Protein AF-A0A667XXZ7-F1 (afdb_monomer)

Foldseek 3Di:
DPQCVLCVVCVQVQLVPDDCVQLVVQCVLLVLDDPVLSCCLPVDPDDSSVSRSSLSVSLVVSPPSSRVSVLLSCLPPPQPVSCSRVVDGRPNDPPRSQVPPPDHPPVVVVVVVVVVVVVVVVVVVVVVVVVVVVVVVVVVVVVVVVVVVVVVVVVVVVVVVVVVVVVVVVVVVVVVVVVVVVVVVVVVVVVVVVVVVVVVVVVVVVVVVVVVVVVVVVVVVVVVVVVVVVVCVVVDPDDPVVVVVVVVVVVVVVVVVVVVVVVVVVVVVVVVVVVVVVVVVVVVVVVVVVVVVVVVVVVVVVVVVVVVVVVVVVVVVVVVVVVVVVVVVVVVVVVVVVVVVVVVVVVVVVVVVVVVVVVVVVVVVVVVVVVVVVVVVVVVVVVVVVVVVVVVVVVVVVVVVVVPDDDDDDPPVVVVVVVVVVVVVVVVVPPPDD

Structure (mmCIF, N/CA/C/O backbone):
data_AF-A0A667XXZ7-F1
#
_entry.id   AF-A0A667XXZ7-F1
#
loop_
_atom_site.group_PDB
_atom_site.id
_atom_site.type_symbol
_atom_site.label_atom_id
_atom_site.label_alt_id
_atom_site.label_comp_id
_atom_site.label_asym_id
_atom_site.label_entity_id
_atom_site.label_seq_id
_atom_site.pdbx_PDB_ins_code
_atom_site.Cartn_x
_atom_site.Cartn_y
_atom_site.Cartn_z
_atom_site.occupancy
_atom_site.B_iso_or_equiv
_atom_site.auth_seq_id
_atom_site.auth_comp_id
_atom_site.auth_asym_id
_atom_site.auth_atom_id
_atom_site.pdbx_PDB_model_num
ATOM 1 N N . MET A 1 1 ? -10.606 43.882 -92.218 1.00 45.34 1 MET A N 1
ATOM 2 C CA . MET A 1 1 ? -11.353 44.254 -90.989 1.00 45.34 1 MET A CA 1
ATOM 3 C C . MET A 1 1 ? -12.396 43.194 -90.568 1.00 45.34 1 MET A C 1
ATOM 5 O O . MET A 1 1 ? -13.395 43.552 -89.968 1.00 45.34 1 MET A O 1
ATOM 9 N N . CYS A 1 2 ? -12.189 41.892 -90.843 1.00 54.50 2 CYS A N 1
ATOM 10 C CA . CYS A 1 2 ? -13.182 40.834 -90.545 1.00 54.50 2 CYS A CA 1
ATOM 11 C C . CYS A 1 2 ? -12.654 39.681 -89.661 1.00 54.50 2 CYS A C 1
ATOM 13 O O . CYS A 1 2 ? -13.412 38.782 -89.318 1.00 54.50 2 CYS A O 1
ATOM 15 N N . CYS A 1 3 ? -11.376 39.688 -89.266 1.00 63.72 3 CYS A N 1
ATOM 16 C CA . CYS A 1 3 ? -10.757 38.517 -88.632 1.00 63.72 3 CYS A CA 1
ATOM 17 C C . CYS A 1 3 ? -11.087 38.396 -87.127 1.00 63.72 3 CYS A C 1
ATOM 19 O O . CYS A 1 3 ? -11.458 37.319 -86.666 1.00 63.72 3 CYS A O 1
ATOM 21 N N . PHE A 1 4 ? -11.070 39.500 -86.365 1.00 78.06 4 PHE A N 1
ATOM 22 C CA . PHE A 1 4 ? -11.285 39.469 -84.904 1.00 78.06 4 PHE A CA 1
ATOM 23 C C . PHE A 1 4 ? -12.756 39.258 -84.482 1.00 78.06 4 PHE A C 1
ATOM 25 O O . PHE A 1 4 ? -13.022 38.895 -83.340 1.00 78.06 4 PHE A O 1
ATOM 32 N N . VAL A 1 5 ? -13.720 39.389 -85.407 1.00 77.56 5 VAL A N 1
ATOM 33 C CA . VAL A 1 5 ? -15.167 39.219 -85.136 1.00 77.56 5 VAL A CA 1
ATOM 34 C C . VAL A 1 5 ? -15.468 37.857 -84.499 1.00 77.56 5 VAL A C 1
ATOM 36 O O . VAL A 1 5 ? -16.289 37.752 -83.593 1.00 77.56 5 VAL A O 1
ATOM 39 N N . ARG A 1 6 ? -14.746 36.811 -84.913 1.00 77.12 6 ARG A N 1
ATOM 40 C CA . ARG A 1 6 ? -14.910 35.446 -84.391 1.00 77.12 6 ARG A CA 1
ATOM 41 C C . ARG A 1 6 ? -14.491 35.310 -82.925 1.00 77.12 6 ARG A C 1
ATOM 43 O O . ARG A 1 6 ? -15.121 34.567 -82.178 1.00 77.12 6 ARG A O 1
ATOM 50 N N . VAL A 1 7 ? -13.450 36.038 -82.521 1.00 81.00 7 VAL A N 1
ATOM 51 C CA . VAL A 1 7 ? -12.979 36.105 -81.129 1.00 81.00 7 VAL A CA 1
ATOM 52 C C . VAL A 1 7 ? -13.966 36.919 -80.290 1.00 81.00 7 VAL A C 1
ATOM 54 O O . VAL A 1 7 ? -14.316 36.496 -79.190 1.00 81.00 7 VAL A O 1
ATOM 57 N N . GLU A 1 8 ? -14.505 38.017 -80.835 1.00 80.81 8 GLU A N 1
ATOM 58 C CA . GLU A 1 8 ? -15.518 38.834 -80.149 1.00 80.81 8 GLU A CA 1
ATOM 59 C C . GLU A 1 8 ? -16.818 38.073 -79.871 1.00 80.81 8 GLU A C 1
ATOM 61 O O . GLU A 1 8 ? -17.358 38.146 -78.767 1.00 80.81 8 GLU A O 1
ATOM 66 N N . CYS A 1 9 ? -17.292 37.257 -80.818 1.00 82.06 9 CYS A N 1
ATOM 67 C CA . CYS A 1 9 ? -18.486 36.430 -80.616 1.00 82.06 9 CYS A CA 1
ATOM 68 C C . CYS A 1 9 ? -18.344 35.422 -79.458 1.00 82.06 9 CYS A C 1
ATOM 70 O O . CYS A 1 9 ? -19.352 34.963 -78.923 1.00 82.06 9 CYS A O 1
ATOM 72 N N . LYS A 1 10 ? -17.110 35.079 -79.060 1.00 82.75 10 LYS A N 1
ATOM 73 C CA . LYS A 1 10 ? -16.791 34.139 -77.970 1.00 82.75 10 LYS A CA 1
ATOM 74 C C . LYS A 1 10 ? -16.058 34.799 -76.798 1.00 82.75 10 LYS A C 1
ATOM 76 O O . LYS A 1 10 ? -15.551 34.114 -75.908 1.00 82.75 10 LYS A O 1
ATOM 81 N N . ARG A 1 11 ? -16.061 36.138 -76.739 1.00 84.31 11 ARG A N 1
ATOM 82 C CA . ARG A 1 11 ? -15.299 36.941 -75.768 1.00 84.31 11 ARG A CA 1
ATOM 83 C C . ARG A 1 11 ? -15.547 36.536 -74.316 1.00 84.31 11 ARG A C 1
ATOM 85 O O . ARG A 1 11 ? -14.609 36.510 -73.523 1.00 84.31 11 ARG A O 1
ATOM 92 N N . TYR A 1 12 ? -16.792 36.223 -73.953 1.00 82.00 12 TYR A N 1
ATOM 93 C CA . TYR A 1 12 ? -17.153 35.855 -72.580 1.00 82.00 12 TYR A CA 1
ATOM 94 C C . TYR A 1 12 ? -16.487 34.548 -72.122 1.00 82.00 12 TYR A C 1
ATOM 96 O O . TYR A 1 12 ? -15.918 34.504 -71.032 1.00 82.00 12 TYR A O 1
ATOM 104 N N . GLU A 1 13 ? -16.522 33.511 -72.961 1.00 80.75 13 GLU A N 1
ATOM 105 C CA . GLU A 1 13 ? -15.941 32.197 -72.660 1.00 80.75 13 GLU A CA 1
ATOM 106 C C . GLU A 1 13 ? -14.412 32.283 -72.600 1.00 80.75 13 GLU A C 1
ATOM 108 O O . GLU A 1 13 ? -13.796 31.809 -71.644 1.00 80.75 13 GLU A O 1
ATOM 113 N N . LEU A 1 14 ? -13.808 33.001 -73.551 1.00 83.31 14 LEU A N 1
ATOM 114 C CA . LEU A 1 14 ? -12.369 33.265 -73.570 1.00 83.31 14 LEU A CA 1
ATOM 115 C C . LEU A 1 14 ? -11.921 34.043 -72.323 1.00 83.31 14 LEU A C 1
ATOM 117 O O . LEU A 1 14 ? -10.962 33.662 -71.658 1.00 83.31 14 LEU A O 1
ATOM 121 N N . SER A 1 15 ? -12.669 35.075 -71.928 1.00 81.56 15 SER A N 1
ATOM 122 C CA . SER A 1 15 ? -12.337 35.895 -70.754 1.00 81.56 15 SER A CA 1
ATOM 123 C C . SER A 1 15 ? -12.461 35.157 -69.420 1.00 81.56 15 SER A C 1
ATOM 125 O O . SER A 1 15 ? -11.960 35.646 -68.412 1.00 81.56 15 SER A O 1
ATOM 127 N N . ARG A 1 16 ? -13.157 34.020 -69.357 1.00 82.25 16 ARG A N 1
ATOM 128 C CA . ARG A 1 16 ? -13.315 33.247 -68.116 1.00 82.25 16 ARG A CA 1
ATOM 129 C C . ARG A 1 16 ? -12.281 32.131 -67.990 1.00 82.25 16 ARG A C 1
ATOM 131 O O . ARG A 1 16 ? -11.891 31.801 -66.874 1.00 82.25 16 ARG A O 1
ATOM 138 N N . SER A 1 17 ? -11.857 31.573 -69.117 1.00 79.88 17 SER A N 1
ATOM 139 C CA . SER A 1 17 ? -11.049 30.351 -69.152 1.00 79.88 17 SER A CA 1
ATOM 140 C C . SER A 1 17 ? -9.568 30.604 -69.433 1.00 79.88 17 SER A C 1
ATOM 142 O O . SER A 1 17 ? -8.729 29.789 -69.056 1.00 79.88 17 SER A O 1
ATOM 144 N N . ILE A 1 18 ? -9.226 31.725 -70.073 1.00 84.25 18 ILE A N 1
ATOM 145 C CA . ILE A 1 18 ? -7.834 32.068 -70.368 1.00 84.25 18 ILE A CA 1
ATOM 146 C C . ILE A 1 18 ? -7.140 32.581 -69.106 1.00 84.25 18 ILE A C 1
ATOM 148 O O . ILE A 1 18 ? -7.681 33.396 -68.367 1.00 84.25 18 ILE A O 1
ATOM 152 N N . SER A 1 19 ? -5.902 32.145 -68.888 1.00 82.62 19 SER A N 1
ATOM 153 C CA . SER A 1 19 ? -4.965 32.785 -67.965 1.00 82.62 19 SER A CA 1
ATOM 154 C C . SER A 1 19 ? -3.951 33.621 -68.763 1.00 82.62 19 SER A C 1
ATOM 156 O O . SER A 1 19 ? -3.133 33.034 -69.478 1.00 82.62 19 SER A O 1
ATOM 158 N N . PRO A 1 20 ? -3.983 34.964 -68.658 1.00 81.31 20 PRO A N 1
ATOM 159 C CA . PRO A 1 20 ? -3.093 35.876 -69.370 1.00 81.31 20 PRO A CA 1
ATOM 160 C C . PRO A 1 20 ? -1.624 35.600 -69.086 1.00 81.31 20 PRO A C 1
ATOM 162 O O . PRO A 1 20 ? -0.837 35.586 -70.020 1.00 81.31 20 PRO A O 1
ATOM 165 N N . ALA A 1 21 ? -1.288 35.225 -67.847 1.00 79.06 21 ALA A N 1
ATOM 166 C CA . ALA A 1 21 ? 0.059 34.829 -67.429 1.00 79.06 21 ALA A CA 1
ATOM 167 C C . ALA A 1 21 ? 0.667 33.670 -68.236 1.00 79.06 21 ALA A C 1
ATOM 169 O O . ALA A 1 21 ? 1.884 33.504 -68.237 1.00 79.06 21 ALA A O 1
ATOM 170 N N . LYS A 1 22 ? -0.160 32.859 -68.912 1.00 82.00 22 LYS A N 1
ATOM 171 C CA . LYS A 1 22 ? 0.321 31.811 -69.824 1.00 82.00 22 LYS A CA 1
ATOM 172 C C . LYS A 1 22 ? 0.518 32.308 -71.255 1.00 82.00 22 LYS A C 1
ATOM 174 O O . LYS A 1 22 ? 1.379 31.792 -71.948 1.00 82.00 22 LYS A O 1
ATOM 179 N N . LEU A 1 23 ? -0.279 33.279 -71.709 1.00 83.00 23 LEU A N 1
ATOM 180 C CA . LEU A 1 23 ? -0.261 33.744 -73.101 1.00 83.00 23 LEU A CA 1
ATOM 181 C C . LEU A 1 23 ? 0.696 34.920 -73.329 1.00 83.00 23 LEU A C 1
ATOM 183 O O . LEU A 1 23 ? 1.275 35.025 -74.409 1.00 83.00 23 LEU A O 1
ATOM 187 N N . THR A 1 24 ? 0.879 35.795 -72.335 1.00 82.44 24 THR A N 1
ATOM 188 C CA . THR A 1 24 ? 1.706 37.004 -72.465 1.00 82.44 24 T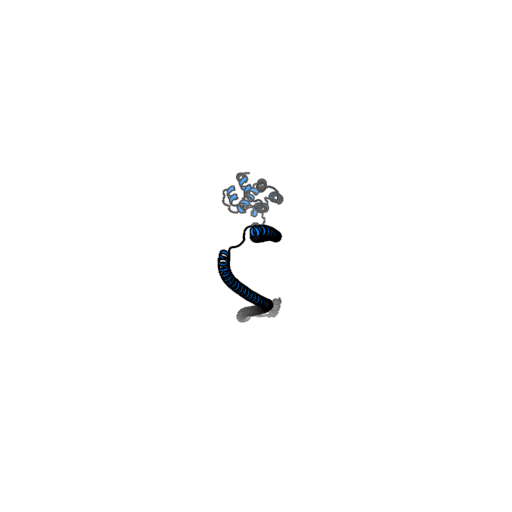HR A CA 1
ATOM 189 C C . THR A 1 24 ? 3.154 36.724 -72.885 1.00 82.44 24 THR A C 1
ATOM 191 O O . THR A 1 24 ? 3.605 37.433 -73.785 1.00 82.44 24 THR A O 1
ATOM 194 N N . PRO A 1 25 ? 3.862 35.673 -72.406 1.00 80.75 25 PRO A N 1
ATOM 195 C CA . PRO A 1 25 ? 5.247 35.435 -72.824 1.00 80.75 25 PRO A CA 1
ATOM 196 C C . PRO A 1 25 ? 5.365 35.100 -74.318 1.00 80.75 25 PRO A C 1
ATOM 198 O O . PRO A 1 25 ? 6.257 35.594 -75.003 1.00 80.75 25 PRO A O 1
ATOM 201 N N . TYR A 1 26 ? 4.424 34.310 -74.852 1.00 82.31 26 TYR A N 1
ATOM 202 C CA . TYR A 1 26 ? 4.376 33.981 -76.281 1.00 82.31 26 TYR A CA 1
ATOM 203 C C . TYR A 1 26 ? 4.067 35.225 -77.128 1.00 82.31 26 TYR A C 1
ATOM 205 O O . TYR A 1 26 ? 4.715 35.485 -78.140 1.00 82.31 26 TYR A O 1
ATOM 213 N N . LEU A 1 27 ? 3.112 36.048 -76.690 1.00 83.88 27 LEU A N 1
ATOM 214 C CA . LEU A 1 27 ? 2.698 37.258 -77.408 1.00 83.88 27 LEU A CA 1
ATOM 215 C C . LEU A 1 27 ? 3.769 38.369 -77.393 1.00 83.88 27 LEU A C 1
ATOM 217 O O . LEU A 1 27 ? 3.875 39.129 -78.361 1.00 83.88 27 LEU A O 1
ATOM 221 N N . ARG A 1 28 ? 4.590 38.439 -76.335 1.00 82.94 28 ARG A N 1
ATOM 222 C CA . ARG A 1 28 ? 5.807 39.271 -76.268 1.00 82.94 28 ARG A CA 1
ATOM 223 C C . ARG A 1 28 ? 6.872 38.788 -77.243 1.00 82.94 28 ARG A C 1
ATOM 225 O O . ARG A 1 28 ? 7.464 39.598 -77.953 1.00 82.94 28 ARG A O 1
ATOM 232 N N . GLN A 1 29 ? 7.071 37.474 -77.328 1.00 78.88 29 GLN A N 1
ATOM 233 C CA . GLN A 1 29 ? 8.041 36.870 -78.240 1.00 78.88 29 GLN A CA 1
ATOM 234 C C . GLN A 1 29 ? 7.663 37.085 -79.718 1.00 78.88 29 GLN A C 1
ATOM 236 O O . GLN A 1 29 ? 8.540 37.347 -80.539 1.00 78.88 29 GLN A O 1
ATOM 241 N N . CYS A 1 30 ? 6.364 37.084 -80.045 1.00 78.56 30 CYS A N 1
ATOM 242 C CA . CYS A 1 30 ? 5.829 37.507 -81.350 1.00 78.56 30 CYS A CA 1
ATOM 243 C C . CYS A 1 30 ? 5.860 39.035 -81.576 1.00 78.56 30 CYS A C 1
ATOM 245 O O . CYS A 1 30 ? 5.245 39.517 -82.524 1.00 78.56 30 CYS A O 1
ATOM 247 N N . LYS A 1 31 ? 6.461 39.818 -80.663 1.00 78.38 31 LYS A N 1
ATOM 248 C CA . LYS A 1 31 ? 6.509 41.295 -80.672 1.00 78.38 31 LYS A CA 1
ATOM 249 C C . LYS A 1 31 ? 5.148 41.955 -80.953 1.00 78.38 31 LYS A C 1
ATOM 251 O O . LYS A 1 31 ? 5.082 42.988 -81.628 1.00 78.38 31 LYS A O 1
ATOM 256 N N . VAL A 1 32 ? 4.066 41.339 -80.474 1.00 84.38 32 VAL A N 1
ATOM 257 C CA . VAL A 1 32 ? 2.695 41.871 -80.546 1.00 84.38 32 VAL A CA 1
ATOM 258 C C . VAL A 1 32 ? 2.380 42.696 -79.304 1.00 84.38 32 VAL A C 1
ATOM 260 O O . VAL A 1 32 ? 1.715 43.727 -79.407 1.00 84.38 32 VAL A O 1
ATOM 263 N N . LEU A 1 33 ? 2.877 42.248 -78.151 1.00 85.69 33 LEU A N 1
ATOM 264 C CA . LEU A 1 33 ? 2.837 42.991 -76.897 1.00 85.69 33 LEU A CA 1
ATOM 265 C C . LEU A 1 33 ? 4.216 43.581 -76.603 1.00 85.69 33 LEU A C 1
ATOM 267 O O . LEU A 1 33 ? 5.240 42.955 -76.904 1.00 85.69 33 LEU A O 1
ATOM 271 N N . ASP A 1 34 ? 4.244 44.764 -76.001 1.00 83.56 34 ASP A N 1
ATOM 272 C CA . ASP A 1 34 ? 5.444 45.335 -75.389 1.00 83.56 34 ASP A CA 1
ATOM 273 C C . ASP A 1 34 ? 5.498 45.056 -73.871 1.00 83.56 34 ASP A C 1
ATOM 275 O O . ASP A 1 34 ? 4.613 44.414 -73.307 1.00 83.56 34 ASP A O 1
ATOM 279 N N . GLU A 1 35 ? 6.589 45.459 -73.217 1.00 82.06 35 GLU A N 1
ATOM 280 C CA . GLU A 1 35 ? 6.788 45.278 -71.769 1.00 82.06 35 GLU A CA 1
ATOM 281 C C . GLU A 1 35 ? 5.723 46.012 -70.939 1.00 82.06 35 GLU A C 1
ATOM 283 O O . GLU A 1 35 ? 5.296 45.509 -69.903 1.00 82.06 35 GLU A O 1
ATOM 288 N N . GLN A 1 36 ? 5.246 47.165 -71.423 1.00 82.94 36 GLN A N 1
ATOM 289 C CA . GLN A 1 36 ? 4.212 47.945 -70.742 1.00 82.94 36 GLN A CA 1
ATOM 290 C C . GLN A 1 36 ? 2.849 47.252 -70.832 1.00 82.94 36 GLN A C 1
ATOM 292 O O . GLN A 1 36 ? 2.148 47.157 -69.824 1.00 82.94 36 GLN A O 1
ATOM 297 N N . ASP A 1 37 ? 2.505 46.718 -72.008 1.00 84.94 37 ASP A N 1
ATOM 298 C CA . ASP A 1 37 ? 1.303 45.915 -72.224 1.00 84.94 37 ASP A CA 1
ATOM 299 C C . ASP A 1 37 ? 1.296 44.681 -71.294 1.00 84.94 37 ASP A C 1
ATOM 301 O O . ASP A 1 37 ? 0.264 44.331 -70.724 1.00 84.94 37 ASP A O 1
ATOM 305 N N . GLU A 1 38 ? 2.440 44.010 -71.117 1.00 82.50 38 GLU A N 1
ATOM 306 C CA . GLU A 1 38 ? 2.567 42.838 -70.240 1.00 82.50 38 GLU A CA 1
ATOM 307 C C . GLU A 1 38 ? 2.392 43.182 -68.756 1.00 82.50 38 GLU A C 1
ATOM 309 O O . GLU A 1 38 ? 1.627 42.501 -68.066 1.00 82.50 38 GLU A O 1
ATOM 314 N N . ASP A 1 39 ? 3.037 44.245 -68.275 1.00 80.44 39 ASP A N 1
ATOM 315 C CA . ASP A 1 39 ? 2.896 44.696 -66.889 1.00 80.44 39 ASP A CA 1
ATOM 316 C C . ASP A 1 39 ? 1.464 45.142 -66.573 1.00 80.44 39 ASP A C 1
ATOM 318 O O . ASP A 1 39 ? 0.925 44.794 -65.516 1.00 80.44 39 ASP A O 1
ATOM 322 N N . GLU A 1 40 ? 0.804 45.848 -67.498 1.00 82.81 40 GLU A N 1
ATOM 323 C CA . GLU A 1 40 ? -0.596 46.250 -67.335 1.00 82.81 40 GLU A CA 1
ATOM 324 C C . GLU A 1 40 ? -1.517 45.028 -67.176 1.00 82.81 40 GLU A C 1
ATOM 326 O O . GLU A 1 40 ? -2.466 45.037 -66.384 1.00 82.81 40 GLU A O 1
ATOM 331 N N . ILE A 1 41 ? -1.224 43.948 -67.901 1.00 81.75 41 ILE A N 1
ATOM 332 C CA . ILE A 1 41 ? -2.010 42.718 -67.857 1.00 81.75 41 ILE A CA 1
ATOM 333 C C . ILE A 1 41 ? -1.693 41.913 -66.588 1.00 81.75 41 ILE A C 1
ATOM 335 O O . ILE A 1 41 ? -2.616 41.502 -65.891 1.00 81.75 41 ILE A O 1
ATOM 339 N N . LEU A 1 42 ? -0.428 41.668 -66.248 1.00 79.62 42 LEU A N 1
ATOM 340 C CA . LEU A 1 42 ? -0.076 40.730 -65.171 1.00 79.62 42 LEU A CA 1
ATOM 341 C C . LEU A 1 42 ? -0.138 41.331 -63.764 1.00 79.62 42 LEU A C 1
ATOM 343 O O . LEU A 1 42 ? -0.450 40.607 -62.818 1.00 79.62 42 LEU A O 1
ATOM 347 N N . ASN A 1 43 ? 0.118 42.633 -63.629 1.00 72.62 43 ASN A N 1
ATOM 348 C CA . ASN A 1 43 ? 0.295 43.293 -62.333 1.00 72.62 43 ASN A CA 1
ATOM 349 C C . ASN A 1 43 ? -0.880 44.206 -61.934 1.00 72.62 43 ASN A C 1
ATOM 351 O O . ASN A 1 43 ? -0.807 44.919 -60.931 1.00 72.62 43 ASN A O 1
ATOM 355 N N . SER A 1 44 ? -1.997 44.183 -62.669 1.00 67.94 44 SER A N 1
ATOM 356 C CA . SER A 1 44 ? -3.195 44.935 -62.277 1.00 67.94 44 SER A CA 1
ATOM 357 C C . SER A 1 44 ? -3.919 44.289 -61.080 1.00 67.94 44 SER A C 1
ATOM 359 O O . SER A 1 44 ? -4.192 43.092 -61.074 1.00 67.94 44 SER A O 1
ATOM 361 N N . MET A 1 45 ? -4.329 45.082 -60.074 1.00 58.53 45 MET A N 1
ATOM 362 C CA . MET A 1 45 ? -5.186 44.635 -58.945 1.00 58.53 45 MET A CA 1
ATOM 363 C C . MET A 1 45 ? -6.644 44.328 -59.365 1.00 58.53 45 MET A C 1
ATOM 365 O O . MET A 1 45 ? -7.583 44.433 -58.572 1.00 58.53 45 MET A O 1
ATOM 369 N N . LEU A 1 46 ? -6.882 44.005 -60.637 1.00 62.34 46 LEU A N 1
ATOM 370 C CA . LEU A 1 46 ? -8.212 43.719 -61.159 1.00 62.34 46 LEU A CA 1
ATOM 371 C C . LEU A 1 46 ? -8.567 42.241 -60.933 1.00 62.34 46 LEU A C 1
ATOM 373 O O . LEU A 1 46 ? -7.723 41.354 -60.998 1.00 62.34 46 LEU A O 1
ATOM 377 N N . LEU A 1 47 ? -9.855 41.956 -60.701 1.00 59.88 47 LEU A N 1
ATOM 378 C CA . LEU A 1 47 ? -10.376 40.582 -60.685 1.00 59.88 47 LEU A CA 1
ATOM 379 C C . LEU A 1 47 ? -9.995 39.855 -61.987 1.00 59.88 47 LEU A C 1
ATOM 381 O O . LEU A 1 47 ? -10.102 40.440 -63.064 1.00 59.88 47 LEU A O 1
ATOM 385 N N . VAL A 1 48 ? -9.642 38.569 -61.896 1.00 61.34 48 VAL A N 1
ATOM 386 C CA . VAL A 1 48 ? -9.121 37.736 -63.005 1.00 61.34 48 VAL A CA 1
ATOM 387 C C . VAL A 1 48 ? -9.924 37.885 -64.311 1.00 61.34 48 VAL A C 1
ATOM 389 O O . VAL A 1 48 ? -9.354 38.032 -65.386 1.00 61.34 48 VAL A O 1
ATOM 392 N N . SER A 1 49 ? -11.257 37.957 -64.243 1.00 61.56 49 SER A N 1
ATOM 393 C CA . SER A 1 49 ? -12.120 38.107 -65.428 1.00 61.56 49 SER A CA 1
ATOM 394 C C . SER A 1 49 ? -12.022 39.469 -66.135 1.00 61.56 49 SER A C 1
ATOM 396 O O . SER A 1 49 ? -12.344 39.564 -67.321 1.00 61.56 49 SER A O 1
ATOM 398 N N . LYS A 1 50 ? -11.593 40.528 -65.436 1.00 67.81 50 LYS A N 1
ATOM 399 C CA . LYS A 1 50 ? -11.342 41.862 -66.009 1.00 67.81 50 LYS A CA 1
ATOM 400 C C . LYS A 1 50 ? -9.964 41.943 -66.663 1.00 67.81 50 LYS A C 1
ATOM 402 O O . LYS A 1 50 ? -9.854 42.543 -67.728 1.00 67.81 50 LYS A O 1
ATOM 407 N N . VAL A 1 51 ? -8.963 41.282 -66.082 1.00 73.25 51 VAL A N 1
ATOM 408 C CA . VAL A 1 51 ? -7.611 41.173 -66.654 1.00 73.25 51 VAL A CA 1
ATOM 409 C C . VAL A 1 51 ? -7.652 40.487 -68.022 1.00 73.25 51 VAL A C 1
ATOM 411 O O . VAL A 1 51 ? -7.089 40.968 -69.002 1.00 73.25 51 VAL A O 1
ATOM 414 N N . ASN A 1 52 ? -8.420 39.402 -68.120 1.00 77.94 52 ASN A N 1
ATOM 415 C CA . ASN A 1 52 ? -8.548 38.624 -69.351 1.00 77.94 52 ASN A CA 1
ATOM 416 C C . ASN A 1 52 ? -9.226 39.411 -70.482 1.00 77.94 52 ASN A C 1
ATOM 418 O O . ASN A 1 52 ? -8.847 39.284 -71.643 1.00 77.94 52 ASN A O 1
ATOM 422 N N . ARG A 1 53 ? -10.212 40.254 -70.146 1.00 79.50 53 ARG A N 1
ATOM 423 C CA . ARG A 1 53 ? -10.860 41.159 -71.109 1.00 79.50 53 ARG A CA 1
ATOM 424 C C . ARG A 1 53 ? -9.892 42.226 -71.604 1.00 79.50 53 ARG A C 1
ATOM 426 O O . ARG A 1 53 ? -9.858 42.488 -72.800 1.00 79.50 53 ARG A O 1
ATOM 433 N N . ARG A 1 54 ? -9.073 42.773 -70.702 1.00 82.38 54 ARG A N 1
ATOM 434 C CA . ARG A 1 54 ? -8.077 43.791 -71.040 1.00 82.38 54 ARG A CA 1
ATOM 435 C C . ARG A 1 54 ? -7.035 43.272 -72.033 1.00 82.38 54 ARG A C 1
ATOM 437 O O . ARG A 1 54 ? -6.754 43.960 -73.007 1.00 82.38 54 ARG A O 1
ATOM 444 N N . LEU A 1 55 ? -6.555 42.036 -71.861 1.00 84.44 55 LEU A N 1
ATOM 445 C CA . LEU A 1 55 ? -5.684 41.369 -72.841 1.00 84.44 55 LEU A CA 1
ATOM 446 C C . LEU A 1 55 ? -6.336 41.309 -74.236 1.00 84.44 55 LEU A C 1
ATOM 448 O O . LEU A 1 55 ? -5.694 41.632 -75.233 1.00 84.44 55 LEU A O 1
ATOM 452 N N . LEU A 1 56 ? -7.615 40.924 -74.319 1.00 85.00 56 LEU A N 1
ATOM 453 C CA . LEU A 1 56 ? -8.336 40.857 -75.596 1.00 85.00 56 LEU A CA 1
ATOM 454 C C . LEU A 1 56 ? -8.552 42.244 -76.219 1.00 85.00 56 LEU A C 1
ATOM 456 O O . LEU A 1 56 ? -8.469 42.372 -77.438 1.00 85.00 56 LEU A O 1
ATOM 460 N N . ASP A 1 57 ? -8.814 43.274 -75.405 1.00 85.50 57 ASP A N 1
ATOM 461 C CA . ASP A 1 57 ? -8.908 44.668 -75.867 1.00 85.50 57 ASP A CA 1
ATOM 462 C C . ASP A 1 57 ? -7.583 45.135 -76.487 1.00 85.50 57 ASP A C 1
ATOM 464 O O . ASP A 1 57 ? -7.577 45.672 -77.595 1.00 85.50 57 ASP A O 1
ATOM 468 N N . ILE A 1 58 ? -6.456 44.881 -75.813 1.00 83.94 58 ILE A N 1
ATOM 469 C CA . ILE A 1 58 ? -5.123 45.253 -76.307 1.00 83.94 58 ILE A CA 1
ATOM 470 C C . ILE A 1 58 ? -4.835 44.524 -77.622 1.00 83.94 58 ILE A C 1
ATOM 472 O O . ILE A 1 58 ? -4.497 45.169 -78.614 1.00 83.94 58 ILE A O 1
ATOM 476 N N . LEU A 1 59 ? -5.065 43.210 -77.694 1.00 84.38 59 LEU A N 1
ATOM 477 C CA . LEU A 1 59 ? -4.836 42.430 -78.916 1.00 84.38 59 LEU A CA 1
ATOM 478 C C . LEU A 1 59 ? -5.710 42.876 -80.094 1.00 84.38 59 LEU A C 1
ATOM 480 O O . LEU A 1 59 ? -5.236 42.875 -81.231 1.00 84.38 59 LEU A O 1
ATOM 484 N N . HIS A 1 60 ? -6.946 43.314 -79.836 1.00 83.81 60 HIS A N 1
ATOM 485 C CA . HIS A 1 60 ? -7.816 43.885 -80.864 1.00 83.81 60 HIS A CA 1
ATOM 486 C C . HIS A 1 60 ? -7.208 45.165 -81.472 1.00 83.81 60 HIS A C 1
ATOM 488 O O . HIS A 1 60 ? -7.282 45.367 -82.686 1.00 83.81 60 HIS A O 1
ATOM 494 N N . THR A 1 61 ? -6.547 46.012 -80.667 1.00 82.56 61 THR A N 1
ATOM 495 C CA . THR A 1 61 ? -5.873 47.230 -81.172 1.00 82.56 61 THR A CA 1
ATOM 496 C C . THR A 1 61 ? -4.639 46.941 -82.033 1.00 82.56 61 THR A C 1
ATOM 498 O O . THR A 1 61 ? -4.297 47.755 -82.889 1.00 82.56 61 THR A O 1
ATOM 501 N N . LYS A 1 62 ? -4.003 45.770 -81.877 1.00 81.06 62 LYS A N 1
ATOM 502 C CA . LYS A 1 62 ? -2.827 45.352 -82.670 1.00 81.06 62 LYS A CA 1
ATOM 503 C C . LYS A 1 62 ? -3.198 44.759 -84.045 1.00 81.06 62 LYS A C 1
ATOM 505 O O . LYS A 1 62 ? -2.316 44.369 -84.811 1.00 81.06 62 LYS A O 1
ATOM 510 N N . GLY A 1 63 ? -4.490 44.699 -84.383 1.00 81.50 63 GLY A N 1
ATOM 511 C CA . GLY A 1 63 ? -4.982 44.340 -85.715 1.00 81.50 63 GLY A CA 1
ATOM 512 C C . GLY A 1 63 ? -4.765 42.872 -86.102 1.00 81.50 63 GLY A C 1
ATOM 513 O O . GLY A 1 63 ? -4.820 41.969 -85.270 1.00 81.50 63 GLY A O 1
ATOM 514 N N . GLU A 1 64 ? -4.546 42.616 -87.395 1.00 79.75 64 GLU A N 1
ATOM 515 C CA . GLU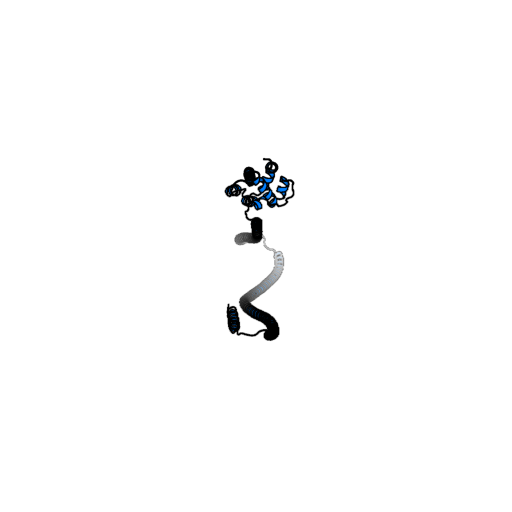 A 1 64 ? -4.428 41.256 -87.952 1.00 79.75 64 GLU A CA 1
ATOM 516 C C . GLU A 1 64 ? -3.269 40.459 -87.342 1.00 79.75 64 GLU A C 1
ATOM 518 O O . GLU A 1 64 ? -3.416 39.280 -87.034 1.00 79.75 64 GLU A O 1
ATOM 523 N N . ARG A 1 65 ? -2.147 41.122 -87.062 1.00 79.69 65 ARG A N 1
ATOM 524 C CA . ARG A 1 65 ? -0.982 40.503 -86.425 1.00 79.69 65 ARG A CA 1
ATOM 525 C C . ARG A 1 65 ? -1.278 40.055 -84.990 1.00 79.69 65 ARG A C 1
ATOM 527 O O . ARG A 1 65 ? -0.895 38.957 -84.597 1.00 79.69 65 ARG A O 1
ATOM 534 N N . GLY A 1 66 ? -2.027 40.864 -84.236 1.00 82.25 66 GLY A N 1
ATOM 535 C CA . GLY A 1 66 ? -2.502 40.493 -82.901 1.00 82.25 66 GLY A CA 1
ATOM 536 C C . GLY A 1 66 ? -3.479 39.321 -82.924 1.00 82.25 66 GLY A C 1
ATOM 537 O O . GLY A 1 66 ? -3.397 38.436 -82.077 1.00 82.25 66 GLY A O 1
ATOM 538 N N . TYR A 1 67 ? -4.353 39.271 -83.932 1.00 84.25 67 TYR A N 1
ATOM 539 C CA . TYR A 1 67 ? -5.277 38.158 -84.140 1.00 84.25 67 TYR A CA 1
ATOM 540 C C . TYR A 1 67 ? -4.555 36.830 -84.404 1.00 84.25 67 TYR A C 1
ATOM 542 O O . TYR A 1 67 ? -4.864 35.833 -83.753 1.00 84.25 67 TYR A O 1
ATOM 550 N N . VAL A 1 68 ? -3.592 36.812 -85.332 1.00 82.25 68 VAL A N 1
ATOM 551 C CA . VAL A 1 68 ? -2.860 35.587 -85.696 1.00 82.25 68 VAL A CA 1
ATOM 552 C C . VAL A 1 68 ? -2.011 35.094 -84.523 1.00 82.25 68 VAL A C 1
ATOM 554 O O . VAL A 1 68 ? -2.135 33.934 -84.137 1.00 82.25 68 VAL A O 1
ATOM 557 N N . ALA A 1 69 ? -1.241 35.977 -83.876 1.00 83.00 69 ALA A N 1
ATOM 558 C CA . ALA A 1 69 ? -0.437 35.603 -82.711 1.00 83.00 69 ALA A CA 1
ATOM 559 C C . ALA A 1 69 ? -1.299 35.102 -81.541 1.00 83.00 69 ALA A C 1
ATOM 561 O O . ALA A 1 69 ? -0.920 34.165 -80.838 1.00 83.00 69 ALA A O 1
ATOM 562 N N . PHE A 1 70 ? -2.481 35.694 -81.343 1.00 86.88 70 PHE A N 1
ATOM 563 C CA . PHE A 1 70 ? -3.428 35.238 -80.333 1.00 86.88 70 PHE A CA 1
ATOM 564 C C . PHE A 1 70 ? -3.969 33.843 -80.642 1.00 86.88 70 PHE A C 1
ATOM 566 O O . PHE A 1 70 ? -3.984 32.996 -79.750 1.00 86.88 70 PHE A O 1
ATOM 573 N N . LEU A 1 71 ? -4.359 33.573 -81.889 1.00 85.31 71 LEU A N 1
ATOM 574 C CA . LEU A 1 71 ? -4.810 32.243 -82.290 1.00 85.31 71 LEU A CA 1
ATOM 575 C C . LEU A 1 71 ? -3.711 31.192 -82.129 1.00 85.31 71 LEU A C 1
ATOM 577 O O . LEU A 1 71 ? -3.988 30.153 -81.541 1.00 85.31 71 LEU A O 1
ATOM 581 N N . GLU A 1 72 ? -2.474 31.474 -82.538 1.00 84.00 72 GLU A N 1
ATOM 582 C CA . GLU A 1 72 ? -1.342 30.561 -82.315 1.00 84.00 72 GLU A CA 1
ATOM 583 C C . GLU A 1 72 ? -1.100 30.311 -80.813 1.00 84.00 72 GLU A C 1
ATOM 585 O O . GLU A 1 72 ? -0.873 29.177 -80.389 1.00 84.00 72 GLU A O 1
ATOM 590 N N . SER A 1 73 ? -1.223 31.351 -79.977 1.00 84.50 73 SER A N 1
ATOM 591 C CA . SER A 1 73 ? -1.087 31.215 -78.520 1.00 84.50 73 SER A CA 1
ATOM 592 C C . SER A 1 73 ? -2.207 30.363 -77.903 1.00 84.50 73 SER A C 1
ATOM 594 O O . SER A 1 73 ? -1.958 29.548 -77.011 1.00 84.50 73 SER A O 1
ATOM 596 N N . LEU A 1 74 ? -3.441 30.496 -78.403 1.00 85.06 74 LEU A N 1
ATOM 597 C CA . LEU A 1 74 ? -4.566 29.657 -77.995 1.00 85.06 74 LEU A CA 1
ATOM 598 C C . LEU A 1 74 ? -4.371 28.217 -78.453 1.00 85.06 74 LEU A C 1
ATOM 600 O O . LEU A 1 74 ? -4.631 27.300 -77.684 1.00 85.06 74 LEU A O 1
ATOM 604 N N . GLU A 1 75 ? -3.888 28.011 -79.672 1.00 85.19 75 GLU A N 1
ATOM 605 C CA . GLU A 1 75 ? -3.627 26.688 -80.234 1.00 85.19 75 GLU A CA 1
ATOM 606 C C . GLU A 1 75 ? -2.612 25.897 -79.400 1.00 85.19 75 GLU A C 1
ATOM 608 O O . GLU A 1 75 ? -2.736 24.679 -79.250 1.00 85.19 75 GLU A O 1
ATOM 613 N N . PHE A 1 76 ? -1.638 26.596 -78.811 1.00 81.25 76 PHE A N 1
ATOM 614 C CA . PHE A 1 76 ? -0.609 25.997 -77.970 1.00 81.25 76 PHE A CA 1
ATOM 615 C C . PHE A 1 76 ? -1.057 25.758 -76.523 1.00 81.25 76 PHE A C 1
ATOM 617 O O . PHE A 1 76 ? -0.892 24.651 -76.008 1.00 81.25 76 PHE A O 1
ATOM 624 N N . TYR A 1 77 ? -1.636 26.764 -75.862 1.00 81.94 77 TYR A N 1
ATOM 625 C CA . TYR A 1 77 ? -1.955 26.680 -74.430 1.00 81.94 77 TYR A CA 1
ATOM 626 C C . TYR A 1 77 ? -3.384 26.209 -74.126 1.00 81.94 77 TYR A C 1
ATOM 628 O O . TYR A 1 77 ? -3.633 25.687 -73.037 1.00 81.94 77 TYR A O 1
ATOM 636 N N . TYR A 1 78 ? -4.324 26.397 -75.054 1.00 85.81 78 TYR A N 1
ATOM 637 C CA . TYR A 1 78 ? -5.752 26.116 -74.872 1.00 85.81 78 TYR A CA 1
ATOM 638 C C . TYR A 1 78 ? -6.379 25.529 -76.155 1.00 85.81 78 TYR A C 1
ATOM 640 O O . TYR A 1 78 ? -7.227 26.178 -76.780 1.00 85.81 78 TYR A O 1
ATOM 648 N N . PRO A 1 79 ? -6.006 24.295 -76.549 1.00 82.00 79 PRO A N 1
ATOM 649 C CA . PRO A 1 79 ? -6.442 23.685 -77.812 1.00 82.00 79 PRO A CA 1
ATOM 650 C C . PRO A 1 79 ? -7.973 23.619 -77.958 1.00 82.00 79 PRO A C 1
ATOM 652 O O . PRO A 1 79 ? -8.502 23.835 -79.049 1.00 82.00 79 PRO A O 1
ATOM 655 N N . ASP A 1 80 ? -8.695 23.418 -76.852 1.00 82.25 80 ASP A N 1
ATOM 656 C CA . ASP A 1 80 ? -10.163 23.388 -76.836 1.00 82.25 80 ASP A CA 1
ATOM 657 C C . ASP A 1 80 ? -10.781 24.765 -77.140 1.00 82.25 80 ASP A C 1
ATOM 659 O O . ASP A 1 80 ? -11.788 24.864 -77.845 1.00 82.25 80 ASP A O 1
ATOM 663 N N . LEU A 1 81 ? -10.159 25.847 -76.653 1.00 84.44 81 LEU A N 1
ATOM 664 C CA . LEU A 1 81 ? -10.608 27.220 -76.913 1.00 84.44 81 LEU A CA 1
ATOM 665 C C . LEU A 1 81 ? -10.257 27.668 -78.335 1.00 84.44 81 LEU A C 1
ATOM 667 O O . LEU A 1 81 ? -11.028 28.406 -78.944 1.00 84.44 81 LEU A O 1
ATOM 671 N N . TYR A 1 82 ? -9.135 27.199 -78.887 1.00 84.19 82 TYR A N 1
ATOM 672 C CA . TYR A 1 82 ? -8.803 27.420 -80.294 1.00 84.19 82 TYR A CA 1
ATOM 673 C C . TYR A 1 82 ? -9.878 26.824 -81.205 1.00 84.19 82 TYR A C 1
ATOM 675 O O . TYR A 1 82 ? -10.471 27.545 -82.010 1.00 84.19 82 TYR A O 1
ATOM 683 N N . LYS A 1 83 ? -10.203 25.540 -81.008 1.00 84.69 83 LYS A N 1
ATOM 684 C CA . LYS A 1 83 ? -11.237 24.829 -81.770 1.00 84.69 83 LYS A CA 1
ATOM 685 C C . LYS A 1 83 ? -12.609 25.494 -81.651 1.00 84.69 83 LYS A C 1
ATOM 687 O O . LYS A 1 83 ? -13.346 25.574 -82.629 1.00 84.69 83 LYS A O 1
ATOM 692 N N . LEU A 1 84 ? -12.933 26.036 -80.479 1.00 84.50 84 LEU A N 1
ATOM 693 C CA . LEU A 1 84 ? -14.173 26.774 -80.231 1.00 84.50 84 LEU A CA 1
ATOM 694 C C . LEU A 1 84 ? -14.287 28.076 -81.047 1.00 84.50 84 LEU A C 1
ATOM 696 O O . LEU A 1 84 ? -15.385 28.447 -81.464 1.00 84.50 84 LEU A O 1
ATOM 700 N N . VAL A 1 85 ? -13.174 28.775 -81.278 1.00 82.06 85 VAL A N 1
ATOM 701 C CA . VAL A 1 85 ? -13.144 30.056 -82.008 1.00 82.06 85 VAL A CA 1
ATOM 702 C C . VAL A 1 85 ? -12.985 29.844 -83.518 1.00 82.06 85 VAL A C 1
ATOM 704 O O . VAL A 1 85 ? -13.641 30.520 -84.322 1.00 82.06 85 VAL A O 1
ATOM 707 N N . THR A 1 86 ? -12.122 28.910 -83.926 1.00 80.12 86 THR A N 1
ATOM 708 C CA . THR A 1 86 ? -11.757 28.680 -85.333 1.00 80.12 86 THR A CA 1
ATOM 709 C C . THR A 1 86 ? -12.572 27.572 -86.003 1.00 80.12 86 THR A C 1
ATOM 711 O O . THR A 1 86 ? -12.654 27.557 -87.232 1.00 80.12 86 THR A O 1
ATOM 714 N N . GLY A 1 87 ? -13.218 26.688 -85.237 1.00 77.94 87 GLY A N 1
ATOM 715 C CA . GLY A 1 87 ? -13.929 25.510 -85.747 1.00 77.94 87 GLY A CA 1
ATOM 716 C C . GLY A 1 87 ? -13.013 24.426 -86.327 1.00 77.94 87 GLY A C 1
ATOM 717 O O . GLY A 1 87 ? -13.506 23.385 -86.751 1.00 77.94 87 GLY A O 1
ATOM 718 N N . ASN A 1 88 ? -11.700 24.662 -86.336 1.00 77.50 88 ASN A N 1
ATOM 719 C CA . ASN A 1 88 ? -10.693 23.794 -86.931 1.00 77.50 88 ASN A CA 1
ATOM 720 C C . ASN A 1 88 ? -9.927 23.041 -85.838 1.00 77.50 88 ASN A C 1
ATOM 722 O O . ASN A 1 88 ? -9.825 23.509 -84.702 1.00 77.50 88 ASN A O 1
ATOM 726 N N . GLU A 1 89 ? -9.366 21.882 -86.186 1.00 75.88 89 GLU A N 1
ATOM 727 C CA . GLU A 1 89 ? -8.470 21.165 -85.276 1.00 75.88 89 GLU A CA 1
ATOM 728 C C . GLU A 1 89 ? -7.133 21.916 -85.120 1.00 75.88 89 GLU A C 1
ATOM 730 O O . GLU A 1 89 ? -6.626 22.451 -86.108 1.00 75.88 89 GLU A O 1
ATOM 735 N N . PRO A 1 90 ? -6.538 21.942 -83.912 1.00 77.50 90 PRO A N 1
ATOM 736 C CA . PRO A 1 90 ? -5.203 22.487 -83.681 1.00 77.50 90 PRO A CA 1
ATOM 737 C C . PRO A 1 90 ? -4.134 21.742 -84.501 1.00 77.50 90 PRO A C 1
ATOM 739 O O . PRO A 1 90 ? -3.847 20.569 -84.267 1.00 77.50 90 PRO A O 1
ATOM 742 N N . THR A 1 91 ? -3.505 22.443 -85.431 1.00 66.75 91 THR A N 1
ATOM 743 C CA . THR A 1 91 ? -2.365 22.022 -86.261 1.00 66.75 91 THR A CA 1
ATOM 744 C C . THR A 1 91 ? -0.996 22.383 -85.661 1.00 66.75 91 THR A C 1
ATOM 746 O O . THR A 1 91 ? 0.015 21.828 -86.085 1.00 66.75 91 THR A O 1
ATOM 749 N N . ARG A 1 92 ? -0.953 23.260 -84.646 1.00 67.00 92 ARG A N 1
ATOM 750 C CA . ARG A 1 92 ? 0.242 23.751 -83.924 1.00 67.00 92 ARG A CA 1
ATOM 751 C C . ARG A 1 92 ? 1.296 24.382 -84.842 1.00 67.00 92 ARG A C 1
ATOM 753 O O . ARG A 1 92 ? 2.487 24.084 -84.741 1.00 67.00 92 ARG A O 1
ATOM 760 N N . CYS A 1 93 ? 0.860 25.259 -85.741 1.00 61.03 93 CYS A N 1
ATOM 761 C CA . CYS A 1 93 ? 1.749 25.970 -86.658 1.00 61.03 93 CYS A CA 1
ATOM 762 C C . CYS A 1 93 ? 2.136 27.345 -86.089 1.00 61.03 93 CYS A C 1
ATOM 764 O O . CYS A 1 93 ? 1.303 28.238 -86.005 1.00 61.03 93 CYS A O 1
ATOM 766 N N . PHE A 1 94 ? 3.407 27.532 -85.727 1.00 61.88 94 PHE A N 1
ATOM 767 C CA . PHE A 1 94 ? 3.934 28.798 -85.198 1.00 61.88 94 PHE A CA 1
ATOM 768 C C . PHE A 1 94 ? 4.511 29.663 -86.319 1.00 61.88 94 PHE A C 1
ATOM 770 O O . PHE A 1 94 ? 5.725 29.781 -86.473 1.00 61.88 94 PHE A O 1
ATOM 777 N N . SER A 1 95 ? 3.647 30.228 -87.155 1.00 60.91 95 SER A N 1
ATOM 778 C CA . SER A 1 95 ? 4.083 31.034 -88.299 1.00 60.91 95 SER A CA 1
ATOM 779 C C . SER A 1 95 ? 4.576 32.427 -87.886 1.00 60.91 95 SER A C 1
ATOM 781 O O . SER A 1 95 ? 5.515 32.949 -88.488 1.00 60.91 95 SER A O 1
ATOM 783 N N . THR A 1 96 ? 4.021 32.992 -86.809 1.00 60.44 96 THR A N 1
ATOM 784 C CA . THR A 1 96 ? 4.318 34.366 -86.369 1.00 60.44 96 THR A CA 1
ATOM 785 C C . THR A 1 96 ? 5.648 34.468 -85.620 1.00 60.44 96 THR A C 1
ATOM 787 O O . THR A 1 96 ? 6.461 35.338 -85.925 1.00 60.44 96 THR A O 1
ATOM 790 N N . ILE A 1 97 ? 5.930 33.545 -84.692 1.00 60.47 97 ILE A N 1
ATOM 791 C CA . ILE A 1 97 ? 7.207 33.526 -83.954 1.00 60.47 97 ILE A CA 1
ATOM 792 C C . ILE A 1 97 ? 8.391 33.188 -84.875 1.00 60.47 97 ILE A C 1
ATOM 794 O O . ILE A 1 97 ? 9.483 33.730 -84.703 1.00 60.47 97 ILE A O 1
ATOM 798 N N . VAL A 1 98 ? 8.178 32.318 -85.870 1.00 58.72 98 VAL A N 1
ATOM 799 C CA . VAL A 1 98 ? 9.220 31.899 -86.824 1.00 58.72 98 VAL A CA 1
ATOM 800 C C . VAL A 1 98 ? 9.499 32.983 -87.871 1.00 58.72 98 VAL A C 1
ATOM 802 O O . VAL A 1 98 ? 10.635 33.102 -88.317 1.00 58.72 98 VAL A O 1
ATOM 805 N N . GLY A 1 99 ? 8.501 33.797 -88.238 1.00 58.44 99 GLY A N 1
ATOM 806 C CA . GLY A 1 99 ? 8.662 34.895 -89.197 1.00 58.44 99 GLY A CA 1
ATOM 807 C C . GLY A 1 99 ? 9.388 36.133 -88.654 1.00 58.44 99 GLY A C 1
ATOM 808 O O . GLY A 1 99 ? 9.948 36.898 -89.436 1.00 58.44 99 GLY A O 1
ATOM 809 N N . GLU A 1 100 ? 9.403 36.349 -87.335 1.00 55.06 100 GLU A N 1
ATOM 810 C CA . GLU A 1 100 ? 9.939 37.581 -86.728 1.00 55.06 100 GLU A CA 1
ATOM 811 C C . GLU A 1 100 ? 11.259 37.434 -85.975 1.00 55.06 100 GLU A C 1
ATOM 813 O O . GLU A 1 100 ? 11.982 38.426 -85.774 1.00 55.06 100 GLU A O 1
ATOM 818 N N . LEU A 1 101 ? 11.603 36.216 -85.565 1.00 52.97 101 LEU A N 1
ATOM 819 C CA . LEU A 1 101 ? 12.953 35.932 -85.115 1.00 52.97 101 LEU A CA 1
ATOM 820 C C . LEU A 1 101 ? 13.864 35.869 -86.339 1.00 52.97 101 LEU A C 1
ATOM 822 O O . LEU A 1 101 ? 13.729 34.988 -87.179 1.00 52.97 101 LEU A O 1
ATOM 826 N N . HIS A 1 102 ? 14.859 36.755 -86.411 1.00 50.59 102 HIS A N 1
ATOM 827 C CA . HIS A 1 102 ? 15.920 36.713 -87.433 1.00 50.59 102 HIS A CA 1
ATOM 828 C C . HIS A 1 102 ? 16.871 35.498 -87.273 1.00 50.59 102 HIS A C 1
ATOM 830 O O . HIS A 1 102 ? 17.963 35.464 -87.831 1.00 50.59 102 HIS A O 1
ATOM 836 N N . THR A 1 103 ? 16.441 34.486 -86.521 1.00 48.84 103 THR A N 1
ATOM 837 C CA . THR A 1 103 ? 17.078 33.199 -86.257 1.00 48.84 103 THR A CA 1
ATOM 838 C C . THR A 1 103 ? 15.970 32.135 -86.242 1.00 48.84 103 THR A C 1
ATOM 840 O O . THR A 1 103 ? 15.333 31.888 -85.217 1.00 48.84 103 THR A O 1
ATOM 843 N N . GLY A 1 104 ? 15.670 31.553 -87.410 1.00 57.38 104 GLY A N 1
ATOM 844 C CA . GLY A 1 104 ? 14.653 30.499 -87.568 1.00 57.38 104 GLY A CA 1
ATOM 845 C C . GLY A 1 104 ? 14.894 29.272 -86.671 1.00 57.38 104 GLY A C 1
ATOM 846 O O . GLY A 1 104 ? 16.003 29.104 -86.188 1.00 57.38 104 GLY A O 1
ATOM 847 N N . SER A 1 105 ? 13.846 28.457 -86.450 1.00 57.31 105 SER A N 1
ATOM 848 C CA . SER A 1 105 ? 13.697 27.220 -85.622 1.00 57.31 105 SER A CA 1
ATOM 849 C C . SER A 1 105 ? 14.328 27.144 -84.213 1.00 57.31 105 SER A C 1
ATOM 851 O O . SER A 1 105 ? 13.716 26.574 -83.307 1.00 57.31 105 SER A O 1
ATOM 853 N N . ASP A 1 106 ? 15.501 27.723 -83.977 1.00 60.62 106 ASP A N 1
ATOM 854 C CA . ASP A 1 106 ? 16.260 27.670 -82.725 1.00 60.62 106 ASP A CA 1
ATOM 855 C C . ASP A 1 106 ? 15.597 28.461 -81.593 1.00 60.62 106 ASP A C 1
ATOM 857 O O . ASP A 1 106 ? 15.543 27.990 -80.455 1.00 60.62 106 ASP A O 1
ATOM 861 N N . GLY A 1 107 ? 15.011 29.626 -81.884 1.00 65.00 107 GLY A N 1
ATOM 862 C CA . GLY A 1 107 ? 14.338 30.417 -80.850 1.00 65.00 107 GLY A CA 1
ATOM 863 C C . GLY A 1 107 ? 13.029 29.805 -80.344 1.00 65.00 107 GLY A C 1
ATOM 864 O O . GLY A 1 107 ? 12.704 29.930 -79.164 1.00 65.00 107 GLY A O 1
ATOM 865 N N . LEU A 1 108 ? 12.309 29.068 -81.197 1.00 71.06 108 LEU A N 1
ATOM 866 C CA . LEU A 1 108 ? 11.135 28.295 -80.778 1.00 71.06 108 LEU A CA 1
ATOM 867 C C . LEU A 1 108 ? 11.546 27.128 -79.864 1.00 71.06 108 LEU A C 1
ATOM 869 O O . LEU A 1 108 ? 10.892 26.870 -78.855 1.00 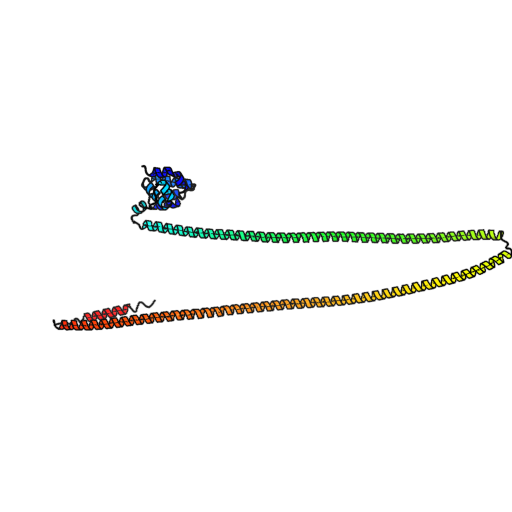71.06 108 LEU A O 1
ATOM 873 N N . THR A 1 109 ? 12.659 26.462 -80.177 1.00 72.44 109 THR A N 1
ATOM 874 C CA . THR A 1 109 ? 13.190 25.352 -79.370 1.00 72.44 109 THR A CA 1
ATOM 875 C C . THR A 1 109 ? 13.612 25.821 -77.975 1.00 72.44 109 THR A C 1
ATOM 877 O O . THR A 1 109 ? 13.278 25.174 -76.983 1.00 72.44 109 THR A O 1
ATOM 880 N N . GLN A 1 110 ? 14.271 26.981 -77.868 1.00 74.38 110 GLN A N 1
ATOM 881 C CA . GLN A 1 110 ? 14.621 27.572 -76.570 1.00 74.38 110 GLN A CA 1
ATOM 882 C C . GLN A 1 110 ? 13.391 27.960 -75.741 1.00 74.38 110 GLN A C 1
ATOM 884 O O . GLN A 1 110 ? 13.359 27.701 -74.537 1.00 74.38 110 GLN A O 1
ATOM 889 N N . PHE A 1 111 ? 12.364 28.538 -76.370 1.00 75.94 111 PHE A N 1
ATOM 890 C CA . PHE A 1 111 ? 11.116 28.877 -75.686 1.00 75.94 111 PHE A CA 1
ATOM 891 C C . PHE A 1 111 ? 10.435 27.632 -75.102 1.00 75.94 111 PHE A C 1
ATOM 893 O O . PHE A 1 111 ? 10.106 27.599 -73.916 1.00 75.94 111 PHE A O 1
ATOM 900 N N . LEU A 1 112 ? 10.298 26.575 -75.910 1.00 79.62 112 LEU A N 1
ATOM 901 C CA . LEU A 1 112 ? 9.703 25.312 -75.472 1.00 79.62 112 LEU A CA 1
ATOM 902 C C . LEU A 1 112 ? 10.514 24.651 -74.347 1.00 79.62 112 LEU A C 1
ATOM 904 O O . LEU A 1 112 ? 9.928 24.159 -73.385 1.00 79.62 112 LEU A O 1
ATOM 908 N N . MET A 1 113 ? 11.848 24.681 -74.421 1.00 81.12 113 MET A N 1
ATOM 909 C CA . MET A 1 113 ? 12.721 24.139 -73.374 1.00 81.12 113 MET A CA 1
ATOM 910 C C . MET A 1 113 ? 12.552 24.877 -72.039 1.00 81.12 113 MET A C 1
ATOM 912 O O . MET A 1 113 ? 12.431 24.245 -70.987 1.00 81.12 113 MET A O 1
ATOM 916 N N . ASN A 1 114 ? 12.483 26.210 -72.072 1.00 78.38 114 ASN A N 1
ATOM 917 C CA . ASN A 1 114 ? 12.254 27.020 -70.876 1.00 78.38 114 ASN A CA 1
ATOM 918 C C . ASN A 1 114 ? 10.868 26.764 -70.265 1.00 78.38 114 ASN A C 1
ATOM 920 O O . ASN A 1 114 ? 10.751 26.650 -69.042 1.00 78.38 114 ASN A O 1
ATOM 924 N N . GLU A 1 115 ? 9.834 26.601 -71.093 1.00 79.06 115 GLU A N 1
ATOM 925 C CA . GLU A 1 115 ? 8.480 26.297 -70.620 1.00 79.06 115 GLU A CA 1
ATOM 926 C C . GLU A 1 115 ? 8.406 24.904 -69.967 1.00 79.06 115 GLU A C 1
ATOM 928 O O . GLU A 1 115 ? 7.806 24.741 -68.901 1.00 79.06 115 GLU A O 1
ATOM 933 N N . VAL A 1 116 ? 9.099 23.906 -70.532 1.00 81.50 116 VAL A N 1
ATOM 934 C CA . VAL A 1 116 ? 9.212 22.562 -69.939 1.00 81.50 116 VAL A CA 1
ATOM 935 C C . VAL A 1 116 ? 9.948 22.603 -68.599 1.00 81.50 116 VAL A C 1
ATOM 937 O O . VAL A 1 116 ? 9.469 22.016 -67.624 1.00 81.50 116 VAL A O 1
ATOM 940 N N . MET A 1 117 ? 11.066 23.331 -68.500 1.00 80.38 117 MET A N 1
ATOM 941 C CA . MET A 1 117 ? 11.786 23.477 -67.229 1.00 80.38 117 MET A CA 1
ATOM 942 C C . MET A 1 117 ? 10.925 24.149 -66.152 1.00 80.38 117 MET A C 1
ATOM 944 O O . MET A 1 117 ? 10.919 23.708 -64.999 1.00 80.38 117 MET A O 1
ATOM 948 N N . LYS A 1 118 ? 10.146 25.170 -66.523 1.00 80.88 118 LYS A N 1
ATOM 949 C CA . LYS A 1 118 ? 9.233 25.871 -65.611 1.00 80.88 118 LYS A CA 1
ATOM 950 C C . LYS A 1 118 ? 8.114 24.955 -65.107 1.00 80.88 118 LYS A C 1
ATOM 952 O O . LYS A 1 118 ? 7.857 24.914 -63.903 1.00 80.88 118 LYS A O 1
ATOM 957 N N . LEU A 1 119 ? 7.496 24.165 -65.989 1.00 82.19 119 LEU A N 1
ATOM 958 C CA . LEU A 1 119 ? 6.484 23.173 -65.601 1.00 82.19 119 LEU A CA 1
ATOM 959 C C . LEU A 1 119 ? 7.066 22.096 -64.675 1.00 82.19 119 LEU A C 1
ATOM 961 O O . LEU A 1 119 ? 6.425 21.710 -63.695 1.00 82.19 119 LEU A O 1
ATOM 965 N N . GLN A 1 120 ? 8.299 21.654 -64.928 1.00 81.31 120 GLN A N 1
ATOM 966 C CA . GLN A 1 120 ? 8.976 20.671 -64.085 1.00 81.31 120 GLN A CA 1
ATOM 967 C C . GLN A 1 120 ? 9.293 21.226 -62.685 1.00 81.31 120 GLN A C 1
ATOM 969 O O . GLN A 1 120 ? 9.144 20.510 -61.691 1.00 81.31 120 GLN A O 1
ATOM 974 N N . GLN A 1 121 ? 9.679 22.500 -62.576 1.00 83.31 121 GLN A N 1
ATOM 975 C CA . GLN A 1 121 ? 9.867 23.175 -61.286 1.00 83.31 121 GLN A CA 1
ATOM 976 C C . GLN A 1 121 ? 8.544 23.352 -60.529 1.00 83.31 121 GLN A C 1
ATOM 978 O O . GLN A 1 121 ? 8.483 23.069 -59.333 1.00 83.31 121 GLN A O 1
ATOM 983 N N . GLN A 1 122 ? 7.467 23.742 -61.216 1.00 80.06 122 GLN A N 1
ATOM 984 C CA . GLN A 1 122 ? 6.139 23.877 -60.605 1.00 80.06 122 GLN A CA 1
ATOM 985 C C . GLN A 1 122 ? 5.588 22.536 -60.106 1.00 80.06 122 GLN A C 1
ATOM 987 O O . GLN A 1 122 ? 5.004 22.481 -59.024 1.00 80.06 122 GLN A O 1
ATOM 992 N N . ALA A 1 123 ? 5.811 21.445 -60.846 1.00 82.62 123 ALA A N 1
ATOM 993 C CA . ALA A 1 123 ? 5.445 20.104 -60.403 1.00 82.62 123 ALA A CA 1
ATOM 994 C C . ALA A 1 123 ? 6.188 19.720 -59.114 1.00 82.62 123 ALA A C 1
ATOM 996 O O . ALA A 1 123 ? 5.557 19.275 -58.159 1.00 82.62 123 ALA A O 1
ATOM 997 N N . LYS A 1 124 ? 7.504 19.971 -59.046 1.00 83.25 124 LYS A N 1
ATOM 998 C CA . LYS A 1 124 ? 8.305 19.729 -57.834 1.00 83.25 124 LYS A CA 1
ATOM 999 C C . LYS A 1 124 ? 7.824 20.561 -56.641 1.00 83.25 124 LYS A C 1
ATOM 1001 O O . LYS A 1 124 ? 7.665 20.010 -55.555 1.00 83.25 124 LYS A O 1
ATOM 1006 N N . ALA A 1 125 ? 7.545 21.850 -56.842 1.00 82.69 125 ALA A N 1
ATOM 1007 C CA . ALA A 1 125 ? 7.043 22.733 -55.789 1.00 82.69 125 ALA A CA 1
ATOM 1008 C C . ALA A 1 125 ? 5.676 22.276 -55.252 1.00 82.69 125 ALA A C 1
ATOM 1010 O O . ALA A 1 125 ? 5.461 22.245 -54.043 1.00 82.69 125 ALA A O 1
ATOM 1011 N N . LYS A 1 126 ? 4.769 21.847 -56.139 1.00 83.19 126 LYS A N 1
ATOM 1012 C CA . LYS A 1 126 ? 3.452 21.331 -55.746 1.00 83.19 126 LYS A CA 1
ATOM 1013 C C . LYS A 1 126 ? 3.555 20.024 -54.955 1.00 83.19 126 LYS A C 1
ATOM 1015 O O . LYS A 1 126 ? 2.825 19.858 -53.983 1.00 83.19 126 LYS A O 1
ATOM 1020 N N . THR A 1 127 ? 4.463 19.123 -55.334 1.00 83.31 127 THR A N 1
ATOM 1021 C CA . THR A 1 127 ? 4.712 17.881 -54.582 1.00 83.31 127 THR A CA 1
ATOM 1022 C C . THR A 1 127 ? 5.263 18.171 -53.187 1.00 83.31 127 THR A C 1
ATOM 1024 O O . THR A 1 127 ? 4.808 17.564 -52.221 1.00 83.31 127 THR A O 1
ATOM 1027 N N . LEU A 1 128 ? 6.195 19.124 -53.062 1.00 86.12 128 LEU A N 1
ATOM 1028 C CA . LEU A 1 128 ? 6.735 19.545 -51.765 1.00 86.12 128 LEU A CA 1
ATOM 1029 C C . LEU A 1 128 ? 5.629 20.118 -50.865 1.00 86.12 128 LEU A C 1
ATOM 1031 O O . LEU A 1 128 ? 5.459 19.672 -49.737 1.00 86.12 128 LEU A O 1
ATOM 1035 N N . GLN A 1 129 ? 4.810 21.023 -51.403 1.00 84.00 129 GLN A N 1
ATOM 1036 C CA . GLN A 1 129 ? 3.702 21.633 -50.668 1.00 84.00 129 GLN A CA 1
ATOM 1037 C C . GLN A 1 129 ? 2.654 20.600 -50.219 1.00 84.00 129 GLN A C 1
ATOM 1039 O O . GLN A 1 129 ? 2.095 20.705 -49.129 1.00 84.00 129 GLN A O 1
ATOM 1044 N N . GLN A 1 130 ? 2.380 19.582 -51.042 1.00 82.06 130 GLN A N 1
ATOM 1045 C CA . GLN A 1 130 ? 1.490 18.480 -50.667 1.00 82.06 130 GLN A CA 1
ATOM 1046 C C . GLN A 1 130 ? 2.081 17.612 -49.552 1.00 82.06 130 GLN A C 1
ATOM 1048 O O . GLN A 1 130 ? 1.341 17.200 -48.661 1.00 82.06 130 GLN A O 1
ATOM 1053 N N . ALA A 1 131 ? 3.392 17.361 -49.575 1.00 82.50 131 ALA A N 1
ATOM 1054 C CA . ALA A 1 131 ? 4.078 16.629 -48.515 1.00 82.50 131 ALA A CA 1
ATOM 1055 C C . ALA A 1 131 ? 4.078 17.409 -47.188 1.00 82.50 131 ALA A C 1
ATOM 1057 O O . ALA A 1 131 ? 3.783 16.833 -46.143 1.00 82.50 131 ALA A O 1
ATOM 1058 N N . GLU A 1 132 ? 4.326 18.720 -47.227 1.00 85.00 132 GLU A N 1
ATOM 1059 C CA . GLU A 1 132 ? 4.272 19.600 -46.051 1.00 85.00 132 GLU A CA 1
ATOM 1060 C C . GLU A 1 132 ? 2.859 19.690 -45.462 1.00 85.00 132 GLU A C 1
ATOM 1062 O O . GLU A 1 132 ? 2.678 19.560 -44.252 1.00 85.00 132 GLU A O 1
ATOM 1067 N N . ALA A 1 133 ? 1.836 19.837 -46.311 1.00 81.88 133 ALA A N 1
ATOM 1068 C CA . ALA A 1 133 ? 0.447 19.819 -45.866 1.00 81.88 133 ALA A CA 1
ATOM 1069 C C . ALA A 1 133 ? 0.083 18.468 -45.229 1.00 81.88 133 ALA A C 1
ATOM 1071 O O . ALA A 1 133 ? -0.510 18.443 -44.154 1.00 81.88 133 ALA A O 1
ATOM 1072 N N . ALA A 1 134 ? 0.470 17.346 -45.844 1.00 82.19 134 ALA A N 1
ATOM 1073 C CA . ALA A 1 134 ? 0.226 16.016 -45.286 1.00 82.19 134 ALA A CA 1
ATOM 1074 C C . ALA A 1 134 ? 0.918 15.812 -43.925 1.00 82.19 134 ALA A C 1
ATOM 1076 O O . ALA A 1 134 ? 0.315 15.236 -43.019 1.00 82.19 134 ALA A O 1
ATOM 1077 N N . ALA A 1 135 ? 2.142 16.325 -43.757 1.00 82.88 135 ALA A N 1
ATOM 1078 C CA . ALA A 1 135 ? 2.865 16.283 -42.487 1.00 82.88 135 ALA A CA 1
ATOM 1079 C C . ALA A 1 135 ? 2.165 17.105 -41.390 1.00 82.88 135 ALA A C 1
ATOM 1081 O O . ALA A 1 135 ? 2.033 16.627 -40.264 1.00 82.88 135 ALA A O 1
ATOM 1082 N N . LEU A 1 136 ? 1.659 18.298 -41.721 1.00 85.06 136 LEU A N 1
ATOM 1083 C CA . LEU A 1 136 ? 0.878 19.125 -40.793 1.00 85.06 136 LEU A CA 1
ATOM 1084 C C . LEU A 1 136 ? -0.437 18.449 -40.382 1.00 85.06 136 LEU A C 1
ATOM 1086 O O . LEU A 1 136 ? -0.757 18.421 -39.198 1.00 85.06 136 LEU A O 1
ATOM 1090 N N . TYR A 1 137 ? -1.166 17.846 -41.327 1.00 79.25 137 TYR A N 1
ATOM 1091 C CA . TYR A 1 137 ? -2.397 17.109 -41.019 1.00 79.25 137 TYR A CA 1
ATOM 1092 C C . TYR A 1 137 ? -2.146 15.922 -40.081 1.00 79.25 137 TYR A C 1
ATOM 1094 O O . TYR A 1 137 ? -2.911 15.733 -39.138 1.00 79.25 137 TYR A O 1
ATOM 1102 N N . LEU A 1 138 ? -1.080 15.147 -40.311 1.00 80.81 138 LEU A N 1
ATOM 1103 C CA . LEU A 1 138 ? -0.692 14.041 -39.427 1.00 80.81 138 LEU A CA 1
ATOM 1104 C C . LEU A 1 138 ? -0.331 14.541 -38.021 1.00 80.81 138 LEU A C 1
ATOM 1106 O O . LEU A 1 138 ? -0.854 14.026 -37.032 1.00 80.81 138 LEU A O 1
ATOM 1110 N N . HIS A 1 139 ? 0.484 15.594 -37.934 1.00 79.44 139 HIS A N 1
ATOM 1111 C CA . HIS A 1 139 ? 0.874 16.196 -36.661 1.00 79.44 139 HIS A CA 1
ATOM 1112 C C . HIS A 1 139 ? -0.337 16.709 -35.862 1.00 79.44 139 HIS A C 1
ATOM 1114 O O . HIS A 1 139 ? -0.448 16.447 -34.664 1.00 79.44 139 HIS A O 1
ATOM 1120 N N . ASP A 1 140 ? -1.284 17.386 -36.516 1.00 78.62 140 ASP A N 1
ATOM 1121 C CA . ASP A 1 140 ? -2.508 17.860 -35.864 1.00 78.62 140 ASP A CA 1
ATOM 1122 C C . ASP A 1 140 ? -3.401 16.701 -35.408 1.00 78.62 140 ASP A C 1
ATOM 1124 O O . ASP A 1 140 ? -3.981 16.758 -34.318 1.00 78.62 140 ASP A O 1
ATOM 1128 N N . THR A 1 141 ? -3.494 15.615 -36.185 1.00 80.00 141 THR A N 1
ATOM 1129 C CA . THR A 1 141 ? -4.250 14.430 -35.756 1.00 80.00 141 THR A CA 1
ATOM 1130 C C . THR A 1 141 ? -3.628 13.747 -34.543 1.00 80.00 141 THR A C 1
ATOM 1132 O O . THR A 1 141 ? -4.364 13.398 -33.615 1.00 80.00 141 THR A O 1
ATOM 1135 N N . ASP A 1 142 ? -2.301 13.623 -34.499 1.00 81.12 142 ASP A N 1
ATOM 1136 C CA . ASP A 1 142 ? -1.580 13.034 -33.368 1.00 81.12 142 ASP A CA 1
ATOM 1137 C C . ASP A 1 142 ? -1.715 13.910 -32.116 1.00 81.12 142 ASP A C 1
ATOM 1139 O O . ASP A 1 142 ? -2.011 13.414 -31.025 1.00 81.12 142 ASP A O 1
ATOM 1143 N N . HIS A 1 143 ? -1.608 15.232 -32.272 1.00 78.31 143 HIS A N 1
ATOM 1144 C CA . HIS A 1 143 ? -1.780 16.185 -31.178 1.00 78.31 143 HIS A CA 1
ATOM 1145 C C . HIS A 1 143 ? -3.207 16.148 -30.601 1.00 78.31 143 HIS A C 1
ATOM 1147 O O . HIS A 1 143 ? -3.400 16.135 -29.382 1.00 78.31 143 HIS A O 1
ATOM 1153 N N . VAL A 1 144 ? -4.231 16.056 -31.457 1.00 81.06 144 VAL A N 1
ATOM 1154 C CA . VAL A 1 144 ? -5.631 15.909 -31.023 1.00 81.06 144 VAL A CA 1
ATOM 1155 C C . VAL A 1 144 ? -5.871 14.567 -30.324 1.00 81.06 144 VAL A C 1
ATOM 1157 O O . VAL A 1 144 ? -6.612 14.519 -29.337 1.00 81.06 144 VAL A O 1
ATOM 1160 N N . GLN A 1 145 ? -5.264 13.474 -30.792 1.00 80.31 145 GLN A N 1
ATOM 1161 C CA . GLN A 1 145 ? -5.363 12.173 -30.122 1.00 80.31 145 GLN A CA 1
ATOM 1162 C C . GLN A 1 145 ? -4.692 12.186 -28.742 1.00 80.31 145 GLN A C 1
ATOM 1164 O O . GLN A 1 145 ? -5.287 11.705 -27.773 1.00 80.31 145 GLN A O 1
ATOM 1169 N N . LEU A 1 146 ? -3.514 12.803 -28.618 1.00 81.88 146 LEU A N 1
ATOM 1170 C CA . LEU A 1 146 ? -2.806 12.945 -27.345 1.00 81.88 146 LEU A CA 1
ATOM 1171 C C . LEU A 1 146 ? -3.600 13.795 -26.339 1.00 81.88 146 LEU A C 1
ATOM 1173 O O . LEU A 1 146 ? -3.735 13.421 -25.170 1.00 81.88 146 LEU A O 1
ATOM 1177 N N . LEU A 1 147 ? -4.201 14.899 -26.791 1.00 80.44 147 LEU A N 1
ATOM 1178 C CA . LEU A 1 147 ? -5.083 15.725 -25.961 1.00 80.44 147 LEU A CA 1
ATOM 1179 C C . LEU A 1 147 ? -6.321 14.953 -25.485 1.00 80.44 147 LEU A C 1
ATOM 1181 O O . LEU A 1 147 ? -6.701 15.045 -24.320 1.00 80.44 147 LEU A O 1
ATOM 1185 N N . LYS A 1 148 ? -6.939 14.136 -26.345 1.00 78.19 148 LYS A N 1
ATOM 1186 C CA . LYS A 1 148 ? -8.068 13.286 -25.933 1.00 78.19 148 LYS A CA 1
ATOM 1187 C C . LYS A 1 148 ? -7.651 12.252 -24.887 1.00 78.19 148 LYS A C 1
ATOM 1189 O O . LYS A 1 148 ? -8.361 12.079 -23.899 1.00 78.19 148 LYS A O 1
ATOM 1194 N N . MET A 1 149 ? -6.501 11.602 -25.068 1.00 77.12 149 MET A N 1
ATOM 1195 C CA . MET A 1 149 ? -5.995 10.602 -24.122 1.00 77.12 149 MET A CA 1
ATOM 1196 C C . MET A 1 149 ? -5.678 11.222 -22.751 1.00 77.12 149 MET A C 1
ATOM 1198 O O . MET A 1 149 ? -6.066 10.682 -21.715 1.00 77.12 149 MET A O 1
ATOM 1202 N N . THR A 1 150 ? -5.035 12.392 -22.735 1.00 75.88 150 THR A N 1
ATOM 1203 C CA . THR A 1 150 ? -4.712 13.116 -21.493 1.00 75.88 150 THR A CA 1
ATOM 1204 C C . THR A 1 150 ? -5.962 13.629 -20.775 1.00 75.88 150 THR A C 1
ATOM 1206 O O . THR A 1 150 ? -6.050 13.513 -19.553 1.00 75.88 150 THR A O 1
ATOM 1209 N N . MET A 1 151 ? -6.972 14.104 -21.509 1.00 75.56 151 MET A N 1
ATOM 1210 C CA . MET A 1 151 ? -8.266 14.511 -20.947 1.00 75.56 151 MET A CA 1
ATOM 1211 C C . MET A 1 151 ? -9.028 13.342 -20.307 1.00 75.56 151 MET A C 1
ATOM 1213 O O . MET A 1 151 ? -9.561 13.491 -19.208 1.00 75.56 151 MET A O 1
ATOM 1217 N N . VAL A 1 152 ? -9.054 12.169 -20.950 1.00 75.69 152 VAL A N 1
ATOM 1218 C CA . VAL A 1 152 ? -9.690 10.962 -20.387 1.00 75.69 152 VAL A CA 1
ATOM 1219 C C . VAL A 1 152 ? -8.954 10.495 -19.127 1.00 75.69 152 VAL A C 1
ATOM 1221 O O . VAL A 1 152 ? -9.597 10.206 -18.116 1.00 75.69 152 VAL A O 1
ATOM 1224 N N . GLY A 1 153 ? -7.617 10.493 -19.147 1.00 75.50 153 GLY A N 1
ATOM 1225 C CA . GLY A 1 153 ? -6.805 10.186 -17.967 1.00 75.50 153 GLY A CA 1
ATOM 1226 C C . GLY A 1 153 ? -7.037 11.168 -16.811 1.00 75.50 153 GLY A C 1
ATOM 1227 O O . GLY A 1 153 ? -7.203 10.752 -15.664 1.00 75.50 153 GLY A O 1
ATOM 1228 N N . SER A 1 154 ? -7.131 12.468 -17.110 1.00 80.88 154 SER A N 1
ATOM 1229 C CA . SER A 1 154 ? -7.417 13.515 -16.121 1.00 80.88 154 SER A CA 1
ATOM 1230 C C . SER A 1 154 ? -8.822 13.386 -15.521 1.00 80.88 154 SER A C 1
ATOM 1232 O O . SER A 1 154 ? -8.982 13.503 -14.306 1.00 80.88 154 SER A O 1
ATOM 1234 N N . ALA A 1 155 ? -9.835 13.074 -16.334 1.00 81.56 155 ALA A N 1
ATOM 1235 C CA . ALA A 1 155 ? -11.201 12.857 -15.860 1.00 81.56 155 ALA A CA 1
ATOM 1236 C C . ALA A 1 155 ? -11.301 11.644 -14.918 1.00 81.56 155 ALA A C 1
ATOM 1238 O O . ALA A 1 155 ? -11.941 11.733 -13.870 1.00 81.56 155 ALA A O 1
ATOM 1239 N N . GLY A 1 156 ? -10.619 10.539 -15.246 1.00 84.50 156 GLY A N 1
ATOM 1240 C CA . GLY A 1 156 ? -10.535 9.368 -14.367 1.00 84.50 156 GLY A CA 1
ATOM 1241 C C . GLY A 1 156 ? -9.860 9.687 -13.030 1.00 84.50 156 GLY A C 1
ATOM 1242 O O . GLY A 1 156 ? -10.378 9.330 -11.973 1.00 84.50 156 GLY A O 1
ATOM 1243 N N . TYR A 1 157 ? -8.750 10.428 -13.061 1.00 83.12 157 TYR A N 1
ATOM 1244 C CA . TYR A 1 157 ? -8.051 10.871 -11.853 1.00 83.12 157 TYR A CA 1
ATOM 1245 C C . TYR A 1 157 ? -8.914 11.789 -10.970 1.00 83.12 157 TYR A C 1
ATOM 1247 O O . TYR A 1 157 ? -8.975 11.601 -9.754 1.00 83.12 157 TYR A O 1
ATOM 1255 N N . ASN A 1 158 ? -9.616 12.755 -11.570 1.00 86.75 158 ASN A N 1
ATOM 1256 C CA . ASN A 1 158 ? -10.492 13.668 -10.834 1.00 86.75 158 ASN A CA 1
ATOM 1257 C C . ASN A 1 158 ? -11.660 12.928 -10.177 1.00 86.75 158 ASN A C 1
ATOM 1259 O O . ASN A 1 158 ? -11.936 13.170 -9.006 1.00 86.75 158 ASN A O 1
ATOM 1263 N N . LYS A 1 159 ? -12.267 11.962 -10.875 1.00 92.50 159 LYS A N 1
ATOM 1264 C CA . LYS A 1 159 ? -13.342 11.137 -10.314 1.00 92.50 159 LYS A CA 1
ATOM 1265 C C . LYS A 1 159 ? -12.883 10.352 -9.081 1.00 92.50 159 LYS A C 1
ATOM 1267 O O . LYS A 1 159 ? -13.522 10.417 -8.037 1.00 92.50 159 LYS A O 1
ATOM 1272 N N . MET A 1 160 ? -11.731 9.681 -9.156 1.00 89.56 160 MET A N 1
ATOM 1273 C CA . MET A 1 160 ? -11.175 8.952 -8.004 1.00 89.56 160 MET A CA 1
ATOM 1274 C C . MET A 1 160 ? -10.839 9.889 -6.834 1.00 89.56 160 MET A C 1
ATOM 1276 O O . MET A 1 160 ? -11.013 9.538 -5.665 1.00 89.56 160 MET A O 1
ATOM 1280 N N . ARG A 1 161 ? -10.364 11.104 -7.132 1.00 93.38 161 ARG A N 1
ATOM 1281 C CA . ARG A 1 161 ? -10.089 12.133 -6.122 1.00 93.38 161 ARG A CA 1
ATOM 1282 C C . ARG A 1 161 ? -11.369 12.610 -5.431 1.00 93.38 161 ARG A C 1
ATOM 1284 O O . ARG A 1 161 ? -11.349 12.789 -4.215 1.00 93.38 161 ARG A O 1
ATOM 1291 N N . GLU A 1 162 ? -12.445 12.822 -6.181 1.00 94.38 162 GLU A N 1
ATOM 1292 C CA . GLU A 1 162 ? -13.762 13.199 -5.655 1.00 94.38 162 GLU A CA 1
ATOM 1293 C C . GLU A 1 162 ? -14.354 12.096 -4.778 1.00 94.38 162 GLU A C 1
ATOM 1295 O O . GLU A 1 162 ? -14.784 12.381 -3.664 1.00 94.38 162 GLU A O 1
ATOM 1300 N N . GLU A 1 163 ? -14.288 10.836 -5.215 1.00 94.50 163 GLU A N 1
ATOM 1301 C CA . GLU A 1 163 ? -14.733 9.683 -4.422 1.00 94.50 163 GLU A CA 1
ATOM 1302 C C . GLU A 1 163 ? -13.961 9.590 -3.100 1.00 94.50 163 GLU A C 1
ATOM 1304 O O . GLU A 1 163 ? -14.561 9.511 -2.030 1.00 94.50 163 GLU A O 1
ATOM 1309 N N . ARG A 1 164 ? -12.627 9.701 -3.142 1.00 94.88 164 ARG A N 1
ATOM 1310 C CA . ARG A 1 164 ? -11.790 9.748 -1.933 1.00 94.88 164 ARG A CA 1
ATOM 1311 C C . ARG A 1 164 ? -12.188 10.898 -1.003 1.00 94.88 164 ARG A C 1
ATOM 1313 O O . ARG A 1 164 ? -12.234 10.703 0.209 1.00 94.88 164 ARG A O 1
ATOM 1320 N N . ASN A 1 165 ? -12.447 12.089 -1.543 1.00 95.31 165 ASN A N 1
ATOM 1321 C CA . ASN A 1 165 ? -12.887 13.229 -0.736 1.00 95.31 165 ASN A CA 1
ATOM 1322 C C . ASN A 1 165 ? -14.256 12.955 -0.097 1.00 95.31 165 ASN A C 1
ATOM 1324 O O . ASN A 1 165 ? -14.405 13.153 1.102 1.00 95.31 165 ASN A O 1
ATOM 1328 N N . SER A 1 166 ? -15.206 12.403 -0.855 1.00 96.88 166 SER A N 1
ATOM 1329 C CA . SER A 1 166 ? -16.524 12.025 -0.339 1.00 96.88 166 SER A CA 1
ATOM 1330 C C . SER A 1 166 ? -16.425 11.002 0.794 1.00 96.88 166 SER A C 1
ATOM 1332 O O . SER A 1 166 ? -17.116 11.144 1.799 1.00 96.88 166 SER A O 1
ATOM 1334 N N . TYR A 1 167 ? -15.561 9.988 0.670 1.00 96.81 167 TYR A N 1
ATOM 1335 C CA . TYR A 1 167 ? -15.327 9.025 1.750 1.00 96.81 167 TYR A CA 1
ATOM 1336 C C . TYR A 1 167 ? -14.654 9.666 2.969 1.00 96.81 167 TYR A C 1
ATOM 1338 O O . TYR A 1 167 ? -14.955 9.295 4.100 1.00 96.81 167 TYR A O 1
ATOM 1346 N N . SER A 1 168 ? -13.763 10.636 2.756 1.00 97.06 168 SER A N 1
ATOM 1347 C CA . SER A 1 168 ? -13.130 11.392 3.841 1.00 97.06 168 SER A CA 1
ATOM 1348 C C . SER A 1 168 ? -14.144 12.240 4.614 1.00 97.06 168 SER A C 1
ATOM 1350 O O . SER A 1 168 ? -14.113 12.257 5.845 1.00 97.06 168 SER A O 1
ATOM 1352 N N . ASP A 1 169 ? -15.052 12.917 3.912 1.00 97.75 169 ASP A N 1
ATOM 1353 C CA . ASP A 1 169 ? -16.107 13.728 4.526 1.00 97.75 169 ASP A CA 1
ATOM 1354 C C . ASP A 1 169 ? -17.103 12.845 5.289 1.00 97.75 169 ASP A C 1
ATOM 1356 O O . ASP A 1 169 ? -17.499 13.162 6.413 1.00 97.75 169 ASP A O 1
ATOM 1360 N N . GLU A 1 170 ? -17.446 11.686 4.722 1.00 97.50 170 GLU A N 1
ATOM 1361 C CA . GLU A 1 170 ? -18.302 10.699 5.377 1.00 97.50 170 GLU A CA 1
ATOM 1362 C C . GLU A 1 170 ? -17.675 10.141 6.655 1.00 97.50 170 GLU A C 1
ATOM 1364 O O . GLU A 1 170 ? -18.332 10.045 7.693 1.00 97.50 170 GLU A O 1
ATOM 1369 N N . LEU A 1 171 ? -16.382 9.824 6.604 1.00 97.44 171 LEU A N 1
ATOM 1370 C CA . LEU A 1 171 ? -15.635 9.356 7.764 1.00 97.44 171 LEU A CA 1
ATOM 1371 C C . LEU A 1 171 ? -15.626 10.405 8.880 1.00 97.44 171 LEU A C 1
ATOM 1373 O O . LEU A 1 171 ? -15.804 10.057 10.049 1.00 97.44 171 LEU A O 1
ATOM 1377 N N . LEU A 1 172 ? -15.438 11.681 8.533 1.00 97.94 172 LEU A N 1
ATOM 1378 C CA . LEU A 1 172 ? -15.478 12.770 9.505 1.00 97.94 172 LEU A CA 1
ATOM 1379 C C . LEU A 1 172 ? -16.870 12.900 10.134 1.00 97.94 172 LEU A C 1
ATOM 1381 O O . LEU A 1 172 ? -16.984 12.995 11.355 1.00 97.94 172 LEU A O 1
ATOM 1385 N N . ARG A 1 173 ? -17.926 12.817 9.321 1.00 98.38 173 ARG A N 1
ATOM 1386 C CA . ARG A 1 173 ? -19.315 12.864 9.789 1.00 98.38 173 ARG A CA 1
ATOM 1387 C C . ARG A 1 173 ? -19.629 11.739 10.776 1.00 98.38 173 ARG A C 1
ATOM 1389 O O . ARG A 1 173 ? -20.140 12.008 11.862 1.00 98.38 173 ARG A O 1
ATOM 1396 N N . VAL A 1 174 ? -19.264 10.500 10.445 1.00 97.75 174 VAL A N 1
ATOM 1397 C CA . VAL A 1 174 ? -19.468 9.336 11.328 1.00 97.75 174 VAL A CA 1
ATOM 1398 C C . VAL A 1 174 ? -18.632 9.460 12.603 1.00 97.75 174 VAL A C 1
ATOM 1400 O O . VAL A 1 174 ? -19.108 9.134 13.691 1.00 97.75 174 VAL A O 1
ATOM 1403 N N . LYS A 1 175 ? -17.400 9.973 12.505 1.00 98.31 175 LYS A N 1
ATOM 1404 C CA . LYS A 1 175 ? -16.549 10.243 13.670 1.00 98.31 175 LYS A CA 1
ATOM 1405 C C . LYS A 1 175 ? -17.217 11.248 14.614 1.00 98.31 175 LYS A C 1
ATOM 1407 O O . LYS A 1 175 ? -17.300 10.979 15.812 1.00 98.31 175 LYS A O 1
ATOM 1412 N N . ASP A 1 176 ? -17.744 12.350 14.090 1.00 98.38 176 ASP A N 1
ATOM 1413 C CA . ASP A 1 176 ? -18.447 13.366 14.879 1.00 98.38 176 ASP A CA 1
ATOM 1414 C C . ASP A 1 176 ? -19.734 12.827 15.520 1.00 98.38 176 ASP A C 1
ATOM 1416 O O . ASP A 1 176 ? -20.032 13.126 16.679 1.00 98.38 176 ASP A O 1
ATOM 1420 N N . GLU A 1 177 ? -20.503 12.014 14.793 1.00 98.06 177 GLU A N 1
ATOM 1421 C CA . GLU A 1 177 ? -21.686 11.332 15.326 1.00 98.06 177 GLU A CA 1
ATOM 1422 C C . GLU A 1 177 ? -21.320 10.356 16.452 1.00 98.06 177 GLU A C 1
ATOM 1424 O O . GLU A 1 177 ? -21.970 10.360 17.501 1.00 98.06 177 GLU A O 1
ATOM 1429 N N . ASN A 1 178 ? -20.236 9.593 16.293 1.00 98.06 178 ASN A N 1
ATOM 1430 C CA . ASN A 1 178 ? -19.732 8.687 17.322 1.00 98.06 178 ASN A CA 1
ATOM 1431 C C . ASN A 1 178 ? -19.277 9.446 18.581 1.00 98.06 178 ASN A C 1
ATOM 1433 O O . ASN A 1 178 ? -19.625 9.053 19.693 1.00 98.06 178 ASN A O 1
ATOM 1437 N N . TYR A 1 179 ? -18.581 10.581 18.434 1.00 98.44 179 TYR A N 1
ATOM 1438 C CA . TYR A 1 179 ? -18.227 11.429 19.581 1.00 98.44 179 TYR A CA 1
ATOM 1439 C C . TYR A 1 179 ? -19.458 11.992 20.293 1.00 98.44 179 TYR A C 1
ATOM 1441 O O . TYR A 1 179 ? -19.516 11.977 21.524 1.00 98.44 179 TYR A O 1
ATOM 1449 N N . LYS A 1 180 ? -20.469 12.452 19.546 1.00 98.50 180 LYS A N 1
ATOM 1450 C CA . LYS A 1 180 ? -21.738 12.916 20.132 1.00 98.50 180 LYS A CA 1
ATOM 1451 C C . LYS A 1 180 ? -22.443 11.795 20.890 1.00 98.50 180 LYS A C 1
ATOM 1453 O O . LYS A 1 180 ? -22.990 12.043 21.965 1.00 98.50 180 LYS A O 1
ATOM 1458 N N . LEU A 1 181 ? -22.428 10.575 20.353 1.00 98.25 181 LEU A N 1
ATOM 1459 C CA . LEU A 1 181 ? -23.021 9.414 21.007 1.00 98.25 181 LEU A CA 1
ATOM 1460 C C . LEU A 1 181 ? -22.259 9.038 22.281 1.00 98.25 181 LEU A C 1
ATOM 1462 O O . LEU A 1 181 ? -22.891 8.824 23.311 1.00 98.25 181 LEU A O 1
ATOM 1466 N N . ALA A 1 182 ? -20.926 9.037 22.246 1.00 98.00 182 ALA A N 1
ATOM 1467 C CA . ALA A 1 182 ? -20.091 8.786 23.417 1.00 98.00 182 ALA A CA 1
ATOM 1468 C C . ALA A 1 182 ? -20.336 9.819 24.530 1.00 98.00 182 ALA A C 1
ATOM 1470 O O . ALA A 1 182 ? -20.483 9.449 25.694 1.00 98.00 182 ALA A O 1
ATOM 1471 N N . LEU A 1 183 ? -20.469 11.103 24.178 1.00 98.38 183 LEU A N 1
ATOM 1472 C CA . LEU A 1 183 ? -20.777 12.162 25.142 1.00 98.38 183 LEU A CA 1
ATOM 1473 C C . LEU A 1 183 ? -22.179 11.991 25.755 1.00 98.38 183 LEU A C 1
ATOM 1475 O O . LEU A 1 183 ? -22.360 12.137 26.965 1.00 98.38 183 LEU A O 1
ATOM 1479 N N . ARG A 1 184 ? -23.177 11.629 24.937 1.00 98.38 184 ARG A N 1
ATOM 1480 C CA . ARG A 1 184 ? -24.527 11.291 25.425 1.00 98.38 184 ARG A CA 1
ATOM 1481 C C . ARG A 1 184 ? -24.523 10.060 26.325 1.00 98.38 184 ARG A C 1
ATOM 1483 O O . ARG A 1 184 ? -25.222 10.033 27.327 1.00 98.38 184 ARG A O 1
ATOM 1490 N N . TYR A 1 185 ? -23.732 9.047 25.991 1.00 97.94 185 TYR A N 1
ATOM 1491 C CA . TYR A 1 185 ? -23.599 7.855 26.819 1.00 97.94 185 TYR A CA 1
ATOM 1492 C C . TYR A 1 185 ? -22.960 8.179 28.176 1.00 97.94 185 TYR A C 1
ATOM 1494 O O . TYR A 1 185 ? -23.466 7.738 29.205 1.00 97.94 185 TYR A O 1
ATOM 1502 N N . ALA A 1 186 ? -21.897 8.989 28.191 1.00 98.06 186 ALA A N 1
ATOM 1503 C CA . ALA A 1 186 ? -21.240 9.418 29.424 1.00 98.06 186 ALA A CA 1
ATOM 1504 C C . ALA A 1 186 ? -22.204 10.188 30.342 1.00 98.06 186 ALA A C 1
ATOM 1506 O O . ALA A 1 186 ? -22.367 9.822 31.504 1.00 98.06 186 ALA A O 1
ATOM 1507 N N . THR A 1 187 ? -22.919 11.177 29.797 1.00 98.19 187 THR A N 1
ATOM 1508 C CA . THR A 1 187 ? -23.919 11.960 30.550 1.00 98.19 187 THR A CA 1
ATOM 1509 C C . THR A 1 187 ? -25.055 11.090 31.095 1.00 98.19 187 THR A C 1
ATOM 1511 O O . THR A 1 187 ? -25.357 11.155 32.284 1.00 98.19 187 THR A O 1
ATOM 1514 N N . LEU A 1 188 ? -25.628 10.193 30.284 1.00 98.12 188 LEU A N 1
ATOM 1515 C CA . LEU A 1 188 ? -26.653 9.249 30.753 1.00 98.12 188 LEU A CA 1
ATOM 1516 C C . LEU A 1 188 ? -26.125 8.285 31.827 1.00 98.12 188 LEU A C 1
ATOM 1518 O O . LEU A 1 188 ? -26.856 7.914 32.747 1.00 98.12 188 LEU A O 1
ATOM 1522 N N . SER A 1 189 ? -24.861 7.870 31.734 1.00 97.75 189 SER A N 1
ATOM 1523 C CA . SER A 1 189 ? -24.227 7.037 32.757 1.00 97.75 189 SER A CA 1
ATOM 1524 C C . SER A 1 189 ? -24.058 7.792 34.079 1.00 97.75 189 SER A C 1
ATOM 1526 O O . SER A 1 189 ? -24.279 7.212 35.143 1.00 97.75 189 SER A O 1
ATOM 1528 N N . GLU A 1 190 ? -23.689 9.072 34.035 1.00 98.12 190 GLU A N 1
ATOM 1529 C CA . GLU A 1 190 ? -23.614 9.932 35.221 1.00 98.12 190 GLU A CA 1
ATOM 1530 C C . GLU A 1 190 ? -24.998 10.135 35.851 1.00 98.12 190 GLU A C 1
ATOM 1532 O O . GLU A 1 190 ? -25.155 9.943 37.058 1.00 98.12 190 GLU A O 1
ATOM 1537 N N . GLU A 1 191 ? -26.023 10.425 35.046 1.00 97.81 191 GLU A N 1
ATOM 1538 C CA . GLU A 1 191 ? -27.410 10.554 35.510 1.00 97.81 191 GLU A CA 1
ATOM 1539 C C . GLU A 1 191 ? -27.927 9.269 36.163 1.00 97.81 191 GLU A C 1
ATOM 1541 O O . GLU A 1 191 ? -28.516 9.311 37.248 1.00 97.81 191 GLU A O 1
ATOM 1546 N N . LYS A 1 192 ? -27.650 8.110 35.555 1.00 98.06 192 LYS A N 1
ATOM 1547 C CA . LYS A 1 192 ? -27.965 6.802 36.141 1.00 98.06 192 LYS A CA 1
ATOM 1548 C C . LYS A 1 192 ? -27.285 6.631 37.498 1.00 98.06 192 LYS A C 1
ATOM 1550 O O . LYS A 1 192 ? -27.942 6.218 38.452 1.00 98.06 192 LYS A O 1
ATOM 1555 N N . ASN A 1 193 ? -25.993 6.938 37.599 1.00 97.56 193 ASN A N 1
ATOM 1556 C CA . ASN A 1 193 ? -25.254 6.814 38.855 1.00 97.56 193 ASN A CA 1
ATOM 1557 C C . ASN A 1 193 ? -25.836 7.736 39.937 1.00 97.56 193 ASN A C 1
ATOM 1559 O O . ASN A 1 193 ? -26.045 7.292 41.065 1.00 97.56 193 ASN A O 1
ATOM 1563 N N . MET A 1 194 ? -26.189 8.978 39.590 1.00 98.31 194 MET A N 1
ATOM 1564 C CA . MET A 1 194 ? -26.868 9.902 40.506 1.00 98.31 194 MET A CA 1
ATOM 1565 C C . MET A 1 194 ? -28.227 9.362 40.974 1.00 98.31 194 MET A C 1
ATOM 1567 O O . MET A 1 194 ? -28.538 9.423 42.166 1.00 98.31 194 MET A O 1
ATOM 1571 N N . ALA A 1 195 ? -29.027 8.789 40.070 1.00 97.75 195 ALA A N 1
ATOM 1572 C CA . ALA A 1 195 ? -30.309 8.176 40.417 1.00 97.75 195 ALA A CA 1
ATOM 1573 C C . ALA A 1 195 ? -30.142 6.960 41.345 1.00 97.75 195 ALA A C 1
ATOM 1575 O O . ALA A 1 195 ? -30.902 6.807 42.302 1.00 97.75 195 ALA A O 1
ATOM 1576 N N . VAL A 1 196 ? -29.125 6.125 41.106 1.00 98.31 196 VAL A N 1
ATOM 1577 C CA . VAL A 1 196 ? -28.793 4.975 41.963 1.00 98.31 196 VAL A CA 1
ATOM 1578 C C . VAL A 1 196 ? -28.385 5.430 43.363 1.00 98.31 196 VAL A C 1
ATOM 1580 O O . VAL A 1 196 ? -28.900 4.891 44.343 1.00 98.31 196 VAL A O 1
ATOM 1583 N N . MET A 1 197 ? -27.524 6.447 43.475 1.00 98.00 197 MET A N 1
ATOM 1584 C CA . MET A 1 197 ? -27.131 7.013 44.772 1.00 98.00 197 MET A CA 1
ATOM 1585 C C . MET A 1 197 ? -28.348 7.551 45.532 1.00 98.00 197 MET A C 1
ATOM 1587 O O . MET A 1 197 ? -28.586 7.156 46.671 1.00 98.00 197 MET A O 1
ATOM 1591 N N . ARG A 1 198 ? -29.204 8.335 44.864 1.00 97.88 198 ARG A N 1
ATOM 1592 C CA . ARG A 1 198 ? -30.443 8.853 45.464 1.00 97.88 198 ARG A CA 1
ATOM 1593 C C . ARG A 1 198 ? -31.397 7.737 45.899 1.00 97.88 198 ARG A C 1
ATOM 1595 O O . ARG A 1 198 ? -32.024 7.836 46.950 1.00 97.88 198 ARG A O 1
ATOM 1602 N N . SER A 1 199 ? -31.511 6.666 45.113 1.00 97.56 199 SER A N 1
ATOM 1603 C CA . SER A 1 199 ? -32.312 5.494 45.482 1.00 97.56 199 SER A CA 1
ATOM 1604 C C . SER A 1 199 ? -31.753 4.791 46.718 1.00 97.56 199 SER A C 1
ATOM 1606 O O . SER A 1 199 ? -32.531 4.293 47.532 1.00 97.56 199 SER A O 1
ATOM 1608 N N . ARG A 1 200 ? -30.425 4.737 46.871 1.00 98.12 200 ARG A N 1
ATOM 1609 C CA . ARG A 1 200 ? -29.781 4.152 48.049 1.00 98.12 200 ARG A CA 1
ATOM 1610 C C . ARG A 1 200 ? -30.034 4.992 49.297 1.00 98.12 200 ARG A C 1
ATOM 1612 O O . ARG A 1 200 ? -30.370 4.416 50.327 1.00 98.12 200 ARG A O 1
ATOM 1619 N N . ASP A 1 201 ? -29.941 6.313 49.187 1.00 98.31 201 ASP A N 1
ATOM 1620 C CA . ASP A 1 201 ? -30.217 7.234 50.295 1.00 98.31 201 ASP A CA 1
ATOM 1621 C C . ASP A 1 201 ? -31.670 7.113 50.774 1.00 98.31 201 ASP A C 1
ATOM 1623 O O . ASP A 1 201 ? -31.921 6.920 51.964 1.00 98.31 201 ASP A O 1
ATOM 1627 N N . LEU A 1 202 ? -32.633 7.101 49.845 1.00 98.00 202 LEU A N 1
ATOM 1628 C CA . LEU A 1 202 ? -34.048 6.892 50.175 1.00 98.00 202 LEU A CA 1
ATOM 1629 C C . LEU A 1 202 ? -34.301 5.522 50.820 1.00 98.00 202 LEU A C 1
ATOM 1631 O O . LEU A 1 202 ? -35.115 5.410 51.735 1.00 98.00 202 LEU A O 1
ATOM 1635 N N . GLN A 1 203 ? -33.598 4.474 50.382 1.00 97.81 203 GLN A N 1
ATOM 1636 C CA . GLN A 1 203 ? -33.697 3.157 51.013 1.00 97.81 203 GLN A CA 1
ATOM 1637 C C . GLN A 1 203 ? -33.209 3.192 52.469 1.00 97.81 203 GLN A C 1
ATOM 1639 O O . GLN A 1 203 ? -33.855 2.611 53.342 1.00 97.81 203 GLN A O 1
ATOM 1644 N N . LEU A 1 204 ? -32.114 3.909 52.745 1.00 97.88 204 LEU A N 1
ATOM 1645 C CA . LEU A 1 204 ? -31.615 4.099 54.108 1.00 97.88 204 LEU A CA 1
ATOM 1646 C C . LEU A 1 204 ? -32.619 4.872 54.975 1.00 97.88 204 LEU A C 1
ATOM 1648 O O . LEU A 1 204 ? -32.834 4.497 56.128 1.00 97.88 204 LEU A O 1
ATOM 1652 N N . GLU A 1 205 ? -33.274 5.903 54.438 1.00 97.88 205 GLU A N 1
ATOM 1653 C CA . GLU A 1 205 ? -34.346 6.621 55.144 1.00 97.88 205 GLU A CA 1
ATOM 1654 C C . GLU A 1 205 ? -35.535 5.706 55.465 1.00 97.88 205 GLU A C 1
ATOM 1656 O O . GLU A 1 205 ? -36.036 5.711 56.593 1.00 97.88 205 GLU A O 1
ATOM 1661 N N . ILE A 1 206 ? -35.961 4.872 54.510 1.00 97.50 206 ILE A N 1
ATOM 1662 C CA . ILE A 1 206 ? -37.029 3.885 54.722 1.00 97.50 206 ILE A CA 1
ATOM 1663 C C . ILE A 1 206 ? -36.659 2.927 55.856 1.00 97.50 206 ILE A C 1
ATOM 1665 O O . ILE A 1 206 ? -37.486 2.666 56.731 1.00 97.50 206 ILE A O 1
ATOM 1669 N N . ASP A 1 207 ? -35.434 2.409 55.869 1.00 97.19 207 ASP A N 1
ATOM 1670 C CA . ASP A 1 207 ? -35.001 1.456 56.891 1.00 97.19 207 ASP A CA 1
ATOM 1671 C C . ASP A 1 207 ? -34.912 2.113 58.280 1.00 97.19 207 ASP A C 1
ATOM 1673 O O . ASP A 1 207 ? -35.332 1.521 59.280 1.00 97.19 207 ASP A O 1
ATOM 1677 N N . GLN A 1 208 ? -34.485 3.378 58.352 1.00 97.25 208 GLN A N 1
ATOM 1678 C CA . GLN A 1 208 ? -34.534 4.167 59.587 1.00 97.25 208 GLN A CA 1
ATOM 1679 C C . GLN A 1 208 ? -35.971 4.384 60.080 1.00 97.25 208 GLN A C 1
ATOM 1681 O O . GLN A 1 208 ? -36.243 4.247 61.278 1.00 97.25 208 GLN A O 1
ATOM 1686 N N . LEU A 1 209 ? -36.904 4.705 59.179 1.00 97.25 209 LEU A N 1
ATOM 1687 C CA . LEU A 1 209 ? -38.316 4.886 59.518 1.00 97.25 209 LEU A CA 1
ATOM 1688 C C . LEU A 1 209 ? -38.960 3.578 59.981 1.00 97.25 209 LEU A C 1
ATOM 1690 O O . LEU A 1 209 ? -39.672 3.589 60.983 1.00 97.25 209 LEU A O 1
ATOM 1694 N N . LYS A 1 210 ? -38.659 2.447 59.332 1.00 96.62 210 LYS A N 1
ATOM 1695 C CA . LYS A 1 210 ? -39.100 1.114 59.777 1.00 96.62 210 LYS A CA 1
ATOM 1696 C C . LYS A 1 210 ? -38.594 0.793 61.178 1.00 96.62 210 LYS A C 1
ATOM 1698 O O . LYS A 1 210 ? -39.362 0.314 62.006 1.00 96.62 210 LYS A O 1
ATOM 1703 N N . HIS A 1 211 ? -37.325 1.081 61.472 1.00 96.44 211 HIS A N 1
ATOM 1704 C CA . HIS A 1 211 ? -36.778 0.842 62.806 1.00 96.44 211 HIS A CA 1
ATOM 1705 C C . HIS A 1 211 ? -37.473 1.701 63.874 1.00 96.44 211 HIS A C 1
ATOM 1707 O O . HIS A 1 211 ? -37.836 1.194 64.936 1.00 96.44 211 HIS A O 1
ATOM 1713 N N . ARG A 1 212 ? -37.721 2.985 63.579 1.00 96.69 212 ARG A N 1
ATOM 1714 C CA . ARG A 1 212 ? -38.487 3.874 64.468 1.00 96.69 212 ARG A CA 1
ATOM 1715 C C . ARG A 1 212 ? -39.919 3.386 64.667 1.00 96.69 212 ARG A C 1
ATOM 1717 O O . ARG A 1 212 ? -40.382 3.367 65.801 1.00 96.69 212 ARG A O 1
ATOM 1724 N N . LEU A 1 213 ? -40.592 2.969 63.596 1.00 96.31 213 LEU A N 1
ATOM 1725 C CA . LEU A 1 213 ? -41.944 2.418 63.662 1.00 96.31 213 LEU A CA 1
ATOM 1726 C C . LEU A 1 213 ? -41.982 1.179 64.561 1.00 96.31 213 LEU A C 1
ATOM 1728 O O . LEU A 1 213 ? -42.754 1.158 65.511 1.00 96.31 213 LEU A O 1
ATOM 1732 N N . ASN A 1 214 ? -41.093 0.210 64.329 1.00 94.69 214 ASN A N 1
ATOM 1733 C CA . ASN A 1 214 ? -40.996 -0.997 65.152 1.00 94.69 214 ASN A CA 1
ATOM 1734 C C . ASN A 1 214 ? -40.769 -0.664 66.629 1.00 94.69 214 ASN A C 1
ATOM 1736 O O . ASN A 1 214 ? -41.393 -1.265 67.499 1.00 94.69 214 ASN A O 1
ATOM 1740 N N . LYS A 1 215 ? -39.908 0.315 66.927 1.00 95.38 215 LYS A N 1
ATOM 1741 C CA . LYS A 1 215 ? -39.676 0.765 68.303 1.00 95.38 215 LYS A CA 1
ATOM 1742 C C . LYS A 1 215 ? -40.969 1.267 68.958 1.00 95.38 215 LYS A C 1
ATOM 1744 O O . LYS A 1 215 ? -41.297 0.823 70.054 1.00 95.38 215 LYS A O 1
ATOM 1749 N N . VAL A 1 216 ? -41.721 2.134 68.277 1.00 94.50 216 VAL A N 1
ATOM 1750 C CA . VAL A 1 216 ? -43.002 2.656 68.790 1.00 94.50 216 VAL A CA 1
ATOM 1751 C C . VAL A 1 216 ? -44.061 1.551 68.895 1.00 94.50 216 VAL A C 1
ATOM 1753 O O . VAL A 1 216 ? -44.833 1.517 69.855 1.00 94.50 216 VAL A O 1
ATOM 1756 N N . GLU A 1 217 ? -44.104 0.621 67.940 1.00 92.88 217 GLU A N 1
ATOM 1757 C CA . GLU A 1 217 ? -45.012 -0.527 67.991 1.00 92.88 217 GLU A CA 1
ATOM 1758 C C . GLU A 1 217 ? -44.734 -1.428 69.198 1.00 92.88 217 GLU A C 1
ATOM 1760 O O . GLU A 1 217 ? -45.678 -1.844 69.873 1.00 92.88 217 GLU A O 1
ATOM 1765 N N . GLU A 1 218 ? -43.467 -1.712 69.503 1.00 90.81 218 GLU A N 1
ATOM 1766 C CA . GLU A 1 218 ? -43.090 -2.495 70.683 1.00 90.81 218 GLU A CA 1
ATOM 1767 C C . GLU A 1 218 ? -43.394 -1.750 71.986 1.00 90.81 218 GLU A C 1
ATOM 1769 O O . GLU A 1 218 ? -43.957 -2.347 72.902 1.00 90.81 218 GLU A O 1
ATOM 1774 N N . GLU A 1 219 ? -43.139 -0.442 72.061 1.00 89.69 219 GLU A N 1
ATOM 1775 C CA . GLU A 1 219 ? -43.552 0.390 73.202 1.00 89.69 219 GLU A CA 1
ATOM 1776 C C . GLU A 1 219 ? -45.078 0.312 73.423 1.00 89.69 219 GLU A C 1
ATOM 1778 O O . GLU A 1 219 ? -45.540 0.062 74.539 1.00 89.69 219 GLU A O 1
ATOM 1783 N N . CYS A 1 220 ? -45.879 0.388 72.353 1.00 86.44 220 CYS A N 1
ATOM 1784 C CA . CYS A 1 220 ? -47.336 0.246 72.430 1.00 86.44 220 CYS A CA 1
ATOM 1785 C C . CYS A 1 220 ? -47.779 -1.170 72.843 1.00 86.44 220 CYS A C 1
ATOM 1787 O O . CYS A 1 220 ? -48.709 -1.331 73.641 1.00 86.44 220 CYS A O 1
ATOM 1789 N N . LYS A 1 221 ? -47.124 -2.220 72.329 1.00 88.31 221 LYS A N 1
ATOM 1790 C CA . LYS A 1 221 ? -47.388 -3.610 72.739 1.00 88.31 221 LYS A CA 1
ATOM 1791 C C . LYS A 1 221 ? -47.054 -3.822 74.211 1.00 88.31 221 LYS A C 1
ATOM 1793 O O . LYS A 1 221 ? -47.811 -4.511 74.892 1.00 88.31 221 LYS A O 1
ATOM 1798 N N . MET A 1 222 ? -45.963 -3.247 74.707 1.00 84.81 222 MET A N 1
ATOM 1799 C CA . MET A 1 222 ? -45.565 -3.334 76.112 1.00 84.81 222 MET A CA 1
ATOM 1800 C C . MET A 1 222 ? -46.573 -2.637 77.028 1.00 84.81 222 MET A C 1
ATOM 1802 O O . MET A 1 222 ? -46.975 -3.229 78.029 1.00 84.81 222 MET A O 1
ATOM 1806 N N . GLU A 1 223 ? -47.079 -1.468 76.636 1.00 80.19 223 GLU A N 1
ATOM 1807 C CA . GLU A 1 223 ? -48.129 -0.748 77.369 1.00 80.19 223 GLU A CA 1
ATOM 1808 C C . GLU A 1 223 ? -49.456 -1.531 77.391 1.00 80.19 223 GLU A C 1
ATOM 1810 O O . GLU A 1 223 ? -50.103 -1.693 78.431 1.00 80.19 223 GLU A O 1
ATOM 1815 N N . ARG A 1 224 ? -49.836 -2.126 76.249 1.00 80.00 224 ARG A N 1
ATOM 1816 C CA . ARG A 1 224 ? -50.995 -3.030 76.157 1.00 80.00 224 ARG A CA 1
ATOM 1817 C C . ARG A 1 224 ? -50.808 -4.283 77.003 1.00 80.00 224 ARG A C 1
ATOM 1819 O O . ARG A 1 224 ? -51.762 -4.716 77.641 1.00 80.00 224 ARG A O 1
ATOM 1826 N N . ARG A 1 225 ? -49.606 -4.869 77.026 1.00 82.81 225 ARG A N 1
ATOM 1827 C CA . ARG A 1 225 ? -49.273 -6.026 77.870 1.00 82.81 225 ARG A CA 1
ATOM 1828 C C . ARG A 1 225 ? -49.330 -5.663 79.348 1.00 82.81 225 ARG A C 1
ATOM 1830 O O . ARG A 1 225 ? -49.895 -6.442 80.099 1.00 82.81 225 ARG A O 1
ATOM 1837 N N . GLN A 1 226 ? -48.823 -4.505 79.770 1.00 74.25 226 GLN A N 1
ATOM 1838 C CA . GLN A 1 226 ? -48.968 -4.030 81.151 1.00 74.25 226 GLN A CA 1
ATOM 1839 C C . GLN A 1 226 ? -50.440 -3.815 81.526 1.00 74.25 226 GLN A C 1
ATOM 1841 O O . GLN A 1 226 ? -50.876 -4.300 82.569 1.00 74.25 226 GLN A O 1
ATOM 1846 N N . SER A 1 227 ? -51.232 -3.208 80.638 1.00 72.00 227 SER A N 1
ATOM 1847 C CA . SER A 1 227 ? -52.680 -3.026 80.822 1.00 72.00 227 SER A CA 1
ATOM 1848 C C . SER A 1 227 ? -53.442 -4.359 80.896 1.00 72.00 227 SER A C 1
ATOM 1850 O O . SER A 1 227 ? -54.321 -4.541 81.736 1.00 72.00 227 SER A O 1
ATOM 1852 N N . LEU A 1 228 ? -53.084 -5.328 80.046 1.00 70.31 228 LEU A N 1
ATOM 1853 C CA . LEU A 1 228 ? -53.644 -6.684 80.046 1.00 70.31 228 LEU A CA 1
ATOM 1854 C C . LEU A 1 228 ? -53.187 -7.514 81.247 1.00 70.31 228 LEU A C 1
ATOM 1856 O O . LEU A 1 228 ? -53.943 -8.377 81.680 1.00 70.31 228 LEU A O 1
ATOM 1860 N N . LYS A 1 229 ? -51.985 -7.275 81.782 1.00 67.25 229 LYS A N 1
ATOM 1861 C CA . LYS A 1 229 ? -51.462 -7.929 82.990 1.00 67.25 229 LYS A CA 1
ATOM 1862 C C . LYS A 1 229 ? -52.203 -7.426 84.230 1.00 67.25 229 LYS A C 1
ATOM 1864 O O . LYS A 1 229 ? -52.742 -8.241 84.957 1.00 67.25 229 LYS A O 1
ATOM 1869 N N . LEU A 1 230 ? -52.403 -6.111 84.358 1.00 56.66 230 LEU A N 1
ATOM 1870 C CA . LEU A 1 230 ? -53.267 -5.502 85.383 1.00 56.66 230 LEU A CA 1
ATOM 1871 C C . LEU A 1 230 ? -54.723 -5.999 85.316 1.00 56.66 230 LEU A C 1
ATOM 1873 O O . LEU A 1 230 ? -55.354 -6.177 86.351 1.00 56.66 230 LEU A O 1
ATOM 1877 N N . LYS A 1 231 ? -55.254 -6.255 84.112 1.00 56.72 231 LYS A N 1
ATOM 1878 C CA . LYS A 1 231 ? -56.598 -6.826 83.917 1.00 56.72 231 LYS A CA 1
ATOM 1879 C C . LYS A 1 231 ? -56.660 -8.336 84.214 1.00 56.72 231 LYS A C 1
ATOM 1881 O O . LYS A 1 231 ? -57.602 -8.789 84.855 1.00 56.72 231 LYS A O 1
ATOM 1886 N N . ASN A 1 232 ? -55.653 -9.111 83.804 1.00 57.19 232 ASN A N 1
ATOM 1887 C CA . ASN A 1 232 ? -55.554 -10.549 84.096 1.00 57.19 232 ASN A CA 1
ATOM 1888 C C . ASN A 1 232 ? -55.306 -10.840 85.580 1.00 57.19 232 ASN A C 1
ATOM 1890 O O . ASN A 1 232 ? -55.879 -11.792 86.102 1.00 57.19 232 ASN A O 1
ATOM 1894 N N . ASP A 1 233 ? -54.507 -10.015 86.260 1.00 55.31 233 ASP A N 1
ATOM 1895 C CA . ASP A 1 233 ? -54.248 -10.120 87.702 1.00 55.31 233 ASP A CA 1
ATOM 1896 C C . ASP A 1 233 ? -55.533 -9.865 88.528 1.00 55.31 233 ASP A C 1
ATOM 1898 O O . ASP A 1 233 ? -55.621 -10.281 89.684 1.00 55.31 233 ASP A O 1
ATOM 1902 N N . ILE A 1 234 ? -56.552 -9.233 87.923 1.00 54.50 234 ILE A N 1
ATOM 1903 C CA . ILE A 1 234 ? -57.902 -9.041 88.480 1.00 54.50 234 ILE A CA 1
ATOM 1904 C C . ILE A 1 234 ? -58.848 -10.207 88.125 1.00 54.50 234 ILE A C 1
ATOM 1906 O O . ILE A 1 234 ? -59.665 -10.596 88.959 1.00 54.50 234 ILE A O 1
ATOM 1910 N N . GLU A 1 235 ? -58.765 -10.777 86.917 1.00 56.03 235 GLU A N 1
ATOM 1911 C CA . GLU A 1 235 ? -59.736 -11.775 86.426 1.00 56.03 235 GLU A CA 1
ATOM 1912 C C . GLU A 1 235 ? -59.354 -13.242 86.687 1.00 56.03 235 GLU A C 1
ATOM 1914 O O . GLU A 1 235 ? -60.247 -14.087 86.760 1.00 56.03 235 GLU A O 1
ATOM 1919 N N . ASN A 1 236 ? -58.076 -13.580 86.879 1.00 52.09 236 ASN A N 1
ATOM 1920 C CA . ASN A 1 236 ? -57.646 -14.980 86.861 1.00 52.09 236 ASN A CA 1
ATOM 1921 C C . ASN A 1 236 ? -56.978 -15.439 88.162 1.00 52.09 236 ASN A C 1
ATOM 1923 O O . ASN A 1 236 ? -55.762 -15.386 88.335 1.00 52.09 236 ASN A O 1
ATOM 1927 N N . ARG A 1 237 ? -57.795 -16.022 89.050 1.00 48.53 237 ARG A N 1
ATOM 1928 C CA . ARG A 1 237 ? -57.331 -16.999 90.047 1.00 48.53 237 ARG A CA 1
ATOM 1929 C C . ARG A 1 237 ? -57.379 -18.393 89.399 1.00 48.53 237 ARG A C 1
ATOM 1931 O O . ARG A 1 237 ? -58.486 -18.881 89.160 1.00 48.53 237 ARG A O 1
ATOM 1938 N N . PRO A 1 238 ? -56.247 -19.057 89.100 1.00 54.28 238 PRO A N 1
ATOM 1939 C CA . PRO A 1 238 ? -56.292 -20.290 88.322 1.00 54.28 238 PRO A CA 1
ATOM 1940 C C . PRO A 1 238 ? -56.734 -21.479 89.181 1.00 54.28 238 PRO A C 1
ATOM 1942 O O . PRO A 1 238 ? -56.292 -21.645 90.321 1.00 54.28 238 PRO A O 1
ATOM 1945 N N . LYS A 1 239 ? -57.588 -22.337 88.613 1.00 62.28 239 LYS A N 1
ATOM 1946 C CA . LYS A 1 239 ? -57.892 -23.673 89.144 1.00 62.28 239 LYS A CA 1
ATOM 1947 C C . LYS A 1 239 ? -56.848 -24.669 88.624 1.00 62.28 239 LYS A C 1
ATOM 1949 O O . LYS A 1 239 ? -56.445 -24.606 87.468 1.00 62.28 239 LYS A O 1
ATOM 1954 N N . LYS A 1 240 ? -56.435 -25.600 89.489 1.00 56.72 240 LYS A N 1
ATOM 1955 C CA . LYS A 1 240 ? -55.319 -26.548 89.290 1.00 56.72 240 LYS A CA 1
ATOM 1956 C C . LYS A 1 240 ? -55.384 -27.417 88.024 1.00 56.72 240 LYS A C 1
ATOM 1958 O O . LYS A 1 240 ? -54.339 -27.844 87.563 1.00 56.72 240 LYS A O 1
ATOM 1963 N N . GLU A 1 241 ? -56.559 -27.682 87.463 1.00 57.75 241 GLU A N 1
ATOM 1964 C CA . GLU A 1 241 ? -56.716 -28.565 86.292 1.00 57.75 241 GLU A CA 1
ATOM 1965 C C . GLU A 1 241 ? -56.235 -27.911 84.987 1.00 57.75 241 GLU A C 1
ATOM 1967 O O . GLU A 1 241 ? -55.553 -28.553 84.195 1.00 57.75 241 GLU A O 1
ATOM 1972 N N . GLN A 1 242 ? -56.461 -26.604 84.821 1.00 61.06 242 GLN A N 1
ATOM 1973 C CA . GLN A 1 242 ? -55.945 -25.837 83.678 1.00 61.06 242 GLN A CA 1
ATOM 1974 C C . GLN A 1 242 ? -54.416 -25.705 83.717 1.00 61.06 242 GLN A C 1
ATOM 1976 O O . GLN A 1 242 ? -53.779 -25.571 82.679 1.00 61.06 242 GLN A O 1
ATOM 1981 N N . ILE A 1 243 ? -53.813 -25.774 84.910 1.00 65.25 243 ILE A N 1
ATOM 1982 C CA . ILE A 1 243 ? -52.354 -25.735 85.080 1.00 65.25 243 ILE A CA 1
ATOM 1983 C C . ILE A 1 243 ? -51.718 -27.007 84.502 1.00 65.25 243 ILE A C 1
ATOM 1985 O O . ILE A 1 243 ? -50.742 -26.904 83.771 1.00 65.25 243 ILE A O 1
ATOM 1989 N N . PHE A 1 244 ? -52.308 -28.184 84.739 1.00 69.88 244 PHE A N 1
ATOM 1990 C CA . PHE A 1 244 ? -51.783 -29.455 84.220 1.00 69.88 244 PHE A CA 1
ATOM 1991 C C . PHE A 1 244 ? -51.910 -29.596 82.693 1.00 69.88 244 PHE A C 1
ATOM 1993 O O . PHE A 1 244 ? -51.018 -30.146 82.046 1.00 69.88 244 PHE A O 1
ATOM 2000 N N . GLU A 1 245 ? -52.993 -29.097 82.093 1.00 75.31 245 GLU A N 1
ATOM 2001 C CA . GLU A 1 245 ? -53.150 -29.085 80.629 1.00 75.31 245 GLU A CA 1
ATOM 2002 C C . GLU A 1 245 ? -52.134 -28.141 79.967 1.00 75.31 245 GLU A C 1
ATOM 2004 O O . GLU A 1 245 ? -51.466 -28.525 79.004 1.00 75.31 245 GLU A O 1
ATOM 2009 N N . LEU A 1 246 ? -51.931 -26.954 80.550 1.00 77.38 246 LEU A N 1
ATOM 2010 C CA . LEU A 1 246 ? -50.927 -25.988 80.100 1.00 77.38 246 LEU A CA 1
ATOM 2011 C C . LEU A 1 246 ? -49.488 -26.479 80.306 1.00 77.38 246 LEU A C 1
ATOM 2013 O O . LEU A 1 246 ? -48.626 -26.167 79.487 1.00 77.38 246 LEU A O 1
ATOM 2017 N N . GLU A 1 247 ? -49.206 -27.249 81.362 1.00 77.75 247 GLU A N 1
ATOM 2018 C CA . GLU A 1 247 ? -47.900 -27.892 81.583 1.00 77.75 247 GLU A CA 1
ATOM 2019 C C . GLU A 1 247 ? -47.591 -28.909 80.476 1.00 77.75 247 GLU A C 1
ATOM 2021 O O . GLU A 1 247 ? -46.504 -28.883 79.893 1.00 77.75 247 GLU A O 1
ATOM 2026 N N . ARG A 1 248 ? -48.573 -29.738 80.101 1.00 82.31 248 ARG A N 1
ATOM 2027 C CA . ARG A 1 248 ? -48.423 -30.722 79.019 1.00 82.31 248 ARG A CA 1
ATOM 2028 C C . ARG A 1 248 ? -48.235 -30.067 77.648 1.00 82.31 248 ARG A C 1
ATOM 2030 O O . ARG A 1 248 ? -47.404 -30.525 76.860 1.00 82.31 248 ARG A O 1
ATOM 2037 N N . GLU A 1 249 ? -48.984 -29.006 77.350 1.00 85.44 249 GLU A N 1
ATOM 2038 C CA . GLU A 1 249 ? -48.785 -28.216 76.128 1.00 85.44 249 GLU A CA 1
ATOM 2039 C C . GLU A 1 249 ? -47.416 -27.528 76.112 1.00 85.44 249 GLU A C 1
ATOM 2041 O O . GLU A 1 249 ? -46.760 -27.497 75.069 1.00 85.44 249 GLU A O 1
ATOM 2046 N N . ASN A 1 250 ? -46.933 -27.050 77.263 1.00 86.00 250 ASN A N 1
ATOM 2047 C CA . ASN A 1 250 ? -45.592 -26.482 77.389 1.00 86.00 250 ASN A CA 1
ATOM 2048 C C . ASN A 1 250 ? -44.500 -27.502 77.057 1.00 86.00 250 ASN A C 1
ATOM 2050 O O . ASN A 1 250 ? -43.575 -27.182 76.314 1.00 86.00 250 ASN A O 1
ATOM 2054 N N . GLU A 1 251 ? -44.599 -28.730 77.571 1.00 88.56 251 GLU A N 1
ATOM 2055 C CA . GLU A 1 251 ? -43.632 -29.792 77.265 1.00 88.56 251 GLU A CA 1
ATOM 2056 C C . GLU A 1 251 ? -43.603 -30.108 75.758 1.00 88.56 251 GLU A C 1
ATOM 2058 O O . GLU A 1 251 ? -42.534 -30.192 75.154 1.00 88.56 251 GLU A O 1
ATOM 2063 N N . MET A 1 252 ? -44.776 -30.193 75.121 1.00 88.81 252 MET A N 1
ATOM 2064 C CA . MET A 1 252 ? -44.905 -30.386 73.669 1.00 88.81 252 MET A CA 1
ATOM 2065 C C . MET A 1 252 ? -44.311 -29.223 72.863 1.00 88.81 252 MET A C 1
ATOM 2067 O O . MET A 1 252 ? -43.656 -29.442 71.842 1.00 88.81 252 MET A O 1
ATOM 2071 N N . LEU A 1 253 ? -44.525 -27.983 73.307 1.00 90.69 253 LEU A N 1
ATOM 2072 C CA . LEU A 1 253 ? -43.959 -26.796 72.668 1.00 90.69 253 LEU A CA 1
ATOM 2073 C C . LEU A 1 253 ? -42.436 -26.737 72.815 1.00 90.69 253 LEU A C 1
ATOM 2075 O O . LEU A 1 253 ? -41.771 -26.339 71.862 1.00 90.69 253 LEU A O 1
ATOM 2079 N N . LYS A 1 254 ? -41.872 -27.179 73.947 1.00 91.31 254 LYS A N 1
ATOM 2080 C CA . LYS A 1 254 ? -40.415 -27.280 74.140 1.00 91.31 254 LYS A CA 1
ATOM 2081 C C . LYS A 1 254 ? -39.775 -28.278 73.174 1.00 91.31 254 LYS A C 1
ATOM 2083 O O . LYS A 1 254 ? -38.743 -27.955 72.594 1.00 91.31 254 LYS A O 1
ATOM 2088 N N . ILE A 1 255 ? -40.392 -29.446 72.967 1.00 91.62 255 ILE A N 1
ATOM 2089 C CA . ILE A 1 255 ? -39.892 -30.457 72.016 1.00 91.62 255 ILE A CA 1
ATOM 2090 C C . ILE A 1 255 ? -39.919 -29.900 70.590 1.00 91.62 255 ILE A C 1
ATOM 2092 O O . ILE A 1 255 ? -38.899 -29.918 69.907 1.00 91.62 255 ILE A O 1
ATOM 2096 N N . LYS A 1 256 ? -41.042 -29.302 70.169 1.00 92.31 256 LYS A N 1
ATOM 2097 C CA . LYS A 1 256 ? -41.143 -28.650 68.852 1.00 92.31 256 LYS A CA 1
ATOM 2098 C C . LYS A 1 256 ? -40.139 -27.509 68.685 1.00 92.31 256 LYS A C 1
ATOM 2100 O O . LYS A 1 256 ? -39.614 -27.312 67.596 1.00 92.31 256 LYS A O 1
ATOM 2105 N N . LEU A 1 257 ? -39.856 -26.757 69.749 1.00 92.56 257 LEU A N 1
ATOM 2106 C CA . LEU A 1 257 ? -38.820 -25.724 69.745 1.00 92.56 257 LEU A CA 1
ATOM 2107 C C . LEU A 1 257 ? -37.422 -26.312 69.554 1.00 92.56 257 LEU A C 1
ATOM 2109 O O . LEU A 1 257 ? -36.654 -25.754 68.780 1.00 92.56 257 LEU A O 1
ATOM 2113 N N . GLN A 1 258 ? -37.101 -27.425 70.216 1.00 92.69 258 GLN A N 1
ATOM 2114 C CA . GLN A 1 258 ? -35.828 -28.123 70.023 1.00 92.69 258 GLN A CA 1
ATOM 2115 C C . GLN A 1 258 ? -35.690 -28.694 68.607 1.00 92.69 258 GLN A C 1
ATOM 2117 O O . GLN A 1 258 ? -34.626 -28.564 68.010 1.00 92.69 258 GLN A O 1
ATOM 2122 N N . GLU A 1 259 ? -36.754 -29.269 68.042 1.00 93.19 259 GLU A N 1
ATOM 2123 C CA . GLU A 1 259 ? -36.776 -29.740 66.648 1.00 93.19 259 GLU A CA 1
ATOM 2124 C C . GLU A 1 259 ? -36.608 -28.582 65.654 1.00 93.19 259 GLU A C 1
ATOM 2126 O O . GLU A 1 259 ? -35.832 -28.672 64.708 1.00 93.19 259 GLU A O 1
ATOM 2131 N N . LEU A 1 260 ? -37.284 -27.453 65.880 1.00 92.94 260 LEU A N 1
ATOM 2132 C CA . LEU A 1 260 ? -37.101 -26.262 65.050 1.00 92.94 260 LEU A CA 1
ATOM 2133 C C . LEU A 1 260 ? -35.687 -25.687 65.192 1.00 92.94 260 LEU A C 1
ATOM 2135 O O . LEU A 1 260 ? -35.105 -25.273 64.196 1.00 92.94 260 LEU A O 1
ATOM 2139 N N . GLN A 1 261 ? -35.112 -25.686 66.397 1.00 93.44 261 GLN A N 1
ATOM 2140 C CA . GLN A 1 261 ? -33.728 -25.263 66.622 1.00 93.44 261 GLN A CA 1
ATOM 2141 C C . GLN A 1 261 ? -32.727 -26.172 65.905 1.00 93.44 261 GLN A C 1
ATOM 2143 O O . GLN A 1 261 ? -31.782 -25.656 65.313 1.00 93.44 261 GLN A O 1
ATOM 2148 N N . SER A 1 262 ? -32.935 -27.493 65.905 1.00 93.56 262 SER A N 1
ATOM 2149 C CA . SER A 1 262 ? -32.048 -28.418 65.192 1.00 93.56 262 SER A CA 1
ATOM 2150 C C . SER A 1 262 ? -32.144 -28.252 63.673 1.00 93.56 262 SER A C 1
ATOM 2152 O O . SER A 1 262 ? -31.116 -28.248 63.000 1.00 93.56 262 SER A O 1
ATOM 2154 N N . ILE A 1 263 ? -33.347 -28.022 63.135 1.00 94.38 263 ILE A N 1
ATOM 2155 C CA . ILE A 1 263 ? -33.550 -27.717 61.710 1.00 94.38 263 ILE A CA 1
ATOM 2156 C C . ILE A 1 263 ? -32.883 -26.389 61.338 1.00 94.38 263 ILE A C 1
ATOM 2158 O O . ILE A 1 263 ? -32.197 -26.313 60.321 1.00 94.38 263 ILE A O 1
ATOM 2162 N N . ILE A 1 264 ? -33.053 -25.347 62.156 1.00 93.31 264 ILE A N 1
ATOM 2163 C CA . ILE A 1 264 ? -32.416 -24.043 61.926 1.00 93.31 264 ILE A CA 1
ATOM 2164 C C . ILE A 1 264 ? -30.891 -24.183 61.940 1.00 93.31 264 ILE A C 1
ATOM 2166 O O . ILE A 1 264 ? -30.238 -23.628 61.061 1.00 93.31 264 ILE A O 1
ATOM 2170 N N . GLN A 1 265 ? -30.327 -24.949 62.880 1.00 93.75 265 GLN A N 1
ATOM 2171 C CA . GLN A 1 265 ? -28.885 -25.191 62.931 1.00 93.75 265 GLN A CA 1
ATOM 2172 C C . GLN A 1 265 ? -28.388 -25.920 61.675 1.00 93.75 265 GLN A C 1
ATOM 2174 O O . GLN A 1 265 ? -27.422 -25.478 61.067 1.00 93.75 265 GLN A O 1
ATOM 2179 N N . ALA A 1 266 ? -29.092 -26.962 61.223 1.00 93.81 266 ALA A N 1
ATOM 2180 C CA . ALA A 1 266 ? -28.731 -27.675 59.997 1.00 93.81 266 ALA A CA 1
ATOM 2181 C C . ALA A 1 266 ? -28.779 -26.772 58.749 1.00 93.81 266 ALA A C 1
ATOM 2183 O O . ALA A 1 266 ? -27.920 -26.875 57.879 1.00 93.81 266 ALA A O 1
ATOM 2184 N N . ILE A 1 267 ? -29.758 -25.863 58.660 1.00 95.25 267 ILE A N 1
ATOM 2185 C CA . ILE A 1 267 ? -29.838 -24.884 57.565 1.00 95.25 267 ILE A CA 1
ATOM 2186 C C . ILE A 1 267 ? -28.665 -23.899 57.627 1.00 95.25 267 ILE A C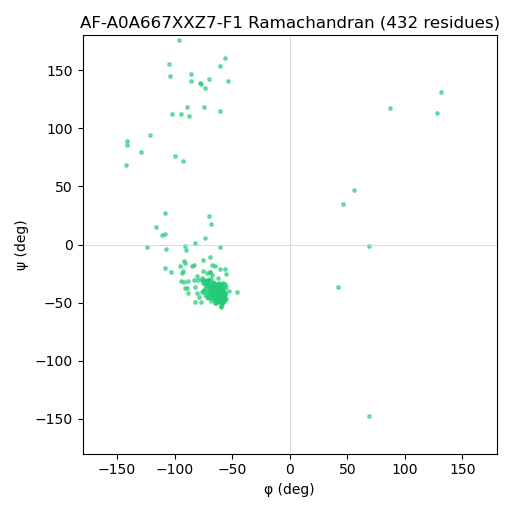 1
ATOM 2188 O O . ILE A 1 267 ? -28.101 -23.570 56.586 1.00 95.25 267 ILE A O 1
ATOM 2192 N N . LEU A 1 268 ? -28.293 -23.427 58.821 1.00 96.06 268 LEU A N 1
ATOM 2193 C CA . LEU A 1 268 ? -27.147 -22.532 58.991 1.00 96.06 268 LEU A CA 1
ATOM 2194 C C . LEU A 1 268 ? -25.842 -23.200 58.547 1.00 96.06 268 LEU A C 1
ATOM 2196 O O . LEU A 1 268 ? -25.085 -22.577 57.809 1.00 96.06 268 LEU A O 1
ATOM 2200 N N . ASP A 1 269 ? -25.627 -24.462 58.922 1.00 96.38 269 ASP A N 1
ATOM 2201 C CA . ASP A 1 269 ? -24.426 -25.214 58.550 1.00 96.38 269 ASP A CA 1
ATOM 2202 C C . ASP A 1 269 ? -24.341 -25.427 57.023 1.00 96.38 269 ASP A C 1
ATOM 2204 O O . ASP A 1 269 ? -23.273 -25.258 56.435 1.00 96.38 269 ASP A O 1
ATOM 2208 N N . ILE A 1 270 ? -25.469 -25.730 56.357 1.00 96.75 270 ILE A N 1
ATOM 2209 C CA . ILE A 1 270 ? -25.533 -25.843 54.885 1.00 96.75 270 ILE A CA 1
ATOM 2210 C C . ILE A 1 270 ? -25.198 -24.501 54.226 1.00 96.75 270 ILE A C 1
ATOM 2212 O O . ILE A 1 270 ? -24.350 -24.444 53.343 1.00 96.75 270 ILE A O 1
ATOM 2216 N N . LEU A 1 271 ? -25.815 -23.405 54.678 1.00 97.00 271 LEU A N 1
ATOM 2217 C CA . LEU A 1 271 ? -25.558 -22.076 54.113 1.00 97.00 271 LEU A CA 1
ATOM 2218 C C . LEU A 1 271 ? -24.112 -21.618 54.335 1.00 97.00 271 LEU A C 1
ATOM 2220 O O . LEU A 1 271 ? -23.552 -20.911 53.496 1.00 97.00 271 LEU A O 1
ATOM 2224 N N . GLU A 1 272 ? -23.504 -21.987 55.462 1.00 96.56 272 GLU A N 1
ATOM 2225 C CA . GLU A 1 272 ? -22.098 -21.700 55.728 1.00 96.56 272 GLU A CA 1
ATOM 2226 C C . GLU A 1 272 ? -21.173 -22.508 54.811 1.00 96.56 272 GLU A C 1
ATOM 2228 O O . GLU A 1 272 ? -20.206 -21.943 54.292 1.00 96.56 272 GLU A O 1
ATOM 2233 N N . HIS A 1 273 ? -21.505 -23.775 54.551 1.00 97.31 273 HIS A N 1
ATOM 2234 C CA . HIS A 1 273 ? -20.786 -24.619 53.600 1.00 97.31 273 HIS A CA 1
ATOM 2235 C C . HIS A 1 273 ? -20.887 -24.087 52.163 1.00 97.31 273 HIS A C 1
ATOM 2237 O O . HIS A 1 273 ? -19.853 -23.841 51.546 1.00 97.31 273 HIS A O 1
ATOM 2243 N N . ASP A 1 274 ? -22.096 -23.788 51.676 1.00 97.62 274 ASP A N 1
ATOM 2244 C CA . ASP A 1 274 ? -22.326 -23.231 50.332 1.00 97.62 274 ASP A CA 1
ATOM 2245 C C . ASP A 1 274 ? -21.584 -21.894 50.144 1.00 97.62 274 ASP A C 1
ATOM 2247 O O . ASP A 1 274 ? -21.018 -21.599 49.089 1.00 97.62 274 ASP A O 1
ATOM 2251 N N . ARG A 1 275 ? -21.549 -21.060 51.195 1.00 97.31 275 ARG A N 1
ATOM 2252 C CA . ARG A 1 275 ? -20.787 -19.803 51.196 1.00 97.31 275 ARG A CA 1
ATOM 2253 C C . ARG A 1 275 ? -19.283 -20.059 51.083 1.00 97.31 275 ARG A C 1
ATOM 2255 O O . ARG A 1 275 ? -18.591 -19.266 50.446 1.00 97.31 275 ARG A O 1
ATOM 2262 N N . GLN A 1 276 ? -18.769 -21.092 51.745 1.00 97.69 276 GLN A N 1
ATOM 2263 C CA . GLN A 1 276 ? -17.354 -21.455 51.707 1.00 97.69 276 GLN A CA 1
ATOM 2264 C C . GLN A 1 276 ? -16.960 -21.971 50.315 1.00 97.69 276 GLN A C 1
ATOM 2266 O O . GLN A 1 276 ? -16.008 -21.449 49.739 1.00 97.69 276 GLN A O 1
ATOM 2271 N N . GLU A 1 277 ? -17.738 -22.895 49.747 1.00 97.19 277 GLU A N 1
ATOM 2272 C CA . GLU A 1 277 ? -17.531 -23.442 48.397 1.00 97.19 277 GLU A CA 1
ATOM 2273 C C . GLU A 1 277 ? -17.530 -22.323 47.344 1.00 97.19 277 GLU A C 1
ATOM 2275 O O . GLU A 1 277 ? -16.580 -22.178 46.575 1.00 97.19 277 GLU A O 1
ATOM 2280 N N . ALA A 1 278 ? -18.512 -21.416 47.398 1.00 97.06 278 ALA A N 1
ATOM 2281 C CA . ALA A 1 278 ? -18.572 -20.275 46.484 1.00 97.06 278 ALA A CA 1
ATOM 2282 C C . ALA A 1 278 ? -17.365 -19.319 46.608 1.00 97.06 278 ALA A C 1
ATOM 2284 O O . ALA A 1 278 ? -17.005 -18.638 45.642 1.00 97.06 278 ALA A O 1
ATOM 2285 N N . LEU A 1 279 ? -16.743 -19.217 47.790 1.00 97.56 279 LEU A N 1
ATOM 2286 C CA . LEU A 1 279 ? -15.525 -18.423 47.976 1.00 97.56 279 LEU A CA 1
ATOM 2287 C C . LEU A 1 279 ? -14.293 -19.115 47.391 1.00 97.56 279 LEU A C 1
ATOM 2289 O O . LEU A 1 279 ? -13.459 -18.425 46.801 1.00 97.56 279 LEU A O 1
ATOM 2293 N N . GLU A 1 280 ? -14.187 -20.433 47.545 1.00 97.62 280 GLU A N 1
ATOM 2294 C CA . GLU A 1 280 ? -13.109 -21.249 46.975 1.00 97.62 280 GLU A CA 1
ATOM 2295 C C . GLU A 1 280 ? -13.158 -21.210 45.441 1.00 97.62 280 GLU A C 1
ATOM 2297 O O . GLU A 1 280 ? -12.175 -20.810 44.814 1.00 97.62 280 GLU A O 1
ATOM 2302 N N . ASP A 1 281 ? -14.334 -21.426 44.843 1.00 97.31 281 ASP A N 1
ATOM 2303 C CA . ASP A 1 281 ? -14.553 -21.298 43.394 1.00 97.31 281 ASP A CA 1
ATOM 2304 C C . ASP A 1 281 ? -14.160 -19.911 42.868 1.00 97.31 281 ASP A C 1
ATOM 2306 O O . ASP A 1 281 ? -13.515 -19.756 41.823 1.00 97.31 281 ASP A O 1
ATOM 2310 N N . ARG A 1 282 ? -14.535 -18.858 43.607 1.00 97.06 282 ARG A N 1
ATOM 2311 C CA . ARG A 1 282 ? -14.175 -17.486 43.241 1.00 97.06 282 ARG A CA 1
ATOM 2312 C C . ARG A 1 282 ? -12.667 -17.272 43.312 1.00 97.06 282 ARG A C 1
ATOM 2314 O O . ARG A 1 282 ? -12.123 -16.557 42.470 1.00 97.06 282 ARG A O 1
ATOM 2321 N N . GLN A 1 283 ? -11.996 -17.853 44.303 1.00 97.94 283 GLN A N 1
ATOM 2322 C CA . GLN A 1 283 ? -10.548 -17.758 44.442 1.00 97.94 283 GLN A CA 1
ATOM 2323 C C . GLN A 1 283 ? -9.829 -18.483 43.296 1.00 97.94 283 GLN A C 1
ATOM 2325 O O . GLN A 1 283 ? -8.883 -17.930 42.731 1.00 97.94 283 GLN A O 1
ATOM 2330 N N . ASP A 1 284 ? -10.316 -19.652 42.886 1.00 98.00 284 ASP A N 1
ATOM 2331 C CA . ASP A 1 284 ? -9.776 -20.399 41.748 1.00 98.00 284 ASP A CA 1
ATOM 2332 C C . ASP A 1 284 ? -9.943 -19.645 40.427 1.00 98.00 284 ASP A C 1
ATOM 2334 O O . ASP A 1 284 ? -9.006 -19.566 39.624 1.00 98.00 284 ASP A O 1
ATOM 2338 N N . LEU A 1 285 ? -11.096 -19.002 40.220 1.00 97.94 285 LEU A N 1
ATOM 2339 C CA . LEU A 1 285 ? -11.316 -18.120 39.072 1.00 97.94 285 LEU A CA 1
ATOM 2340 C C . LEU A 1 285 ? -10.339 -16.940 39.059 1.00 97.94 285 LEU A C 1
ATOM 2342 O O . LEU A 1 285 ? -9.782 -16.619 38.008 1.00 97.94 285 LEU A O 1
ATOM 2346 N N . VAL A 1 286 ? -10.098 -16.309 40.210 1.00 98.38 286 VAL A N 1
ATOM 2347 C CA . VAL A 1 286 ? -9.121 -15.217 40.336 1.00 98.38 286 VAL A CA 1
ATOM 2348 C C . VAL A 1 286 ? -7.714 -15.710 40.004 1.00 98.38 286 VAL A C 1
ATOM 2350 O O . VAL A 1 286 ? -7.028 -15.083 39.197 1.00 98.38 286 VAL A O 1
ATOM 2353 N N . ASN A 1 287 ? -7.297 -16.855 40.545 1.00 98.19 287 ASN A N 1
ATOM 2354 C CA . ASN A 1 287 ? -5.989 -17.447 40.253 1.00 98.19 287 ASN A CA 1
ATOM 2355 C C . ASN A 1 287 ? -5.831 -17.744 38.752 1.00 98.19 287 ASN A C 1
ATOM 2357 O O . ASN A 1 287 ? -4.802 -17.430 38.150 1.00 98.19 287 ASN A O 1
ATOM 2361 N N . ARG A 1 288 ? -6.876 -18.287 38.116 1.00 98.31 288 ARG A N 1
ATOM 2362 C CA . ARG A 1 288 ? -6.883 -18.551 36.674 1.00 98.31 288 ARG A CA 1
ATOM 2363 C C . ARG A 1 288 ? -6.798 -17.269 35.850 1.00 98.31 288 ARG A C 1
ATOM 2365 O O . ARG A 1 288 ? -6.079 -17.247 34.855 1.00 98.31 288 ARG A O 1
ATOM 2372 N N . LEU A 1 289 ? -7.492 -16.206 36.260 1.00 98.19 289 LEU A N 1
ATOM 2373 C CA . LEU A 1 289 ? -7.388 -14.897 35.615 1.00 98.19 289 LEU A CA 1
ATOM 2374 C C . LEU A 1 289 ? -5.964 -14.343 35.693 1.00 98.19 289 LEU A C 1
ATOM 2376 O O . LEU A 1 289 ? -5.472 -13.857 34.678 1.00 98.19 289 LEU A O 1
ATOM 2380 N N . TYR A 1 290 ? -5.294 -14.446 36.843 1.00 98.25 290 TYR A N 1
ATOM 2381 C CA . TYR A 1 290 ? -3.898 -14.021 36.983 1.00 98.25 290 TYR A CA 1
ATOM 2382 C C . TYR A 1 290 ? -2.961 -14.787 36.044 1.00 98.25 290 TYR A C 1
ATOM 2384 O O . TYR A 1 290 ? -2.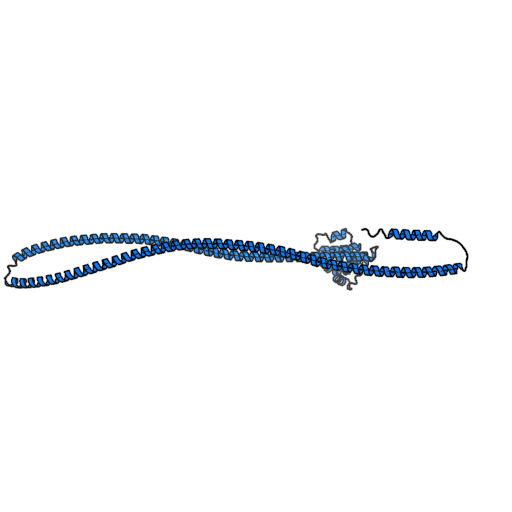173 -14.161 35.338 1.00 98.25 290 TYR A O 1
ATOM 2392 N N . ASN A 1 291 ? -3.088 -16.115 35.978 1.00 98.38 291 ASN A N 1
ATOM 2393 C CA . ASN A 1 291 ? -2.269 -16.934 35.080 1.00 98.38 291 ASN A CA 1
ATOM 2394 C C . ASN A 1 291 ? -2.494 -16.558 33.609 1.00 98.38 291 ASN A C 1
ATOM 2396 O O . ASN A 1 291 ? -1.531 -16.361 32.875 1.00 98.38 291 ASN A O 1
ATOM 2400 N N . LEU A 1 292 ? -3.754 -16.372 33.198 1.00 98.31 292 LEU A N 1
ATOM 2401 C CA . LEU A 1 292 ? -4.083 -15.939 31.838 1.00 98.31 292 LEU A CA 1
ATOM 2402 C C . LEU A 1 292 ? -3.515 -14.552 31.514 1.00 98.31 292 LEU A C 1
ATOM 2404 O O . LEU A 1 292 ? -3.060 -14.332 30.397 1.00 98.31 292 LEU A O 1
ATOM 2408 N N . HIS A 1 293 ? -3.516 -13.614 32.465 1.00 98.31 293 HIS A N 1
ATOM 2409 C CA . HIS A 1 293 ? -2.906 -12.298 32.247 1.00 98.31 293 HIS A CA 1
ATOM 2410 C C . HIS A 1 293 ? -1.392 -12.401 32.041 1.00 98.31 293 HIS A C 1
ATOM 2412 O O . HIS A 1 293 ? -0.852 -11.720 31.171 1.00 98.31 293 HIS A O 1
ATOM 2418 N N . GLU A 1 294 ? -0.711 -13.258 32.800 1.00 98.38 294 GLU A N 1
ATOM 2419 C CA . GLU A 1 294 ? 0.729 -13.463 32.635 1.00 98.38 294 GLU A CA 1
ATOM 2420 C C . GLU A 1 294 ? 1.053 -14.176 31.311 1.00 98.38 294 GLU A C 1
ATOM 2422 O O . GLU A 1 294 ? 1.985 -13.774 30.618 1.00 98.38 294 GLU A O 1
ATOM 2427 N N . GLU A 1 295 ? 0.251 -15.164 30.898 1.00 98.25 295 GLU A N 1
ATOM 2428 C CA . GLU A 1 295 ? 0.370 -15.806 29.579 1.00 98.25 295 GLU A CA 1
ATOM 2429 C C . GLU A 1 295 ? 0.176 -14.803 28.433 1.00 98.25 295 GLU A C 1
ATOM 2431 O O . GLU A 1 295 ? 0.952 -14.801 27.476 1.00 98.25 295 GLU A O 1
ATOM 2436 N N . VAL A 1 296 ? -0.820 -13.914 28.537 1.00 98.31 296 VAL A N 1
ATOM 2437 C CA . VAL A 1 296 ? -1.042 -12.838 27.557 1.00 98.31 296 VAL A CA 1
ATOM 2438 C C . VAL A 1 296 ? 0.172 -11.919 27.493 1.00 98.31 296 VAL A C 1
ATOM 2440 O O . VAL A 1 296 ? 0.668 -11.652 26.401 1.00 98.31 296 VAL A O 1
ATOM 2443 N N . ARG A 1 297 ? 0.701 -11.492 28.643 1.00 98.38 297 ARG A N 1
ATOM 2444 C CA . ARG A 1 297 ? 1.887 -10.632 28.692 1.00 98.38 297 ARG A CA 1
ATOM 2445 C C . ARG A 1 297 ? 3.103 -11.300 28.041 1.00 98.38 297 ARG A C 1
ATOM 2447 O O . ARG A 1 297 ? 3.798 -10.673 27.249 1.00 98.38 297 ARG A O 1
ATOM 2454 N N . GLN A 1 298 ? 3.341 -12.582 28.317 1.00 98.38 298 GLN A N 1
ATOM 2455 C CA . GLN A 1 298 ? 4.429 -13.343 27.689 1.00 98.38 298 GLN A CA 1
ATOM 2456 C C . GLN A 1 298 ? 4.238 -13.479 26.173 1.00 98.38 298 GLN A C 1
ATOM 2458 O O . GLN A 1 298 ? 5.201 -13.364 25.412 1.00 98.38 298 GLN A O 1
ATOM 2463 N N . ALA A 1 299 ? 3.002 -13.695 25.717 1.00 97.56 299 ALA A N 1
ATOM 2464 C CA . ALA A 1 299 ? 2.686 -13.744 24.295 1.00 97.56 299 ALA A CA 1
ATOM 2465 C C . ALA A 1 299 ? 2.918 -12.387 23.606 1.00 97.56 299 ALA A C 1
ATOM 2467 O O . ALA A 1 299 ? 3.417 -12.355 22.481 1.00 97.56 299 ALA A O 1
ATOM 2468 N N . GLU A 1 300 ? 2.609 -11.273 24.274 1.00 97.81 300 GLU A N 1
ATOM 2469 C CA . GLU A 1 300 ? 2.902 -9.922 23.784 1.00 97.81 300 GLU A CA 1
ATOM 2470 C C . GLU A 1 300 ? 4.411 -9.664 23.688 1.00 97.81 300 GLU A C 1
ATOM 2472 O O . GLU A 1 300 ? 4.882 -9.221 22.643 1.00 97.81 300 GLU A O 1
ATOM 2477 N N . GLU A 1 301 ? 5.187 -10.035 24.711 1.00 98.38 301 GLU A N 1
ATOM 2478 C CA . GLU A 1 301 ? 6.652 -9.919 24.688 1.00 98.38 301 GLU A CA 1
ATOM 2479 C C . GLU A 1 301 ? 7.281 -10.746 23.546 1.00 98.38 301 GLU A C 1
ATOM 2481 O O . GLU A 1 301 ? 8.244 -10.312 22.911 1.00 98.38 301 GLU A O 1
ATOM 2486 N N . LEU A 1 302 ? 6.749 -11.940 23.258 1.00 98.44 302 LEU A N 1
ATOM 2487 C CA . LEU A 1 302 ? 7.193 -12.760 22.124 1.00 98.44 302 LEU A CA 1
ATOM 2488 C C . LEU A 1 302 ? 6.791 -12.154 20.778 1.00 98.44 302 LEU A C 1
ATOM 2490 O O . LEU A 1 302 ? 7.596 -12.153 19.847 1.00 98.44 302 LEU A O 1
ATOM 2494 N N . ARG A 1 303 ? 5.567 -11.628 20.665 1.00 98.25 303 ARG A N 1
ATOM 2495 C CA . ARG A 1 303 ? 5.102 -10.933 19.459 1.00 98.25 303 ARG A CA 1
ATOM 2496 C C . ARG A 1 303 ? 6.026 -9.767 19.123 1.00 98.25 303 ARG A C 1
ATOM 2498 O O . ARG A 1 303 ? 6.409 -9.629 17.965 1.00 98.25 303 ARG A O 1
ATOM 2505 N N . ASP A 1 304 ? 6.386 -8.961 20.115 1.00 98.19 304 ASP A N 1
ATOM 2506 C CA . ASP A 1 304 ? 7.218 -7.777 19.909 1.00 98.19 304 ASP A CA 1
ATOM 2507 C C . ASP A 1 304 ? 8.636 -8.163 19.453 1.00 98.19 304 ASP A C 1
ATOM 2509 O O . ASP A 1 304 ? 9.143 -7.586 18.493 1.00 98.19 304 ASP A O 1
ATOM 2513 N N . LYS A 1 305 ? 9.225 -9.226 20.025 1.00 98.44 305 LYS A N 1
ATOM 2514 C CA . LYS A 1 305 ? 10.507 -9.789 19.551 1.00 98.44 305 LYS A CA 1
ATOM 2515 C C . LYS A 1 305 ? 10.441 -10.257 18.098 1.00 98.44 305 LYS A C 1
ATOM 2517 O O . LYS A 1 305 ? 11.323 -9.939 17.307 1.00 98.44 305 LYS A O 1
ATOM 2522 N N . TYR A 1 306 ? 9.395 -10.995 17.723 1.00 98.25 306 TYR A N 1
ATOM 2523 C CA . TYR A 1 306 ? 9.252 -11.465 16.343 1.00 98.25 306 TYR A CA 1
ATOM 2524 C C . TYR A 1 306 ? 8.975 -10.333 15.352 1.00 98.25 306 TYR A C 1
ATOM 2526 O O . TYR A 1 306 ? 9.353 -10.444 14.187 1.00 98.25 306 TYR A O 1
ATOM 2534 N N . LEU A 1 307 ? 8.325 -9.252 15.788 1.00 98.44 307 LEU A N 1
ATOM 2535 C CA . LEU A 1 307 ? 8.165 -8.053 14.969 1.00 98.44 307 LEU A CA 1
ATOM 2536 C C . LEU A 1 307 ? 9.514 -7.376 14.709 1.00 98.44 307 LEU A C 1
ATOM 2538 O O . LEU A 1 307 ? 9.806 -7.075 13.555 1.00 98.44 307 LEU A O 1
ATOM 2542 N N . GLU A 1 308 ? 10.355 -7.224 15.732 1.00 98.25 308 GLU A N 1
ATOM 2543 C CA . GLU A 1 308 ? 11.707 -6.668 15.586 1.00 98.25 308 GLU A CA 1
ATOM 2544 C C . GLU A 1 308 ? 12.580 -7.534 14.657 1.00 98.25 308 GLU A C 1
ATOM 2546 O O . GLU A 1 308 ? 13.162 -7.035 13.693 1.00 98.25 308 GLU A O 1
ATOM 2551 N N . GLU A 1 309 ? 12.592 -8.859 14.853 1.00 98.25 309 GLU A N 1
ATOM 2552 C CA . GLU A 1 309 ? 13.318 -9.788 13.972 1.00 98.25 309 GLU A CA 1
ATOM 2553 C C . GLU A 1 309 ? 12.827 -9.725 12.517 1.00 98.25 309 GLU A C 1
ATOM 2555 O O . GLU A 1 309 ? 13.619 -9.825 11.573 1.00 98.25 309 GLU A O 1
ATOM 2560 N N . LYS A 1 310 ? 11.515 -9.558 12.318 1.00 98.38 310 LYS A N 1
ATOM 2561 C CA . LYS A 1 310 ? 10.919 -9.407 10.992 1.00 98.38 310 LYS A CA 1
ATOM 2562 C C . LYS A 1 310 ? 11.398 -8.116 10.321 1.00 98.38 310 LYS A C 1
ATOM 2564 O O . LYS A 1 310 ? 11.792 -8.174 9.157 1.00 98.38 310 LYS A O 1
ATOM 2569 N N . GLU A 1 311 ? 11.382 -6.986 11.025 1.00 98.31 311 GLU A N 1
ATOM 2570 C CA . GLU A 1 311 ? 11.858 -5.697 10.501 1.00 98.31 311 GLU A CA 1
ATOM 2571 C C . GLU A 1 311 ? 13.344 -5.767 10.111 1.00 98.31 311 GLU A C 1
ATOM 2573 O O . GLU A 1 311 ? 13.728 -5.355 9.012 1.00 98.31 311 GLU A O 1
ATOM 2578 N N . ASP A 1 312 ? 14.173 -6.400 10.942 1.00 98.25 312 ASP A N 1
ATOM 2579 C CA . ASP A 1 312 ? 15.589 -6.645 10.658 1.00 98.25 312 ASP A CA 1
ATOM 2580 C C . ASP A 1 312 ? 15.810 -7.496 9.399 1.00 98.25 312 ASP A C 1
ATOM 2582 O O . ASP A 1 312 ? 16.712 -7.234 8.590 1.00 98.25 312 ASP A O 1
ATOM 2586 N N . LEU A 1 313 ? 15.010 -8.550 9.226 1.00 98.19 313 LEU A N 1
ATOM 2587 C CA . LEU A 1 313 ? 15.068 -9.405 8.042 1.00 98.19 313 LEU A CA 1
ATOM 2588 C C . LEU A 1 313 ? 14.601 -8.661 6.787 1.00 98.19 313 LEU A C 1
ATOM 2590 O O . LEU A 1 313 ? 15.247 -8.780 5.744 1.00 98.19 313 LEU A O 1
ATOM 2594 N N . GLU A 1 314 ? 13.543 -7.855 6.877 1.00 98.38 314 GLU A N 1
ATOM 2595 C CA . GLU A 1 314 ? 13.068 -7.017 5.771 1.00 98.38 314 GLU A CA 1
ATOM 2596 C C . GLU A 1 314 ? 14.137 -6.004 5.331 1.00 98.38 314 GLU A C 1
ATOM 2598 O O . GLU A 1 314 ? 14.386 -5.847 4.129 1.00 98.38 314 GLU A O 1
ATOM 2603 N N . LEU A 1 315 ? 14.844 -5.381 6.280 1.00 98.31 315 LEU A N 1
ATOM 2604 C CA . LEU A 1 315 ? 15.969 -4.487 5.990 1.00 98.31 315 LEU A CA 1
ATOM 2605 C C . LEU A 1 315 ? 17.127 -5.216 5.289 1.00 98.31 315 LEU A C 1
ATOM 2607 O O . LEU A 1 315 ? 17.674 -4.711 4.299 1.00 98.31 315 LEU A O 1
ATOM 2611 N N . LYS A 1 316 ? 17.483 -6.424 5.746 1.00 98.38 316 LYS A N 1
ATOM 2612 C CA . LYS A 1 316 ? 18.510 -7.265 5.100 1.00 98.38 316 LYS A CA 1
ATOM 2613 C C . LYS A 1 316 ? 18.096 -7.665 3.683 1.00 98.38 316 LYS A C 1
ATOM 2615 O O . LYS A 1 316 ? 18.902 -7.545 2.761 1.00 98.38 316 LYS A O 1
ATOM 2620 N N . CYS A 1 317 ? 16.843 -8.076 3.483 1.00 97.62 317 CYS A N 1
ATOM 2621 C CA . CYS A 1 317 ? 16.303 -8.405 2.163 1.00 97.62 317 CYS A CA 1
ATOM 2622 C C . CYS A 1 317 ? 16.330 -7.201 1.214 1.00 97.62 317 CYS A C 1
ATOM 2624 O O . CYS A 1 317 ? 16.787 -7.335 0.080 1.00 97.62 317 CYS A O 1
ATOM 2626 N N . SER A 1 318 ? 15.909 -6.021 1.681 1.00 98.19 318 SER A N 1
ATOM 2627 C CA . SER A 1 318 ? 15.952 -4.776 0.901 1.00 98.19 318 SER A CA 1
ATOM 2628 C C . SER A 1 318 ? 17.379 -4.411 0.482 1.00 98.19 318 SER A C 1
ATOM 2630 O O . SER A 1 318 ? 17.622 -4.014 -0.660 1.00 98.19 318 SER A O 1
ATOM 2632 N N . THR A 1 319 ? 18.346 -4.598 1.383 1.00 98.25 319 THR A N 1
ATOM 2633 C CA . THR A 1 319 ? 19.767 -4.355 1.098 1.00 98.25 319 THR A CA 1
ATOM 2634 C C . THR A 1 319 ? 20.293 -5.320 0.036 1.00 98.25 319 THR A C 1
ATOM 2636 O O . THR A 1 319 ? 20.825 -4.880 -0.982 1.00 98.25 319 THR A O 1
ATOM 2639 N N . LEU A 1 320 ? 20.057 -6.624 0.208 1.00 98.31 320 LEU A N 1
ATOM 2640 C CA . LEU A 1 320 ? 20.464 -7.641 -0.767 1.00 98.31 320 LEU A CA 1
ATOM 2641 C C . LEU A 1 320 ? 19.819 -7.428 -2.140 1.00 98.31 320 LEU A C 1
ATOM 2643 O O . LEU A 1 320 ? 20.468 -7.634 -3.163 1.00 98.31 320 LEU A O 1
ATOM 2647 N N . GLN A 1 321 ? 18.561 -6.987 -2.186 1.00 98.44 321 GLN A N 1
ATOM 2648 C CA . GLN A 1 321 ? 17.889 -6.671 -3.443 1.00 98.44 321 GLN A CA 1
ATOM 2649 C C . GLN A 1 321 ? 18.600 -5.537 -4.191 1.00 98.44 321 GLN A C 1
ATOM 2651 O O . GLN A 1 321 ? 18.871 -5.673 -5.388 1.00 98.44 321 GLN A O 1
ATOM 2656 N N . LYS A 1 322 ? 18.944 -4.449 -3.491 1.00 98.44 322 LYS A N 1
ATOM 2657 C CA . LYS A 1 322 ? 19.697 -3.329 -4.075 1.00 98.44 322 LYS A CA 1
ATOM 2658 C C . LYS A 1 322 ? 21.065 -3.781 -4.578 1.00 98.44 322 LYS A C 1
ATOM 2660 O O . LYS A 1 322 ? 21.459 -3.406 -5.681 1.00 98.44 322 LYS A O 1
ATOM 2665 N N . ASP A 1 323 ? 21.756 -4.638 -3.830 1.00 98.31 323 ASP A N 1
ATOM 2666 C CA . ASP A 1 323 ? 23.038 -5.202 -4.260 1.00 98.31 323 ASP A CA 1
ATOM 2667 C C . ASP A 1 323 ? 22.881 -6.050 -5.530 1.00 98.31 323 ASP A C 1
ATOM 2669 O O . ASP A 1 323 ? 23.631 -5.873 -6.493 1.00 98.31 323 ASP A O 1
ATOM 2673 N N . CYS A 1 324 ? 21.872 -6.926 -5.593 1.00 98.06 324 CYS A N 1
ATOM 2674 C CA . CYS A 1 324 ? 21.567 -7.703 -6.796 1.00 98.06 324 CYS A CA 1
ATOM 2675 C C . CYS A 1 324 ? 21.255 -6.811 -8.008 1.00 98.06 324 CYS A C 1
ATOM 2677 O O . CYS A 1 324 ? 21.697 -7.114 -9.118 1.00 98.06 324 CYS A O 1
ATOM 2679 N N . GLU A 1 325 ? 20.518 -5.716 -7.817 1.00 98.38 325 GLU A N 1
ATOM 2680 C CA . GLU A 1 325 ? 20.254 -4.727 -8.867 1.00 98.38 325 GLU A CA 1
ATOM 2681 C C . GLU A 1 325 ? 21.543 -4.041 -9.333 1.00 98.38 325 GLU A C 1
ATOM 2683 O O . GLU A 1 325 ? 21.773 -3.936 -10.539 1.00 98.38 325 GLU A O 1
ATOM 2688 N N . MET A 1 326 ? 22.434 -3.661 -8.411 1.00 98.50 326 MET A N 1
ATOM 2689 C CA . MET A 1 326 ? 23.743 -3.107 -8.765 1.00 98.50 326 MET A CA 1
ATOM 2690 C C . MET A 1 326 ? 24.595 -4.098 -9.563 1.00 98.50 326 MET A C 1
ATOM 2692 O O . MET A 1 326 ? 25.168 -3.720 -10.588 1.00 98.50 326 MET A O 1
ATOM 2696 N N . TYR A 1 327 ? 24.660 -5.367 -9.148 1.00 98.31 327 TYR A N 1
ATOM 269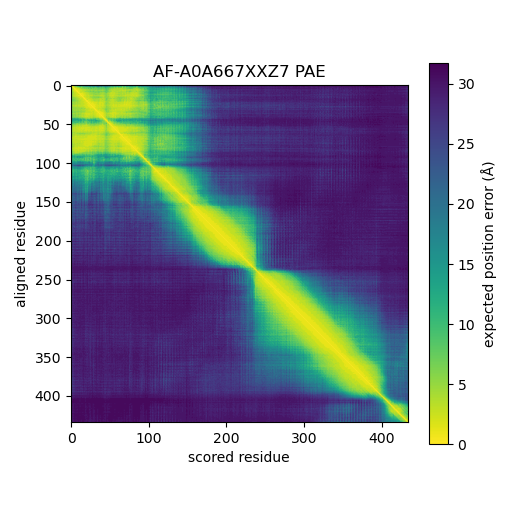7 C CA . TYR A 1 327 ? 25.394 -6.397 -9.889 1.00 98.31 327 TYR A CA 1
ATOM 2698 C C . TYR A 1 327 ? 24.803 -6.636 -11.278 1.00 98.31 327 TYR A C 1
ATOM 2700 O O . TYR A 1 327 ? 25.557 -6.757 -12.244 1.00 98.31 327 TYR A O 1
ATOM 2708 N N . ARG A 1 328 ? 23.472 -6.648 -11.401 1.00 98.38 328 ARG A N 1
ATOM 2709 C CA . ARG A 1 328 ? 22.788 -6.775 -12.692 1.00 98.38 328 ARG A CA 1
ATOM 2710 C C . ARG A 1 328 ? 23.109 -5.593 -13.606 1.00 98.38 328 ARG A C 1
ATOM 2712 O O . ARG A 1 328 ? 23.478 -5.804 -14.755 1.00 98.38 328 ARG A O 1
ATOM 2719 N N . ASN A 1 329 ? 23.048 -4.368 -13.086 1.00 98.25 329 ASN A N 1
ATOM 2720 C CA . ASN A 1 329 ? 23.393 -3.162 -13.841 1.00 98.25 329 ASN A CA 1
ATOM 2721 C C . ASN A 1 329 ? 24.856 -3.187 -14.296 1.00 98.25 329 ASN A C 1
ATOM 2723 O O . ASN A 1 329 ? 25.143 -2.911 -15.457 1.00 98.25 329 ASN A O 1
ATOM 2727 N N . ARG A 1 330 ? 25.777 -3.587 -13.411 1.00 98.44 330 ARG A N 1
ATOM 2728 C CA . ARG A 1 330 ? 27.193 -3.743 -13.758 1.00 98.44 330 ARG A CA 1
ATOM 2729 C C . ARG A 1 330 ? 27.400 -4.793 -14.847 1.00 98.44 330 ARG A C 1
ATOM 2731 O O . ARG A 1 330 ? 28.177 -4.550 -15.765 1.00 98.44 330 ARG A O 1
ATOM 2738 N N . MET A 1 331 ? 26.716 -5.933 -14.751 1.00 98.31 331 MET A N 1
ATOM 2739 C CA . MET A 1 331 ? 26.776 -6.977 -15.772 1.00 98.31 331 MET A CA 1
ATOM 2740 C C . MET A 1 331 ? 26.280 -6.447 -17.120 1.00 98.31 331 MET A C 1
ATOM 2742 O O . MET A 1 331 ? 26.994 -6.580 -18.103 1.00 98.31 331 MET A O 1
ATOM 2746 N N . ASN A 1 332 ? 25.135 -5.759 -17.149 1.00 98.19 332 ASN A N 1
ATOM 2747 C CA . ASN A 1 332 ? 24.592 -5.157 -18.370 1.00 98.19 332 ASN A CA 1
ATOM 2748 C C . ASN A 1 332 ? 25.572 -4.165 -19.009 1.00 98.19 332 ASN A C 1
ATOM 2750 O O . ASN A 1 332 ? 25.766 -4.193 -20.220 1.00 98.19 332 ASN A O 1
ATOM 2754 N N . THR A 1 333 ? 26.232 -3.320 -18.211 1.00 98.12 333 THR A N 1
ATOM 2755 C CA . THR A 1 333 ? 27.260 -2.404 -18.726 1.00 98.12 333 THR A CA 1
ATOM 2756 C C . THR A 1 333 ? 28.416 -3.160 -19.375 1.00 98.12 333 THR A C 1
ATOM 2758 O O . THR A 1 333 ? 28.851 -2.783 -20.458 1.00 98.12 333 THR A O 1
ATOM 2761 N N . ILE A 1 334 ? 28.899 -4.236 -18.746 1.00 98.31 334 ILE A N 1
ATOM 2762 C CA . ILE A 1 334 ? 29.975 -5.067 -19.307 1.00 98.31 334 ILE A CA 1
ATOM 2763 C C . ILE A 1 334 ? 29.506 -5.757 -20.593 1.00 98.31 334 ILE A C 1
ATOM 2765 O O . ILE A 1 334 ? 30.245 -5.775 -21.573 1.00 98.31 334 ILE A O 1
ATOM 2769 N N . THR A 1 335 ? 28.284 -6.292 -20.622 1.00 97.94 335 THR A N 1
ATOM 2770 C CA . THR A 1 335 ? 27.706 -6.910 -21.822 1.00 97.94 335 THR A CA 1
ATOM 2771 C C . THR A 1 335 ? 27.615 -5.909 -22.971 1.00 97.94 335 THR A C 1
ATOM 2773 O O . THR A 1 335 ? 28.085 -6.212 -24.062 1.00 97.94 335 THR A O 1
ATOM 2776 N N . ASN A 1 336 ? 27.126 -4.692 -22.721 1.00 97.94 336 ASN A N 1
ATOM 2777 C CA . ASN A 1 336 ? 27.059 -3.641 -23.738 1.00 97.94 336 ASN A CA 1
ATOM 2778 C C . ASN A 1 336 ? 28.452 -3.270 -24.270 1.00 97.94 336 ASN A C 1
ATOM 2780 O O . ASN A 1 336 ? 28.637 -3.145 -25.477 1.00 97.94 336 ASN A O 1
ATOM 2784 N N . GLN A 1 337 ? 29.446 -3.141 -23.384 1.00 98.06 337 GLN A N 1
ATOM 2785 C CA . GLN A 1 337 ? 30.831 -2.880 -23.789 1.00 98.06 337 GLN A CA 1
ATOM 2786 C C . GLN A 1 337 ? 31.398 -4.011 -24.655 1.00 98.06 337 GLN A C 1
ATOM 2788 O O . GLN A 1 337 ? 32.087 -3.751 -25.638 1.00 98.06 337 GLN A O 1
ATOM 2793 N N . LEU A 1 338 ? 31.102 -5.270 -24.320 1.00 98.06 338 LEU A N 1
ATOM 2794 C CA . LEU A 1 338 ? 31.505 -6.410 -25.141 1.00 98.06 338 LEU A CA 1
ATOM 2795 C C . LEU A 1 338 ? 30.839 -6.361 -26.519 1.00 98.06 338 LEU A C 1
ATOM 2797 O O . LEU A 1 338 ? 31.534 -6.524 -27.516 1.00 98.06 338 LEU A O 1
ATOM 2801 N N . GLU A 1 339 ? 29.539 -6.073 -26.594 1.00 97.75 339 GLU A N 1
ATOM 2802 C CA . GLU A 1 339 ? 28.823 -5.936 -27.868 1.00 97.75 339 GLU A CA 1
ATOM 2803 C C . GLU A 1 339 ? 29.401 -4.826 -28.760 1.00 97.75 339 GLU A C 1
ATOM 2805 O O . GLU A 1 339 ? 29.471 -4.991 -29.979 1.00 97.75 339 GLU A O 1
ATOM 2810 N N . GLU A 1 340 ? 29.828 -3.698 -28.185 1.00 97.12 340 GLU A N 1
ATOM 2811 C CA . GLU A 1 340 ? 30.508 -2.627 -28.926 1.00 97.12 340 GLU A CA 1
ATOM 2812 C C . GLU A 1 340 ? 31.840 -3.107 -29.513 1.00 97.12 340 GLU A C 1
ATOM 2814 O O . GLU A 1 340 ? 32.073 -2.959 -30.714 1.00 97.12 340 GLU A O 1
ATOM 2819 N N . VAL A 1 341 ? 32.668 -3.780 -28.709 1.00 97.88 341 VAL A N 1
ATOM 2820 C CA . VAL A 1 341 ? 33.941 -4.359 -29.171 1.00 97.88 341 VAL A CA 1
ATOM 2821 C C . VAL A 1 341 ? 33.714 -5.420 -30.255 1.00 97.88 341 VAL A C 1
ATOM 2823 O O . VAL A 1 341 ? 34.479 -5.509 -31.219 1.00 97.88 341 VAL A O 1
ATOM 2826 N N . GLU A 1 342 ? 32.659 -6.228 -30.141 1.00 96.06 342 GLU A N 1
ATOM 2827 C CA . GLU A 1 342 ? 32.304 -7.201 -31.175 1.00 96.06 342 GLU A CA 1
ATOM 2828 C C . GLU A 1 342 ? 31.886 -6.534 -32.487 1.00 96.06 342 GLU A C 1
ATOM 2830 O O . GLU A 1 342 ? 32.342 -6.964 -33.553 1.00 96.06 342 GLU A O 1
ATOM 2835 N N . LYS A 1 343 ? 31.093 -5.456 -32.424 1.00 96.75 343 LYS A N 1
ATOM 2836 C CA . LYS A 1 343 ? 30.717 -4.660 -33.602 1.00 96.75 343 LYS A CA 1
ATOM 2837 C C . LYS A 1 343 ? 31.945 -4.066 -34.288 1.00 96.75 343 LYS A C 1
ATOM 2839 O O . LYS A 1 343 ? 32.065 -4.192 -35.505 1.00 96.75 343 LYS A O 1
ATOM 2844 N N . GLU A 1 344 ? 32.875 -3.483 -33.533 1.00 95.38 344 GLU A N 1
ATOM 2845 C CA . GLU A 1 344 ? 34.124 -2.937 -34.080 1.00 95.38 344 GLU A CA 1
ATOM 2846 C C . GLU A 1 344 ? 34.976 -4.024 -34.747 1.00 95.38 344 GLU A C 1
ATOM 2848 O O . GLU A 1 344 ? 35.427 -3.867 -35.886 1.00 95.38 344 GLU A O 1
ATOM 2853 N N . ARG A 1 345 ? 35.147 -5.174 -34.080 1.00 95.69 345 ARG A N 1
ATOM 2854 C CA . ARG A 1 345 ? 35.853 -6.341 -34.632 1.00 95.69 345 ARG A CA 1
ATOM 2855 C C . ARG A 1 345 ? 35.238 -6.781 -35.958 1.00 95.69 345 ARG A C 1
ATOM 2857 O O . ARG A 1 345 ? 35.965 -7.059 -36.915 1.00 95.69 345 ARG A O 1
ATOM 2864 N N . ASP A 1 346 ? 33.917 -6.884 -36.018 1.00 95.50 346 ASP A N 1
ATOM 2865 C CA . ASP A 1 346 ? 33.226 -7.376 -37.207 1.00 95.50 346 ASP A CA 1
ATOM 2866 C C . ASP A 1 346 ? 33.207 -6.329 -38.333 1.00 95.50 346 ASP A C 1
ATOM 2868 O O . ASP A 1 346 ? 33.346 -6.693 -39.503 1.00 95.50 346 ASP A O 1
ATOM 2872 N N . GLN A 1 347 ? 33.203 -5.035 -38.000 1.00 95.31 347 GLN A N 1
ATOM 2873 C CA . GLN A 1 347 ? 33.420 -3.949 -38.956 1.00 95.31 347 GLN A CA 1
ATOM 2874 C C . GLN A 1 347 ? 34.828 -4.003 -39.571 1.00 95.31 347 GLN A C 1
ATOM 2876 O O . GLN A 1 347 ? 34.968 -3.934 -40.794 1.00 95.31 347 GLN A O 1
ATOM 2881 N N . VAL A 1 348 ? 35.876 -4.215 -38.765 1.00 94.88 348 VAL A N 1
ATOM 2882 C CA . VAL A 1 348 ? 37.254 -4.385 -39.264 1.00 94.88 348 VAL A CA 1
ATOM 2883 C C . VAL A 1 348 ? 37.368 -5.612 -40.170 1.00 94.88 348 VAL A C 1
ATOM 2885 O O . VAL A 1 348 ? 37.949 -5.522 -41.255 1.00 94.88 348 VAL A O 1
ATOM 2888 N N . LYS A 1 349 ? 36.780 -6.752 -39.780 1.00 93.88 349 LYS A N 1
ATOM 2889 C CA . LYS A 1 349 ? 36.733 -7.952 -40.636 1.00 93.88 349 LYS A CA 1
ATOM 2890 C C . LYS A 1 349 ? 36.038 -7.671 -41.967 1.00 93.88 349 LYS A C 1
ATOM 2892 O O . LYS A 1 349 ? 36.529 -8.106 -43.009 1.00 93.88 349 LYS A O 1
ATOM 2897 N N . HIS A 1 350 ? 34.922 -6.943 -41.946 1.00 95.38 350 HIS A N 1
ATOM 2898 C CA . HIS A 1 350 ? 34.200 -6.573 -43.158 1.00 95.38 350 HIS A CA 1
ATOM 2899 C C . HIS A 1 350 ? 35.051 -5.681 -44.073 1.00 95.38 350 HIS A C 1
ATOM 2901 O O . HIS A 1 350 ? 35.200 -5.991 -45.255 1.00 95.38 350 HIS A O 1
ATOM 2907 N N . HIS A 1 351 ? 35.694 -4.643 -43.527 1.00 95.06 351 HIS A N 1
ATOM 2908 C CA . HIS A 1 351 ? 36.616 -3.789 -44.282 1.00 95.06 351 HIS A CA 1
ATOM 2909 C C . HIS A 1 351 ? 37.796 -4.572 -44.870 1.00 95.06 351 HIS A C 1
ATOM 2911 O O . HIS A 1 351 ? 38.170 -4.346 -46.022 1.00 95.06 351 HIS A O 1
ATOM 2917 N N . PHE A 1 352 ? 38.359 -5.524 -44.123 1.00 94.75 352 PHE A N 1
ATOM 2918 C CA . PHE A 1 352 ? 39.428 -6.386 -44.623 1.00 94.75 352 PHE A CA 1
ATOM 2919 C C . PHE A 1 352 ? 38.949 -7.278 -45.776 1.00 94.75 352 PHE A C 1
ATOM 2921 O O . PHE A 1 352 ? 39.601 -7.339 -46.819 1.00 94.75 352 PHE A O 1
ATOM 2928 N N . SER A 1 353 ? 37.780 -7.911 -45.631 1.00 96.00 353 SER A N 1
ATOM 2929 C CA . SER A 1 353 ? 37.155 -8.698 -46.702 1.00 96.00 353 SER A CA 1
ATOM 2930 C C . SER A 1 353 ? 36.907 -7.851 -47.952 1.00 96.00 353 SER A C 1
ATOM 2932 O O . SER A 1 353 ? 37.187 -8.298 -49.062 1.00 96.00 353 SER A O 1
ATOM 2934 N N . GLN A 1 354 ? 36.425 -6.619 -47.783 1.00 95.88 354 GLN A N 1
ATOM 2935 C CA . GLN A 1 354 ? 36.196 -5.687 -48.884 1.00 95.88 354 GLN A CA 1
ATOM 2936 C C . GLN A 1 354 ? 37.510 -5.303 -49.584 1.00 95.88 354 GLN A C 1
ATOM 2938 O O . GLN A 1 354 ? 37.600 -5.359 -50.809 1.00 95.88 354 GLN A O 1
ATOM 2943 N N . SER A 1 355 ? 38.558 -4.998 -48.813 1.00 96.12 355 SER A N 1
ATOM 2944 C CA . SER A 1 355 ? 39.886 -4.680 -49.349 1.00 96.12 355 SER A CA 1
ATOM 2945 C C . SER A 1 355 ? 40.490 -5.844 -50.145 1.00 96.12 355 SER A C 1
ATOM 2947 O O . SER A 1 355 ? 41.097 -5.618 -51.192 1.00 96.12 355 SER A O 1
ATOM 2949 N N . LEU A 1 356 ? 40.293 -7.094 -49.705 1.00 96.62 356 LEU A N 1
ATOM 2950 C CA . LEU A 1 356 ? 40.713 -8.277 -50.466 1.00 96.62 356 LEU A CA 1
ATOM 2951 C C . LEU A 1 356 ? 39.999 -8.372 -51.819 1.00 96.62 356 LEU A C 1
ATOM 2953 O O . LEU A 1 356 ? 40.663 -8.573 -52.836 1.00 96.62 356 LEU A O 1
ATOM 2957 N N . VAL A 1 357 ? 38.679 -8.162 -51.843 1.00 96.94 357 VAL A N 1
ATOM 2958 C CA . VAL A 1 357 ? 37.891 -8.149 -53.086 1.00 96.94 357 VAL A CA 1
ATOM 2959 C C . VAL A 1 357 ? 38.397 -7.068 -54.040 1.00 96.94 357 VAL A C 1
ATOM 2961 O O . VAL A 1 357 ? 38.572 -7.326 -55.231 1.00 96.94 357 VAL A O 1
ATOM 2964 N N . ASP A 1 358 ? 38.672 -5.867 -53.535 1.00 96.56 358 ASP A N 1
ATOM 2965 C CA . ASP A 1 358 ? 39.166 -4.773 -54.370 1.00 96.56 358 ASP A CA 1
ATOM 2966 C C . ASP A 1 358 ? 40.590 -5.043 -54.880 1.00 96.56 358 ASP A C 1
ATOM 2968 O O . ASP A 1 358 ? 40.864 -4.827 -56.061 1.00 96.56 358 ASP A O 1
ATOM 2972 N N . LYS A 1 359 ? 41.477 -5.631 -54.063 1.00 97.44 359 LYS A N 1
ATOM 2973 C CA . LYS A 1 359 ? 42.792 -6.109 -54.531 1.00 97.44 359 LYS A CA 1
ATOM 2974 C C . LYS A 1 359 ? 42.670 -7.128 -55.662 1.00 97.44 359 LYS A C 1
ATOM 2976 O O . LYS A 1 359 ? 43.444 -7.056 -56.615 1.00 97.44 359 LYS A O 1
ATOM 2981 N N . ASP A 1 360 ? 41.720 -8.055 -55.586 1.00 97.69 360 ASP A N 1
ATOM 2982 C CA . ASP A 1 360 ? 41.503 -9.040 -56.648 1.00 97.69 360 ASP A CA 1
ATOM 2983 C C . ASP A 1 360 ? 40.937 -8.407 -57.928 1.00 97.69 360 ASP A C 1
ATOM 2985 O O . ASP A 1 360 ? 41.347 -8.794 -59.027 1.00 97.69 360 ASP A O 1
ATOM 2989 N N . LYS A 1 361 ? 40.091 -7.370 -57.814 1.00 97.44 361 LYS A N 1
ATOM 2990 C CA . LYS A 1 361 ? 39.669 -6.554 -58.967 1.00 97.44 361 LYS A CA 1
ATOM 2991 C C . LYS A 1 361 ? 40.860 -5.862 -59.630 1.00 97.44 361 LYS A C 1
ATOM 2993 O O . LYS A 1 361 ? 41.013 -5.975 -60.845 1.00 97.44 361 LYS A O 1
ATOM 2998 N N . TYR A 1 362 ? 41.729 -5.206 -58.857 1.00 97.38 362 TYR A N 1
ATOM 2999 C CA . TYR A 1 362 ? 42.913 -4.536 -59.406 1.00 97.38 362 TYR A CA 1
ATOM 3000 C C . TYR A 1 362 ? 43.886 -5.528 -60.054 1.00 97.38 362 TYR A C 1
ATOM 3002 O O . TYR A 1 362 ? 44.368 -5.284 -61.154 1.00 97.38 362 TYR A O 1
ATOM 3010 N N . ARG A 1 363 ? 44.111 -6.703 -59.448 1.00 98.00 363 ARG A N 1
ATOM 3011 C CA . ARG A 1 363 ? 44.903 -7.785 -60.069 1.00 98.00 363 ARG A CA 1
ATOM 3012 C C . ARG A 1 363 ? 44.320 -8.256 -61.401 1.00 98.00 363 ARG A C 1
ATOM 3014 O O . ARG A 1 363 ? 45.069 -8.656 -62.286 1.00 98.00 363 ARG A O 1
ATOM 3021 N N . LYS A 1 364 ? 42.991 -8.268 -61.545 1.00 97.50 364 LYS A N 1
ATOM 3022 C CA . LYS A 1 364 ? 42.337 -8.599 -62.817 1.00 97.50 364 LYS A CA 1
ATOM 3023 C C . LYS A 1 364 ? 42.569 -7.505 -63.863 1.00 97.50 364 LYS A C 1
ATOM 3025 O O . LYS A 1 364 ? 42.957 -7.834 -64.974 1.00 97.50 364 LYS A O 1
ATOM 3030 N N . GLN A 1 365 ? 42.414 -6.236 -63.487 1.00 97.56 365 GLN A N 1
ATOM 3031 C CA . GLN A 1 365 ? 42.681 -5.098 -64.376 1.00 97.56 365 GLN A CA 1
ATOM 3032 C C . GLN A 1 365 ? 44.137 -5.054 -64.850 1.00 97.56 365 GLN A C 1
ATOM 3034 O O . GLN A 1 365 ? 44.379 -4.797 -66.022 1.00 97.56 365 GLN A O 1
ATOM 3039 N N . ILE A 1 366 ? 45.097 -5.344 -63.964 1.00 97.50 366 ILE A N 1
ATOM 3040 C CA . ILE A 1 366 ? 46.518 -5.430 -64.329 1.00 97.50 366 ILE A CA 1
ATOM 3041 C C . ILE A 1 366 ? 46.722 -6.501 -65.405 1.00 97.50 366 ILE A C 1
ATOM 3043 O O . ILE A 1 366 ? 47.292 -6.189 -66.441 1.00 97.50 366 ILE A O 1
ATOM 3047 N N . ARG A 1 367 ? 46.171 -7.710 -65.220 1.00 96.94 367 ARG A N 1
ATOM 3048 C CA . ARG A 1 367 ? 46.265 -8.783 -66.226 1.00 96.94 367 ARG A CA 1
ATOM 3049 C C . ARG A 1 367 ? 45.645 -8.399 -67.569 1.00 96.94 367 ARG A C 1
ATOM 3051 O O . ARG A 1 367 ? 46.252 -8.631 -68.601 1.00 96.94 367 ARG A O 1
ATOM 3058 N N . GLU A 1 368 ? 44.472 -7.767 -67.564 1.00 96.81 368 GLU A N 1
ATOM 3059 C CA . GLU A 1 368 ? 43.825 -7.293 -68.799 1.00 96.81 368 GLU A CA 1
ATOM 3060 C C . GLU A 1 368 ? 44.665 -6.220 -69.522 1.00 96.81 368 GLU A C 1
ATOM 3062 O O . GLU A 1 368 ? 44.672 -6.157 -70.751 1.00 96.81 368 GLU A O 1
ATOM 3067 N N . LEU A 1 369 ? 45.373 -5.361 -68.781 1.00 96.56 369 LEU A N 1
ATOM 3068 C CA . LEU A 1 369 ? 46.285 -4.368 -69.355 1.00 96.56 369 LEU A CA 1
ATOM 3069 C C . LEU A 1 369 ? 47.586 -4.998 -69.863 1.00 96.56 369 LEU A C 1
ATOM 3071 O O . LEU A 1 369 ? 48.061 -4.597 -70.923 1.00 96.56 369 LEU A O 1
ATOM 3075 N N . GLU A 1 370 ? 48.138 -5.977 -69.145 1.00 96.75 370 GLU A N 1
ATOM 3076 C CA . GLU A 1 370 ? 49.297 -6.768 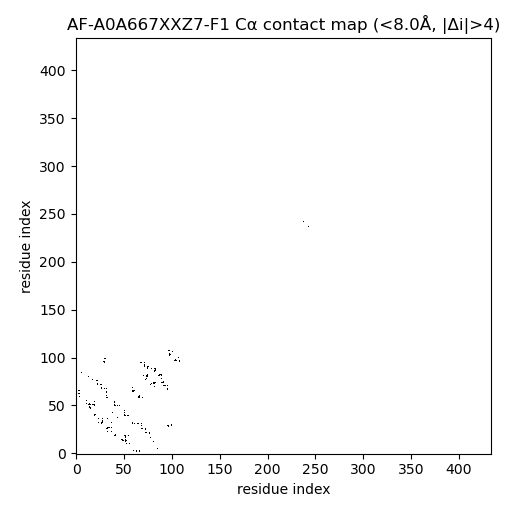-69.578 1.00 96.75 370 GLU A CA 1
ATOM 3077 C C . GLU A 1 370 ? 48.983 -7.509 -70.886 1.00 96.75 370 GLU A C 1
ATOM 3079 O O . GLU A 1 370 ? 49.728 -7.369 -71.851 1.00 96.75 370 GLU A O 1
ATOM 3084 N N . GLU A 1 371 ? 47.828 -8.179 -70.975 1.00 96.75 371 GLU A N 1
ATOM 3085 C CA . GLU A 1 371 ? 47.362 -8.849 -72.199 1.00 96.75 371 GLU A CA 1
ATOM 3086 C C . GLU A 1 371 ? 47.237 -7.868 -73.377 1.00 96.75 371 GLU A C 1
ATOM 3088 O O . GLU A 1 371 ? 47.738 -8.142 -74.467 1.00 96.75 371 GLU A O 1
ATOM 3093 N N . ARG A 1 372 ? 46.647 -6.682 -73.165 1.00 96.69 372 ARG A N 1
ATOM 3094 C CA . ARG A 1 372 ? 46.579 -5.632 -74.203 1.00 96.69 372 ARG A CA 1
ATOM 3095 C C . ARG A 1 372 ? 47.956 -5.108 -74.599 1.00 96.69 372 ARG A C 1
ATOM 3097 O O . ARG A 1 372 ? 48.182 -4.802 -75.767 1.00 96.69 372 ARG A O 1
ATOM 3104 N N . SER A 1 373 ? 48.864 -4.959 -73.637 1.00 96.06 373 SER A N 1
ATOM 3105 C CA . SER A 1 373 ? 50.241 -4.538 -73.900 1.00 96.06 373 SER A CA 1
ATOM 3106 C C . SER A 1 373 ? 50.963 -5.571 -74.763 1.00 96.06 373 SER A C 1
ATOM 3108 O O . SER A 1 373 ? 51.608 -5.198 -75.743 1.00 96.06 373 SER A O 1
ATOM 3110 N N . ASP A 1 374 ? 50.806 -6.858 -74.457 1.00 96.62 374 ASP A N 1
ATOM 3111 C CA . ASP A 1 374 ? 51.366 -7.955 -75.247 1.00 96.62 374 ASP A CA 1
ATOM 3112 C C . ASP A 1 374 ? 50.752 -8.010 -76.655 1.00 96.62 374 ASP A C 1
ATOM 3114 O O . ASP A 1 374 ? 51.480 -8.153 -77.640 1.00 96.62 374 ASP A O 1
ATOM 3118 N N . GLU A 1 375 ? 49.433 -7.824 -76.791 1.00 96.31 375 GLU A N 1
ATOM 3119 C CA . GLU A 1 375 ? 48.751 -7.711 -78.089 1.00 96.31 375 GLU A CA 1
ATOM 3120 C C . GLU A 1 375 ? 49.322 -6.566 -78.935 1.00 96.31 375 GLU A C 1
ATOM 3122 O O . GLU A 1 375 ? 49.684 -6.764 -8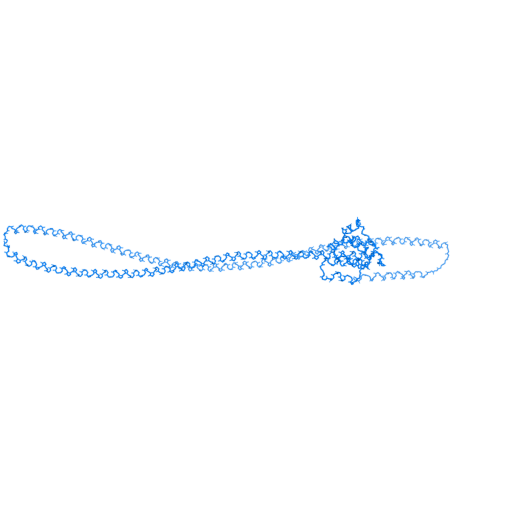0.101 1.00 96.31 375 GLU A O 1
ATOM 3127 N N . LEU A 1 376 ? 49.461 -5.378 -78.339 1.00 95.50 376 LEU A N 1
ATOM 3128 C CA . LEU A 1 376 ? 50.060 -4.213 -78.989 1.00 95.50 376 LEU A CA 1
ATOM 3129 C C . LEU A 1 376 ? 51.528 -4.463 -79.352 1.00 95.50 376 LEU A C 1
ATOM 3131 O O . LEU A 1 376 ? 51.958 -4.092 -80.445 1.00 95.50 376 LEU A O 1
ATOM 3135 N N . HIS A 1 377 ? 52.296 -5.128 -78.487 1.00 96.12 377 HIS A N 1
ATOM 3136 C CA . HIS A 1 377 ? 53.684 -5.487 -78.766 1.00 96.12 377 HIS A CA 1
ATOM 3137 C C . HIS A 1 377 ? 53.784 -6.458 -79.953 1.00 96.12 377 HIS A C 1
ATOM 3139 O O . HIS A 1 377 ? 54.582 -6.242 -80.867 1.00 96.12 377 HIS A O 1
ATOM 3145 N N . ILE A 1 378 ? 52.915 -7.474 -80.016 1.00 96.50 378 ILE A N 1
ATOM 3146 C CA . ILE A 1 378 ? 52.807 -8.381 -81.167 1.00 96.50 378 ILE A CA 1
ATOM 3147 C C . ILE A 1 378 ? 52.449 -7.602 -82.441 1.00 96.50 378 ILE A C 1
ATOM 3149 O O . ILE A 1 378 ? 53.010 -7.873 -83.508 1.00 96.50 378 ILE A O 1
ATOM 3153 N N . GLU A 1 379 ? 51.528 -6.636 -82.373 1.00 95.12 379 GLU A N 1
ATOM 3154 C CA . GLU A 1 379 ? 51.203 -5.778 -83.516 1.00 95.12 379 GLU A CA 1
ATOM 3155 C C . GLU A 1 379 ? 52.386 -4.927 -83.979 1.00 95.12 379 GLU A C 1
ATOM 3157 O O . GLU A 1 379 ? 52.599 -4.809 -85.191 1.00 95.12 379 GLU A O 1
ATOM 3162 N N . ILE A 1 380 ? 53.150 -4.353 -83.047 1.00 94.56 380 ILE A N 1
ATOM 3163 C CA . ILE A 1 380 ? 54.367 -3.587 -83.340 1.00 94.56 380 ILE A CA 1
ATOM 3164 C C . ILE A 1 380 ? 55.369 -4.484 -84.062 1.00 94.56 380 ILE A C 1
ATOM 3166 O O . ILE A 1 380 ? 55.733 -4.172 -85.193 1.00 94.56 380 ILE A O 1
ATOM 3170 N N . VAL A 1 381 ? 55.710 -5.646 -83.499 1.00 95.31 381 VAL A N 1
ATOM 3171 C CA . VAL A 1 381 ? 56.654 -6.596 -84.114 1.00 95.31 381 VAL A CA 1
ATOM 3172 C C . VAL A 1 381 ? 56.173 -7.043 -85.502 1.00 95.31 381 VAL A C 1
ATOM 3174 O O . VAL A 1 381 ? 56.956 -7.134 -86.449 1.00 95.31 381 VAL A O 1
ATOM 3177 N N . ARG A 1 382 ? 54.864 -7.270 -85.687 1.00 94.06 382 ARG A N 1
ATOM 3178 C CA . ARG A 1 382 ? 54.284 -7.576 -87.010 1.00 94.06 382 ARG A CA 1
ATOM 3179 C C . ARG A 1 382 ? 54.432 -6.414 -87.993 1.00 94.06 382 ARG A C 1
ATOM 3181 O O . ARG A 1 382 ? 54.707 -6.652 -89.172 1.00 94.06 382 ARG A O 1
ATOM 3188 N N . LYS A 1 383 ? 54.201 -5.174 -87.553 1.00 93.25 383 LYS A N 1
ATOM 3189 C CA . LYS A 1 383 ? 54.374 -3.970 -88.380 1.00 93.25 383 LYS A CA 1
ATOM 3190 C C . LYS A 1 383 ? 55.848 -3.755 -88.724 1.00 93.25 383 LYS A C 1
ATOM 3192 O O . LYS A 1 383 ? 56.140 -3.509 -89.889 1.00 93.25 383 LYS A O 1
ATOM 3197 N N . GLU A 1 384 ? 56.763 -3.942 -87.780 1.00 92.94 384 GLU A N 1
ATOM 3198 C CA . GLU A 1 384 ? 58.213 -3.892 -87.999 1.00 92.94 384 GLU A CA 1
ATOM 3199 C C . GLU A 1 384 ? 58.668 -4.948 -89.012 1.00 92.94 384 GLU A C 1
ATOM 3201 O O . GLU A 1 384 ? 59.355 -4.618 -89.975 1.00 92.94 384 GLU A O 1
ATOM 3206 N N . ALA A 1 385 ? 58.206 -6.196 -88.895 1.00 91.69 385 ALA A N 1
ATOM 3207 C CA . ALA A 1 385 ? 58.510 -7.242 -89.875 1.00 91.69 385 ALA A CA 1
ATOM 3208 C C . ALA A 1 385 ? 58.015 -6.881 -91.291 1.00 91.69 385 ALA A C 1
ATOM 3210 O O . ALA A 1 385 ? 58.715 -7.102 -92.288 1.00 91.69 385 ALA A O 1
ATOM 3211 N N . LYS A 1 386 ? 56.819 -6.280 -91.401 1.00 92.50 386 LYS A N 1
ATOM 3212 C CA . LYS A 1 386 ? 56.301 -5.746 -92.673 1.00 92.50 386 LYS A CA 1
ATOM 3213 C C . LYS A 1 386 ? 57.154 -4.588 -93.190 1.00 92.50 386 LYS A C 1
ATOM 3215 O O . LYS A 1 386 ? 57.443 -4.571 -94.385 1.00 92.50 386 LYS A O 1
ATOM 3220 N N . LEU A 1 387 ? 57.564 -3.658 -92.326 1.00 90.50 387 LEU A N 1
ATOM 3221 C CA . LEU A 1 387 ? 58.450 -2.546 -92.681 1.00 90.50 387 LEU A CA 1
ATOM 3222 C C . LEU A 1 387 ? 59.784 -3.064 -93.212 1.00 90.50 387 LEU A C 1
ATOM 3224 O O . LEU A 1 387 ? 60.137 -2.718 -94.330 1.00 90.50 387 LEU A O 1
ATOM 3228 N N . VAL A 1 388 ? 60.454 -3.981 -92.510 1.00 90.94 388 VAL A N 1
ATOM 3229 C CA . VAL A 1 388 ? 61.700 -4.616 -92.978 1.00 90.94 388 VAL A CA 1
ATOM 3230 C C . VAL A 1 388 ? 61.498 -5.293 -94.337 1.00 90.94 388 VAL A C 1
ATOM 3232 O O . VAL A 1 388 ? 62.328 -5.168 -95.242 1.00 90.94 388 VAL A O 1
ATOM 3235 N N . THR A 1 389 ? 60.365 -5.973 -94.532 1.00 88.19 389 THR A N 1
ATOM 3236 C CA . THR A 1 389 ? 60.034 -6.591 -95.824 1.00 88.19 389 THR A CA 1
ATOM 3237 C C . THR A 1 389 ? 59.871 -5.539 -96.924 1.00 88.19 389 THR A C 1
ATOM 3239 O O . THR A 1 389 ? 60.430 -5.701 -98.011 1.00 88.19 389 THR A O 1
ATOM 3242 N N . LEU A 1 390 ? 59.144 -4.451 -96.665 1.00 88.31 390 LEU A N 1
ATOM 3243 C CA . LEU A 1 390 ? 58.965 -3.347 -97.608 1.00 88.31 390 LEU A CA 1
ATOM 3244 C C . LEU A 1 390 ? 60.277 -2.607 -97.881 1.00 88.31 390 LEU A C 1
ATOM 3246 O O . LEU A 1 390 ? 60.576 -2.362 -99.041 1.00 88.31 390 LEU A O 1
ATOM 3250 N N . GLU A 1 391 ? 61.104 -2.342 -96.873 1.00 84.19 391 GLU A N 1
ATOM 3251 C CA . GLU A 1 391 ? 62.445 -1.773 -97.026 1.00 84.19 391 GLU A CA 1
ATOM 3252 C C . GLU A 1 391 ? 63.351 -2.668 -97.873 1.00 84.19 391 GLU A C 1
ATOM 3254 O O . GLU A 1 391 ? 64.112 -2.177 -98.703 1.00 84.19 391 GLU A O 1
ATOM 3259 N N . SER A 1 392 ? 63.283 -3.992 -97.695 1.00 82.00 392 SER A N 1
ATOM 3260 C CA . SER A 1 392 ? 64.042 -4.939 -98.523 1.00 82.00 392 SER A CA 1
ATOM 3261 C C . SER A 1 392 ? 63.559 -4.953 -99.979 1.00 82.00 392 SER A C 1
ATOM 3263 O O . SER A 1 392 ? 64.345 -5.190 -100.897 1.00 82.00 392 SER A O 1
ATOM 3265 N N . ARG A 1 393 ? 62.261 -4.715 -100.218 1.00 83.38 393 ARG A N 1
ATOM 3266 C CA . ARG A 1 393 ? 61.687 -4.554 -101.562 1.00 83.38 393 ARG A CA 1
ATOM 3267 C C . ARG A 1 393 ? 62.075 -3.210 -102.163 1.00 83.38 393 ARG A C 1
ATOM 3269 O O . ARG A 1 393 ? 62.492 -3.191 -103.311 1.00 83.38 393 ARG A O 1
ATOM 3276 N N . LEU A 1 394 ? 62.014 -2.132 -101.383 1.00 78.19 394 LEU A N 1
ATOM 3277 C CA . LEU A 1 394 ? 62.456 -0.801 -101.781 1.00 78.19 394 LEU A CA 1
ATOM 3278 C C . LEU A 1 394 ? 63.931 -0.844 -102.181 1.00 78.19 394 LEU A C 1
ATOM 3280 O O . LEU A 1 394 ? 64.243 -0.467 -103.293 1.00 78.19 394 LEU A O 1
ATOM 3284 N N . ARG A 1 395 ? 64.813 -1.438 -101.364 1.00 74.50 395 ARG A N 1
ATOM 3285 C CA . ARG A 1 395 ? 66.236 -1.634 -101.703 1.00 74.50 395 ARG A CA 1
ATOM 3286 C C . ARG A 1 395 ? 66.461 -2.434 -102.990 1.00 74.50 395 ARG A C 1
ATOM 3288 O O . ARG A 1 395 ? 67.450 -2.191 -103.669 1.00 74.50 395 ARG A O 1
ATOM 3295 N N . ARG A 1 396 ? 65.586 -3.395 -103.315 1.00 75.19 396 ARG A N 1
ATOM 3296 C CA . ARG A 1 396 ? 65.633 -4.132 -104.591 1.00 75.19 396 ARG A CA 1
ATOM 3297 C C . ARG A 1 396 ? 65.209 -3.250 -105.761 1.00 75.19 396 ARG A C 1
ATOM 3299 O O . ARG A 1 396 ? 65.941 -3.192 -106.730 1.00 75.19 396 ARG A O 1
ATOM 3306 N N . VAL A 1 397 ? 64.123 -2.493 -105.619 1.00 66.75 397 VAL A N 1
ATOM 3307 C CA . VAL A 1 397 ? 63.670 -1.528 -106.635 1.00 66.75 397 VAL A CA 1
ATOM 3308 C C . VAL A 1 397 ? 64.679 -0.389 -106.821 1.00 66.75 397 VAL A C 1
ATOM 3310 O O . VAL A 1 397 ? 64.943 -0.015 -107.949 1.00 66.75 397 VAL A O 1
ATOM 3313 N N . SER A 1 398 ? 65.325 0.101 -105.760 1.00 59.19 398 SER A N 1
ATOM 3314 C CA . SER A 1 398 ? 66.425 1.072 -105.844 1.00 59.19 398 SER A CA 1
ATOM 3315 C C . SER A 1 398 ? 67.668 0.488 -106.524 1.00 59.19 398 SER A C 1
ATOM 3317 O O . SER A 1 398 ? 68.373 1.207 -107.217 1.00 59.19 398 SER A O 1
ATOM 3319 N N . LYS A 1 399 ? 67.939 -0.816 -106.359 1.00 55.28 399 LYS A N 1
ATOM 3320 C CA . LYS A 1 399 ? 68.991 -1.522 -107.112 1.00 55.28 399 LYS A CA 1
ATOM 3321 C C . LYS A 1 399 ? 68.613 -1.763 -108.574 1.00 55.28 399 LYS A C 1
ATOM 3323 O O . LYS A 1 399 ? 69.493 -1.746 -109.426 1.00 55.28 399 LYS A O 1
ATOM 3328 N N . ASP A 1 400 ? 67.331 -1.966 -108.858 1.00 47.28 400 ASP A N 1
ATOM 3329 C CA . ASP A 1 400 ? 66.820 -2.056 -110.225 1.00 47.28 400 ASP A CA 1
ATOM 3330 C C . ASP A 1 400 ? 66.822 -0.662 -110.897 1.00 47.28 400 ASP A C 1
ATOM 3332 O O . ASP A 1 400 ? 67.172 -0.556 -112.072 1.00 47.28 400 ASP A O 1
ATOM 3336 N N . GLU A 1 401 ? 66.586 0.425 -110.151 1.00 43.19 401 GLU A N 1
ATOM 3337 C CA . GLU A 1 401 ? 66.837 1.809 -110.595 1.00 43.19 401 GLU A CA 1
ATOM 3338 C C . GLU A 1 401 ? 68.340 2.088 -110.803 1.00 43.19 401 GLU A C 1
ATOM 3340 O O . GLU A 1 401 ? 68.705 2.751 -111.770 1.00 43.19 401 GLU A O 1
ATOM 3345 N N . GLU A 1 402 ? 69.244 1.495 -110.013 1.00 40.34 402 GLU A N 1
ATOM 3346 C CA . GLU A 1 402 ? 70.697 1.555 -110.271 1.00 40.34 402 GLU A CA 1
ATOM 3347 C C . GLU A 1 402 ? 71.139 0.765 -111.523 1.00 40.34 402 GLU A C 1
ATOM 3349 O O . GLU A 1 402 ? 72.267 0.944 -111.989 1.00 40.34 402 GLU A O 1
ATOM 3354 N N . THR A 1 403 ? 70.267 -0.053 -112.130 1.00 40.75 403 THR A N 1
ATOM 3355 C CA . THR A 1 403 ? 70.528 -0.661 -113.452 1.00 40.75 403 THR A CA 1
ATOM 3356 C C . THR A 1 403 ? 70.029 0.165 -114.640 1.00 40.75 403 THR A C 1
ATOM 3358 O O . THR A 1 403 ? 70.318 -0.192 -115.784 1.00 40.75 403 THR A O 1
ATOM 3361 N N . GLN A 1 404 ? 69.401 1.323 -114.406 1.00 36.91 404 GLN A N 1
ATOM 3362 C CA . GLN A 1 404 ? 69.262 2.383 -115.408 1.00 36.91 404 GLN A CA 1
ATOM 3363 C C . GLN A 1 404 ? 69.421 3.774 -114.777 1.00 36.91 404 GLN A C 1
ATOM 3365 O O . GLN A 1 404 ? 68.444 4.463 -114.507 1.00 36.91 404 GLN A O 1
ATOM 3370 N N . GLY A 1 405 ? 70.669 4.234 -114.652 1.00 30.59 405 GLY A N 1
ATOM 3371 C CA . GLY A 1 405 ? 70.968 5.665 -114.538 1.00 30.59 405 GLY A CA 1
ATOM 3372 C C . GLY A 1 405 ? 71.851 6.037 -113.356 1.00 30.59 405 GLY A C 1
ATOM 3373 O O . GLY A 1 405 ? 71.469 5.951 -112.198 1.00 30.59 405 GLY A O 1
ATOM 3374 N N . GLU A 1 406 ? 73.056 6.487 -113.685 1.00 32.66 406 GLU A N 1
ATOM 3375 C CA . GLU A 1 406 ? 74.094 6.937 -112.770 1.00 32.66 406 GLU A CA 1
ATOM 3376 C C . GLU A 1 406 ? 73.713 8.138 -111.873 1.00 32.66 406 GLU A C 1
ATOM 3378 O O . GLU A 1 406 ? 73.057 9.081 -112.310 1.00 32.66 406 GLU A O 1
ATOM 3383 N N . ARG A 1 407 ? 74.395 8.166 -110.713 1.00 34.44 407 ARG A N 1
ATOM 3384 C CA . ARG A 1 407 ? 74.945 9.327 -109.970 1.00 34.44 407 ARG A CA 1
ATOM 3385 C C . ARG A 1 407 ? 74.061 10.088 -108.965 1.00 34.44 407 ARG A C 1
ATOM 3387 O O . ARG A 1 407 ? 73.259 10.938 -109.322 1.00 34.44 407 ARG A O 1
ATOM 3394 N N . GLY A 1 408 ? 74.517 10.039 -107.706 1.00 38.53 408 GLY A N 1
ATOM 3395 C CA . GLY A 1 408 ? 74.882 11.264 -106.972 1.00 38.53 408 GLY A CA 1
ATOM 3396 C C . GLY A 1 408 ? 74.311 11.396 -105.550 1.00 38.53 408 GLY A C 1
ATOM 3397 O O . GLY A 1 408 ? 73.120 11.202 -105.360 1.00 38.53 408 GLY A O 1
ATOM 3398 N N . PRO A 1 409 ? 75.120 11.727 -104.523 1.00 53.81 409 PRO A N 1
ATOM 3399 C CA . PRO A 1 409 ? 74.819 11.405 -103.129 1.00 53.81 409 PRO A CA 1
ATOM 3400 C C . PRO A 1 409 ? 73.998 12.489 -102.420 1.00 53.81 409 PRO A C 1
ATOM 3402 O O . PRO A 1 409 ? 74.500 13.579 -102.158 1.00 53.81 409 PRO A O 1
ATOM 3405 N N . CYS A 1 410 ? 72.790 12.169 -101.955 1.00 41.66 410 CYS A N 1
ATOM 3406 C CA . CYS A 1 410 ? 72.076 13.020 -100.998 1.00 41.66 410 CYS A CA 1
ATOM 3407 C C . CYS A 1 410 ? 72.227 12.487 -99.568 1.00 41.66 410 CYS A C 1
ATOM 3409 O O . CYS A 1 410 ? 71.296 11.969 -98.956 1.00 41.66 410 CYS A O 1
ATOM 3411 N N . LYS A 1 411 ? 73.417 12.715 -98.992 1.00 46.88 411 LYS A N 1
ATOM 3412 C CA . LYS A 1 411 ? 73.672 12.636 -97.537 1.00 46.88 411 LYS A CA 1
ATOM 3413 C C . LYS A 1 411 ? 72.818 13.629 -96.712 1.00 46.88 411 LYS A C 1
ATOM 3415 O O . LYS A 1 411 ? 72.885 13.607 -95.490 1.00 46.88 411 LYS A O 1
ATOM 3420 N N . SER A 1 412 ? 71.998 14.470 -97.350 1.00 50.97 412 SER A N 1
ATOM 3421 C CA . SER A 1 412 ? 71.083 15.424 -96.707 1.00 50.97 412 SER A CA 1
ATOM 3422 C C . SER A 1 412 ? 69.763 14.806 -96.220 1.00 50.97 412 SER A C 1
ATOM 3424 O O . SER A 1 412 ? 69.200 15.299 -95.246 1.00 50.97 412 SER A O 1
ATOM 3426 N N . LEU A 1 413 ? 69.275 13.714 -96.826 1.00 49.53 413 LEU A N 1
ATOM 3427 C CA . LEU A 1 413 ? 67.986 13.116 -96.434 1.00 49.53 413 LEU A CA 1
ATOM 3428 C C . LEU A 1 413 ? 68.087 12.252 -95.167 1.00 49.53 413 LEU A C 1
ATOM 3430 O O . LEU A 1 413 ? 67.153 12.195 -94.369 1.00 49.53 413 LEU A O 1
ATOM 3434 N N . ILE A 1 414 ?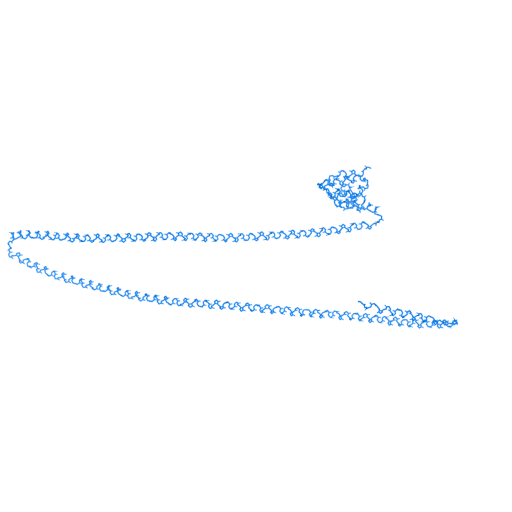 69.249 11.631 -94.946 1.00 53.38 414 ILE A N 1
ATOM 3435 C CA . ILE A 1 414 ? 69.513 10.798 -93.763 1.00 53.38 414 ILE A CA 1
ATOM 3436 C C . ILE A 1 414 ? 69.619 11.670 -92.498 1.00 53.38 414 ILE A C 1
ATOM 3438 O O . ILE A 1 414 ? 69.162 11.253 -91.436 1.00 53.38 414 ILE A O 1
ATOM 3442 N N . LEU A 1 415 ? 70.118 12.911 -92.610 1.00 53.38 415 LEU A N 1
ATOM 3443 C CA . LEU A 1 415 ? 70.137 13.856 -91.485 1.00 53.38 415 LEU A CA 1
ATOM 3444 C C . LEU A 1 415 ? 68.730 14.344 -91.102 1.00 53.38 415 LEU A C 1
ATOM 3446 O O . LEU A 1 415 ? 68.418 14.407 -89.915 1.00 53.38 415 LEU A O 1
ATOM 3450 N N . MET A 1 416 ? 67.854 14.614 -92.078 1.00 55.53 416 MET A N 1
ATOM 3451 C CA . MET A 1 416 ? 66.476 15.035 -91.783 1.00 55.53 416 MET A CA 1
ATOM 3452 C C . MET A 1 416 ? 65.624 13.903 -91.203 1.00 55.53 416 MET A C 1
ATOM 3454 O O . MET A 1 416 ? 64.813 14.150 -90.312 1.00 55.53 416 MET A O 1
ATOM 3458 N N . HIS A 1 417 ? 65.843 12.652 -91.624 1.00 56.50 417 HIS A N 1
ATOM 3459 C CA . HIS A 1 417 ? 65.130 11.515 -91.038 1.00 56.50 417 HIS A CA 1
ATOM 3460 C C . HIS A 1 417 ? 65.565 11.249 -89.587 1.00 56.50 417 HIS A C 1
ATOM 3462 O O . HIS A 1 417 ? 64.721 10.930 -88.745 1.00 56.50 417 HIS A O 1
ATOM 3468 N N . HIS A 1 418 ? 66.850 11.454 -89.270 1.00 55.25 418 HIS A N 1
ATOM 3469 C CA . HIS A 1 418 ? 67.353 11.320 -87.904 1.00 55.25 418 HIS A CA 1
ATOM 3470 C C . HIS A 1 418 ? 66.883 12.471 -86.994 1.00 55.25 418 HIS A C 1
ATOM 3472 O O . HIS A 1 418 ? 66.602 12.229 -85.821 1.00 55.25 418 HIS A O 1
ATOM 3478 N N . GLN A 1 419 ? 66.704 13.688 -87.528 1.00 54.50 419 GLN A N 1
ATOM 3479 C CA . GLN A 1 419 ? 66.104 14.817 -86.799 1.00 54.50 419 GLN A CA 1
ATOM 3480 C C . GLN A 1 419 ? 64.590 14.661 -86.567 1.00 54.50 419 GLN A C 1
ATOM 3482 O O . GLN A 1 419 ? 64.122 14.994 -85.479 1.00 54.50 419 GLN A O 1
ATOM 3487 N N . LEU A 1 420 ? 63.830 14.084 -87.508 1.00 54.81 420 LEU A N 1
ATOM 3488 C CA . LEU A 1 420 ? 62.395 13.813 -87.312 1.00 54.81 420 LEU A CA 1
ATOM 3489 C C . LEU A 1 420 ? 62.130 12.679 -86.303 1.00 54.81 420 LEU A C 1
ATOM 3491 O O . LEU A 1 420 ? 61.182 12.755 -85.524 1.00 54.81 420 LEU A O 1
ATOM 3495 N N . LEU A 1 421 ? 62.984 11.649 -86.273 1.00 55.19 421 LEU A N 1
ATOM 3496 C CA . LEU A 1 421 ? 62.905 10.567 -85.280 1.00 55.19 421 LEU A CA 1
ATOM 3497 C C . LEU A 1 421 ? 63.266 11.048 -83.864 1.00 55.19 421 LEU A C 1
ATOM 3499 O O . LEU A 1 421 ? 62.639 10.619 -82.898 1.00 55.19 421 LEU A O 1
ATOM 3503 N N . MET A 1 422 ? 64.213 11.985 -83.736 1.00 53.75 422 MET A N 1
ATOM 3504 C CA . MET A 1 422 ? 64.598 12.560 -82.440 1.00 53.75 422 MET A CA 1
ATOM 3505 C C . MET A 1 422 ? 63.574 13.578 -81.905 1.00 53.75 422 MET A C 1
ATOM 3507 O O . MET A 1 422 ? 63.416 13.668 -80.689 1.00 53.75 422 MET A O 1
ATOM 3511 N N . MET A 1 423 ? 62.830 14.285 -82.773 1.00 54.50 423 MET A N 1
ATOM 3512 C CA . MET A 1 423 ? 61.721 15.167 -82.357 1.00 54.50 423 MET A CA 1
ATOM 3513 C C . MET A 1 423 ? 60.466 14.397 -81.911 1.00 54.50 423 MET A C 1
ATOM 3515 O O . MET A 1 423 ? 59.798 14.822 -80.971 1.00 54.50 423 MET A O 1
ATOM 3519 N N . ASN A 1 424 ? 60.160 13.243 -82.514 1.00 49.91 424 ASN A N 1
ATOM 3520 C CA . ASN A 1 424 ? 59.015 12.427 -82.083 1.00 49.91 424 ASN A CA 1
ATOM 3521 C C . ASN A 1 424 ? 59.284 11.672 -80.769 1.00 49.91 424 ASN A C 1
ATOM 3523 O O . ASN A 1 424 ? 58.365 11.497 -79.972 1.00 49.91 424 ASN A O 1
ATOM 3527 N N . ALA A 1 425 ? 60.536 11.292 -80.490 1.00 48.34 425 ALA A N 1
ATOM 3528 C CA . ALA A 1 425 ? 60.913 10.648 -79.228 1.00 48.34 425 ALA A CA 1
ATOM 3529 C C . ALA A 1 425 ? 60.889 11.605 -78.018 1.00 48.34 425 ALA A C 1
ATOM 3531 O O . ALA A 1 425 ? 60.694 11.160 -76.890 1.00 48.34 425 ALA A O 1
ATOM 3532 N N . THR A 1 426 ? 61.033 12.920 -78.231 1.00 49.72 426 THR A N 1
ATOM 3533 C CA . THR A 1 426 ? 60.943 13.926 -77.153 1.00 49.72 426 THR A CA 1
ATOM 3534 C C . THR A 1 426 ? 59.508 14.345 -76.820 1.00 49.72 426 THR A C 1
ATOM 3536 O O . THR A 1 426 ? 59.277 14.850 -75.727 1.00 49.72 426 THR A O 1
ATOM 3539 N N . SER A 1 427 ? 58.531 14.096 -77.701 1.00 47.84 427 SER A N 1
ATOM 3540 C CA . SER A 1 427 ? 57.119 14.433 -77.446 1.00 47.84 427 SER A CA 1
ATOM 3541 C C . SER A 1 427 ? 56.353 13.367 -76.652 1.00 47.84 427 SER A C 1
ATOM 3543 O O . SER A 1 427 ? 55.294 13.673 -76.115 1.00 47.84 427 SER A O 1
ATOM 3545 N N . VAL A 1 428 ? 56.849 12.128 -76.581 1.00 45.72 428 VAL A N 1
ATOM 3546 C CA . VAL A 1 428 ? 56.153 11.009 -75.907 1.00 45.72 428 VAL A CA 1
ATOM 3547 C C . VAL A 1 428 ? 56.547 10.890 -74.426 1.00 45.72 428 VAL A C 1
ATOM 3549 O O . VAL A 1 428 ? 55.828 10.292 -73.640 1.00 45.72 428 VAL A O 1
ATOM 3552 N N . VAL A 1 429 ? 57.644 11.526 -74.002 1.00 44.59 429 VAL A N 1
ATOM 3553 C CA . VAL A 1 429 ? 58.158 11.433 -72.619 1.00 44.59 429 VAL A CA 1
ATOM 3554 C C . VAL A 1 429 ? 57.570 12.511 -71.684 1.00 44.59 429 VAL A C 1
ATOM 3556 O O . VAL A 1 429 ? 57.807 12.482 -70.481 1.00 44.59 429 VAL A O 1
ATOM 3559 N N . THR A 1 430 ? 56.761 13.451 -72.186 1.00 45.97 430 THR A N 1
ATOM 3560 C CA . THR A 1 430 ? 56.232 14.588 -71.400 1.00 45.97 430 THR A CA 1
ATOM 3561 C C . THR A 1 430 ? 54.727 14.552 -71.106 1.00 45.97 430 THR A C 1
ATOM 3563 O O . THR A 1 430 ? 54.219 15.522 -70.549 1.00 45.97 430 THR A O 1
ATOM 3566 N N . GLN A 1 431 ? 54.005 13.466 -71.413 1.00 41.94 431 GLN A N 1
ATOM 3567 C CA . GLN A 1 431 ? 52.553 13.376 -71.158 1.00 41.94 431 GLN A CA 1
ATOM 3568 C C . GLN A 1 431 ? 52.108 12.449 -70.012 1.00 41.94 431 GLN A C 1
ATOM 3570 O O . GLN A 1 431 ? 50.936 12.504 -69.658 1.00 41.94 431 GLN A O 1
ATOM 3575 N N . ASP A 1 432 ? 53.013 11.712 -69.355 1.00 36.62 432 ASP A N 1
ATOM 3576 C CA . ASP A 1 432 ? 52.659 10.755 -68.282 1.00 36.62 432 ASP A CA 1
ATOM 3577 C C . ASP A 1 432 ? 53.071 11.198 -66.859 1.00 36.62 432 ASP A C 1
ATOM 3579 O O . ASP A 1 432 ? 53.285 10.380 -65.965 1.00 36.62 432 ASP A O 1
ATOM 3583 N N . LEU A 1 433 ? 53.169 12.508 -66.616 1.00 41.16 433 LEU A N 1
ATOM 3584 C CA . LEU A 1 433 ? 53.323 13.073 -65.268 1.00 41.16 433 LEU A CA 1
ATOM 3585 C C . LEU A 1 433 ? 52.284 14.178 -65.028 1.00 41.16 433 LEU A C 1
ATOM 3587 O O . LEU A 1 433 ? 52.595 15.363 -65.146 1.00 41.16 433 LEU A O 1
ATOM 3591 N N . ASN A 1 434 ? 51.053 13.766 -64.711 1.00 36.97 434 ASN A N 1
ATOM 3592 C CA . ASN A 1 434 ? 50.088 14.492 -63.873 1.00 36.97 434 ASN A CA 1
ATOM 3593 C C . ASN A 1 434 ? 49.028 13.539 -63.319 1.00 36.97 434 ASN A C 1
ATOM 3595 O O . ASN A 1 434 ? 48.433 12.797 -64.131 1.00 36.97 434 ASN A O 1
#

InterPro domains:
  IPR001315 CARD domain [PF00619] (7-87)
  IPR001315 CARD domain [PS50209] (7-89)
  IPR011029 Death-like domain superfamily [G3DSA:1.10.533.10] (3-89)
  IPR011029 Death-like domain superfamily [SSF47986] (6-96)

Secondary structure (DSSP, 8-state):
--STHHHHTTHHHHHHH--HHHHHHHHHHTTSS-HHHHHHHHS--S-HHHHHHHHHHHHHHTHHHHHHHHHHHHHHH-HHHHHHHHSS------HHHHHHSSSTTHHHHHHHHHHHHHHHHHHHHHHHHHHHHHHHHHHHHHHHHHHHHHHHHHHHHHHHHHHHHHHHHHHHHHHHHHHHHHHHHHHHHHHHHHHHHHHHHHHHHHHHHHHHHHHHHHHHHHHHHHHHHHHHHHH----HHHHHHHHHHHHHHHHHHHHHHHHHHHHHHHHHHHHHHHHHHHHHHHHHHHHHHHHHHHHHHHHHHHHHHHHHHHHHHHHHHHHHHHHHHHHHHHHHHHHHHHHHHHHHHHHHHHHHHHHHHHHHHHHHHHHHHHHHHHHHHHHHHHHHHHHHHHHHHHHHHTTS------HHHHHHHHHHHHHHHHHSTTSS--

Organism: NCBI:txid586833

pLDDT: mean 83.12, std 16.39, range [30.59, 98.5]

Mean predicted aligned error: 22.32 Å

Solvent-accessible surface area (backbone atoms only — not comparable to full-atom values): 23752 Å² total; per-residue (Å²): 145,71,75,62,58,49,52,60,79,43,41,70,62,51,19,70,70,54,59,57,87,72,43,48,65,57,34,40,69,48,66,65,39,55,73,65,59,45,48,60,48,73,69,49,95,56,60,69,57,56,36,29,42,50,50,53,54,54,34,60,73,52,42,72,65,24,46,52,48,47,48,44,44,28,31,71,80,35,44,72,60,30,27,72,54,69,74,46,82,71,79,74,69,65,62,56,50,47,71,69,40,99,52,62,72,56,58,60,52,54,51,53,51,53,52,51,52,50,53,54,50,51,52,53,51,51,52,51,52,51,52,54,52,52,50,51,54,51,52,52,52,52,51,53,50,52,51,52,53,52,50,54,54,50,52,54,52,50,51,55,50,50,51,52,48,53,52,51,53,50,50,52,52,52,49,54,50,48,51,54,49,52,52,50,49,51,53,52,51,50,52,50,51,53,51,52,52,52,52,51,54,52,50,53,51,50,53,52,49,50,53,52,48,51,52,53,52,51,54,51,50,51,53,51,48,53,54,49,46,62,50,43,75,70,72,62,82,83,60,74,69,62,52,55,55,52,50,55,51,46,54,55,50,52,51,53,49,50,54,50,50,52,52,51,50,54,52,50,53,49,55,51,48,56,53,48,52,56,48,52,56,50,50,52,52,50,53,51,49,53,52,51,52,51,52,50,51,52,51,50,57,50,50,53,51,53,50,53,54,48,52,55,48,50,54,51,51,54,50,53,51,53,51,53,50,52,53,50,53,51,50,52,53,52,51,51,52,50,52,50,53,50,51,52,53,51,50,52,51,49,53,50,54,50,50,52,55,50,52,52,51,51,56,48,53,50,50,57,50,50,52,50,49,51,52,50,49,53,50,48,55,54,50,49,54,49,48,54,52,48,52,56,48,47,54,48,53,54,51,55,43,61,73,66,65,87,88,82,88,66,76,64,58,63,55,53,53,54,51,53,55,55,55,56,60,61,64,68,74,73,74,86,84,128

Radius of gyration: 71.81 Å; Cα contacts (8 Å, |Δi|>4): 107; chains: 1; bounding box: 135×79×206 Å

Sequence (434 aa):
MCCFVRVECKRYELSRSISPAKLTPYLRQCKVLDEQDEDEILNSMLLVSKVNRRLLDILHTKGERGYVAFLESLEFYYPDLYKLVTGNEPTRCFSTIVGELHTGSDGLTQFLMNEVMKLQQQAKAKTLQQAEAAALYLHDTDHVQLLKMTMVGSAGYNKMREERNSYSDELLRVKDENYKLALRYATLSEEKNMAVMRSRDLQLEIDQLKHRLNKVEEECKMERRQSLKLKNDIENRPKKEQIFELERENEMLKIKLQELQSIIQAILDILEHDRQEALEDRQDLVNRLYNLHEEVRQAEELRDKYLEEKEDLELKCSTLQKDCEMYRNRMNTITNQLEEVEKERDQVKHHFSQSLVDKDKYRKQIRELEERSDELHIEIVRKEAKLVTLESRLRRVSKDEETQGERGPCKSLILMHHQLLMMNATSVVTQDLN